Protein AF-0000000084905305 (afdb_homodimer)

Foldseek 3Di:
DPPPADQFALPDQVVFFPQCQVPLQPPVVLVCLLQPQLEWEFEDAPLFTKWDAPDPPGFTATQIDGCPFPLNVVLQPCPCPPPVQQLQPPSNKFWRGATCHCPQPPPHDGGGTYIYHYDYPVSCVVGPSDPHIDGDHLVCNRQPHGDRNRSNSSLSSSQLSVQSVVQQAFPVPGAGWGAGSRSQKIAGPPPPVDGGIDGRDAWEKEWEWEAAPVQRWTKWFAAPPDPAQETFTFMDTDDPPDDSVVRVQVRCCQAWVWGWDDKAWDHWDFDPPPTYIYTYIYTYTPDDHTDGDVVGTPDMDTGGLVCLVCQLVCNNDPRSHHYPRCSDVRSVNSVVSSVVVVVVVVVVVVVVVVVPPDPPPD/DPPPADQFALPDQVVFFPQCLVPLQPPVVLVCLLQPQLEWEFEDAPLFTKWDAPDPPGFTATQIDGCPFPLNVVLQPCPCPPPVQQLQPPSNKFWRGATCHCPQPPPHDGGGTYIYHYDYPVSCVVGDSDPHIDGDHLVCNRQPHGDRNRSNSSLSNSQLSVQSVVQQAFPVPGAGWGAGSRSQKIAGPPPPVDGGIDGRDAWEKEWEWEAAPVQRWTKWFAAPPDPAQETFTFMDTDDPPDDSVVRVQVRCCQAWVWGWDDKAWDHWDFDPPPTYIYTYIYTYTPDDHTDGDVVGTPDMDTGGLVCLVCQLVCNNDPRSHHYPRCSDVRSVNSVVSSVVVVVVVVVVVVVVVVVPPDPPPD

InterPro domains:
  IPR000086 NUDIX hydrolase domain [PF00293] (204-310)
  IPR000086 NUDIX hydrolase domain [PS51462] (200-325)
  IPR015797 NUDIX hydrolase-like domain superfamily [SSF55811] (150-339)
  IPR020084 NUDIX hydrolase, conserved site [PS00893] (236-257)
  IPR020476 NUDIX hydrolase [PR00502] (231-245)
  IPR020476 NUDIX hydrolase [PR00502] (245-260)
  IPR049734 NADH pyrophosphatase-like, C-terminal domain [cd03429] (203-338)
  IPR050241 NAD-capped RNA hydrolase NudC subfamily [PTHR42904] (16-344)

Nearest PDB structures (foldseek):
  6scx-assembly2_C-2  TM=8.933E-01  e=1.078E-33  Homo sapiens
  6scx-assembly1_A  TM=8.831E-01  e=1.843E-33  Homo sapiens
  6o3p-assembly1_B  TM=8.634E-01  e=2.797E-33  Mus musculus
  6scx-assembly1_B  TM=8.806E-01  e=1.169E-32  Homo sapiens
  6o3p-assembly1_A  TM=8.563E-01  e=5.387E-33  Mus musculus

pLDDT: mean 90.66, std 13.06, range [25.75, 98.88]

Sequence (724 aa):
MTDRAVHNVFSGASLAVDRCNNERGDAAFLEQALTSARARFLPFVNLEVVVNSTSSAAVPKLVWLSRQHPAIAALLDNSASSSDDKHFSHKGCVLLGKVTDATELDNVEVGDFLWAFPTTPQTLAEHSFGEAAAPLNVRTYALSTATRTEAAITAHAKALLEFLQRHRFCGLCGKRVVARKGGSELACEAAPECTGRWFPRTDPVVIMVVVDPATNSALLARQSRYPPGMWSALAGFMEHGESAEEAVRREVQEEAGVRVGACTYHSSQPWPFPYSLMLGFVAQATTTDITVDPNELEDARWFTLAEVQAMLENSGGQDGLRTPPSGAIAHQLMRHHVATATAQQQQQQQQQQQQQQPMSMLMTDRAVHNVFSGASLAVDRCNNERGDAAFLEQALTSARARFLPFVNLEVVVNSTSSAAVPKLVWLSRQHPAIAALLDNSASSSDDKHFSHKGCVLLGKVTDATELDNVEVGDFLWAFPTTPQTLAEHSFGEAAAPLNVRTYALSTATRTEAAITAHAKALLEFLQRHRFCGLCGKRVVARKGGSELACEAAPECTGRWFPRTDPVVIMVVVDPATNSALLARQSRYPPGMWSALAGFMEHGESAEEAVRREVQEEAGVRVGACTYHSSQPWPFPYSLMLGFVAQATTTDITVDPNELEDARWFTLAEVQAMLENSGGQDGLRTPPSGAIAHQLMRHHVATATAQQQQQQQQQQQQQQPMSML

Organism: Salpingoeca rosetta (strain ATCC 50818 / BSB-021) (NCBI:txid946362)

Radius of gyration: 27.51 Å; Cα contacts (8 Å, |Δi|>4): 1607; chains: 2; bounding box: 92×79×59 Å

Solvent-accessible surface area (backbone atoms only — not comparable to full-atom values): 37332 Å² total; per-residue (Å²): 127,83,78,69,74,79,82,38,49,22,22,43,23,71,73,25,26,43,60,47,77,90,47,35,82,35,66,66,53,48,52,47,45,66,69,27,89,48,17,32,32,36,43,22,39,90,73,12,40,34,24,32,37,89,40,99,84,42,72,59,36,76,37,68,40,43,54,78,39,63,71,44,34,51,45,71,60,52,74,71,65,53,75,87,54,46,47,34,29,76,79,48,30,29,58,62,21,33,29,70,44,35,89,61,43,79,96,51,48,62,68,24,26,37,26,35,30,72,51,46,70,64,56,55,70,73,34,85,76,47,99,39,52,42,67,38,54,53,66,61,43,39,71,71,59,43,43,56,43,46,20,1,44,52,29,26,42,38,25,50,52,50,43,52,63,51,45,41,15,22,22,69,78,24,44,50,24,28,30,35,51,49,54,61,29,34,34,29,66,56,52,82,84,39,82,50,70,46,60,80,69,41,42,49,22,35,32,30,40,35,28,35,78,88,74,56,21,34,42,32,27,29,42,80,84,48,60,87,40,40,38,34,47,47,66,41,73,59,62,70,10,29,21,66,63,52,38,47,37,50,43,40,32,62,47,32,44,27,45,51,66,58,66,41,82,72,49,42,28,27,39,54,83,60,35,32,33,37,39,32,30,44,30,32,39,76,46,81,63,75,44,69,29,72,91,73,30,68,46,73,44,79,35,48,51,68,54,52,50,31,17,71,66,71,47,26,57,97,71,47,35,29,50,52,60,80,58,39,68,53,30,48,46,52,51,49,50,50,53,52,53,50,51,50,52,51,51,52,51,49,52,51,52,60,68,65,56,72,82,57,91,113,128,83,77,69,74,80,81,37,49,22,22,43,22,69,74,24,27,43,61,47,76,89,47,36,79,36,67,67,53,50,52,46,46,66,68,28,89,48,17,33,32,35,43,22,39,90,73,11,41,33,24,33,36,89,39,101,84,41,72,59,37,78,38,68,39,42,53,78,38,65,72,46,35,52,46,72,60,52,73,71,67,51,74,87,55,46,47,34,31,76,79,47,30,29,57,61,21,32,28,68,45,36,88,60,44,80,95,52,50,64,68,23,26,37,27,34,30,70,52,45,72,64,54,55,69,74,34,86,75,48,98,39,51,42,68,38,52,54,66,60,43,40,72,69,60,43,44,58,44,46,21,1,44,51,28,25,42,38,26,49,51,50,43,53,64,50,45,42,14,22,23,68,78,25,45,49,24,29,29,36,51,48,54,61,29,34,33,29,65,57,52,81,84,39,82,48,69,47,60,78,69,41,40,49,25,36,30,31,41,34,28,35,79,89,74,56,22,35,44,33,27,30,43,79,84,47,61,88,41,41,39,34,46,50,66,41,72,60,62,70,11,30,22,63,64,53,38,46,37,50,43,41,32,62,46,32,44,26,44,51,66,57,64,41,82,72,51,42,27,27,40,55,84,60,37,31,33,37,40,32,31,45,30,33,39,76,47,80,61,75,44,69,30,72,91,74,30,68,46,70,45,78,35,47,50,68,55,53,50,30,17,73,66,71,48,26,58,96,72,46,33,29,51,53,60,79,58,39,67,52,30,50,45,52,50,49,49,50,54,51,52,52,50,51,52,49,50,50,51,49,53,52,52,59,67,64,55,71,78,60,90,111

Secondary structure (DSSP, 8-state):
--------TT--HHHHEE--TTTTT-HHHHHHHHHSTTEEEEEEETTEEEEE-SSTTSPPEE--B-TTSHHHHHHHH-----GGGTTSTGGG-EEEEEES--TT-SS--TTPEEEEEEE-HHHHHHS-SSTTEEEE-HHHHHHHT--HHHHHHHHHHHHHHHHHHH-SB-TTT--BEEEEGGGTEEEETTTTT---EE----EEEEEEEEE-TTT--EEEEE-TTSPTTB-B-EEEE--TT--HHHHHHHHHHHHH---EEEEEEEEEEEETTTTEEEEEEEEEES-------TTT-SEEEEE-HHHHHHHHTT--GGGT-BPPPTTSHHHHHHHHHHHHHHHHHHHHHHHHHHHHS-TT--/--------TT--HHHHEE--TTTTT-HHHHHHHHHSTTEEEEEEETTEEEEE-SSTTSPPEE--B-TTSHHHHHHHH-----GGGTTSSGGG-EEEEEES--TT-SS--TTPEEEEEEE-HHHHHHS-SSTTEEEE-HHHHHHHT--HHHHHHHHHHHHHHHHHHH-SB-TTT--BEEEEGGGTEEEETTTTT---EE----EEEEEEEEE-TTT--EEEEE-TTSPTTB-B-EEEE--TT--HHHHHHHHHHHHH---EEEEEEEEEEEETTTTEEEEEEEEEES-------TTT-SEEEEE-HHHHHHHHTT--GGGT-BPSPTTSHHHHHHHHHHHHHHHHHHHHHHHHHHHHS-GGG-

Structure (mmCIF, N/CA/C/O backbone):
data_AF-0000000084905305-model_v1
#
loop_
_entity.id
_entity.type
_entity.pdbx_description
1 polymer 'NAD(+) diphosphatase'
#
loop_
_atom_site.group_PDB
_atom_site.id
_atom_site.type_symbol
_atom_site.label_atom_id
_atom_site.label_alt_id
_atom_site.label_comp_id
_atom_site.label_asym_id
_atom_site.label_entity_id
_atom_site.label_seq_id
_atom_site.pdbx_PDB_ins_code
_atom_site.Cartn_x
_atom_site.Cartn_y
_atom_site.Cartn_z
_atom_site.occupancy
_atom_site.B_iso_or_equiv
_atom_site.auth_seq_id
_atom_site.auth_comp_id
_atom_site.auth_asym_id
_atom_site.auth_atom_id
_atom_site.pdbx_PDB_model_num
ATOM 1 N N . MET A 1 1 ? 26.953 -3.605 -9.523 1 25.75 1 MET A N 1
ATOM 2 C CA . MET A 1 1 ? 25.859 -4.082 -8.672 1 25.75 1 MET A CA 1
ATOM 3 C C . MET A 1 1 ? 24.844 -4.879 -9.484 1 25.75 1 MET A C 1
ATOM 5 O O . MET A 1 1 ? 24.281 -4.367 -10.453 1 25.75 1 MET A O 1
ATOM 9 N N . THR A 1 2 ? 25.031 -6.07 -9.758 1 31.41 2 THR A N 1
ATOM 10 C CA . THR A 1 2 ? 24.141 -6.984 -10.469 1 31.41 2 THR A CA 1
ATOM 11 C C . THR A 1 2 ? 22.688 -6.73 -10.078 1 31.41 2 THR A C 1
ATOM 13 O O . THR A 1 2 ? 22.344 -6.688 -8.898 1 31.41 2 THR A O 1
ATOM 16 N N . ASP A 1 3 ? 22.016 -6.02 -10.75 1 40.41 3 ASP A N 1
ATOM 17 C CA . ASP A 1 3 ? 20.594 -5.656 -10.672 1 40.41 3 ASP A CA 1
ATOM 18 C C . ASP A 1 3 ? 19.734 -6.875 -10.367 1 40.41 3 ASP A C 1
ATOM 20 O O . ASP A 1 3 ? 19.016 -7.363 -11.234 1 40.41 3 ASP A O 1
ATOM 24 N N . ARG A 1 4 ? 20.328 -7.883 -9.852 1 47.34 4 ARG A N 1
ATOM 25 C CA . ARG A 1 4 ? 19.469 -9.047 -9.688 1 47.34 4 ARG A CA 1
ATOM 26 C C . ARG A 1 4 ? 18.266 -8.719 -8.828 1 47.34 4 ARG A C 1
ATOM 28 O O . ARG A 1 4 ? 18.406 -8.383 -7.648 1 47.34 4 ARG A O 1
ATOM 35 N N . ALA A 1 5 ? 17.25 -8.383 -9.43 1 62.28 5 ALA A N 1
ATOM 36 C CA . ALA A 1 5 ? 15.938 -8.172 -8.812 1 62.28 5 ALA A CA 1
ATOM 37 C C . ALA A 1 5 ? 15.578 -9.32 -7.875 1 62.28 5 ALA A C 1
ATOM 39 O O . ALA A 1 5 ? 15.711 -10.492 -8.242 1 62.28 5 ALA A O 1
ATOM 40 N N . VAL A 1 6 ? 15.719 -9.125 -6.531 1 79.19 6 VAL A N 1
ATOM 41 C CA . VAL A 1 6 ? 15.281 -10.102 -5.543 1 79.19 6 VAL A CA 1
ATOM 42 C C . VAL A 1 6 ? 13.836 -10.508 -5.824 1 79.19 6 VAL A C 1
ATOM 44 O O . VAL A 1 6 ? 12.977 -9.648 -6.016 1 79.19 6 VAL A O 1
ATOM 47 N N . HIS A 1 7 ? 13.711 -11.797 -6.102 1 86.69 7 HIS A N 1
ATOM 48 C CA . HIS A 1 7 ? 12.367 -12.336 -6.258 1 86.69 7 HIS A CA 1
ATOM 49 C C . HIS A 1 7 ? 11.875 -12.984 -4.965 1 86.69 7 HIS A C 1
ATOM 51 O O . HIS A 1 7 ? 12.344 -14.062 -4.594 1 86.69 7 HIS A O 1
ATOM 57 N N . ASN A 1 8 ? 10.969 -12.328 -4.348 1 94.62 8 ASN A N 1
ATOM 58 C CA . ASN A 1 8 ? 10.406 -12.844 -3.104 1 94.62 8 ASN A CA 1
ATOM 59 C C . ASN A 1 8 ? 9.211 -13.75 -3.361 1 94.62 8 ASN A C 1
ATOM 61 O O . ASN A 1 8 ? 8.508 -13.594 -4.363 1 94.62 8 ASN A O 1
ATOM 65 N N . VAL A 1 9 ? 9.016 -14.664 -2.475 1 95.25 9 VAL A N 1
ATOM 66 C CA . VAL A 1 9 ? 7.852 -15.547 -2.545 1 95.25 9 VAL A CA 1
ATOM 67 C C . VAL A 1 9 ? 6.578 -14.711 -2.664 1 95.25 9 VAL A C 1
ATOM 69 O O . VAL A 1 9 ? 6.52 -13.586 -2.172 1 95.25 9 VAL A O 1
ATOM 72 N N . PHE A 1 10 ? 5.566 -15.258 -3.438 1 97 10 PHE A N 1
ATOM 73 C CA . PHE A 1 10 ? 4.246 -14.688 -3.678 1 97 10 PHE A CA 1
ATOM 74 C C . PHE A 1 10 ? 4.316 -13.594 -4.734 1 97 10 PHE A C 1
ATOM 76 O O . PHE A 1 10 ? 3.289 -13.031 -5.121 1 97 10 PHE A O 1
ATOM 83 N N . SER A 1 11 ? 5.492 -13.188 -5.191 1 95.94 11 SER A N 1
ATOM 84 C CA . SER A 1 11 ? 5.609 -12.328 -6.367 1 95.94 11 SER A CA 1
ATOM 85 C C . SER A 1 11 ? 5.805 -13.156 -7.633 1 95.94 11 SER A C 1
ATOM 87 O O . SER A 1 11 ? 6.242 -14.305 -7.57 1 95.94 11 SER A O 1
ATOM 89 N N . GLY A 1 12 ? 5.414 -12.578 -8.773 1 93.94 12 GLY A N 1
ATOM 90 C CA . GLY A 1 12 ? 5.691 -13.242 -10.039 1 93.94 12 GLY A CA 1
ATOM 91 C C . GLY A 1 12 ? 4.438 -13.531 -10.844 1 93.94 12 GLY A C 1
ATOM 92 O O . GLY A 1 12 ? 4.52 -14.016 -11.977 1 93.94 12 GLY A O 1
ATOM 93 N N . ALA A 1 13 ? 3.309 -13.258 -10.297 1 90.56 13 ALA A N 1
ATOM 94 C CA . ALA A 1 13 ? 2.062 -13.578 -10.992 1 90.56 13 ALA A CA 1
ATOM 95 C C . ALA A 1 13 ? 1.962 -12.805 -12.312 1 90.56 13 ALA A C 1
ATOM 97 O O . ALA A 1 13 ? 1.561 -13.359 -13.336 1 90.56 13 ALA A O 1
ATOM 98 N N . SER A 1 14 ? 2.389 -11.594 -12.297 1 89.75 14 SER A N 1
ATOM 99 C CA . SER A 1 14 ? 2.258 -10.742 -13.469 1 89.75 14 SER A CA 1
ATOM 100 C C . SER A 1 14 ? 3.27 -11.117 -14.547 1 89.75 14 SER A C 1
ATOM 102 O O . SER A 1 14 ? 3.172 -10.656 -15.688 1 89.75 14 SER A O 1
ATOM 104 N N . LEU A 1 15 ? 4.195 -11.961 -14.203 1 89.5 15 LEU A N 1
ATOM 105 C CA . LEU A 1 15 ? 5.172 -12.438 -15.172 1 89.5 15 LEU A CA 1
ATOM 106 C C . LEU A 1 15 ? 4.609 -13.609 -15.977 1 89.5 15 LEU A C 1
ATOM 108 O O . LEU A 1 15 ? 5.039 -13.852 -17.109 1 89.5 15 LEU A O 1
ATOM 112 N N . ALA A 1 16 ? 3.65 -14.273 -15.375 1 94.88 16 ALA A N 1
ATOM 113 C CA . ALA A 1 16 ? 3.164 -15.508 -15.984 1 94.88 16 ALA A CA 1
ATOM 114 C C . ALA A 1 16 ? 1.733 -15.336 -16.484 1 94.88 16 ALA A C 1
ATOM 116 O O . ALA A 1 16 ? 1.267 -16.125 -17.328 1 94.88 16 ALA A O 1
ATOM 117 N N . VAL A 1 17 ? 1.048 -14.367 -15.984 1 97.06 17 VAL A N 1
ATOM 118 C CA . VAL A 1 17 ? -0.372 -14.211 -16.281 1 97.06 17 VAL A CA 1
ATOM 119 C C . VAL A 1 17 ? -0.661 -12.766 -16.672 1 97.06 17 VAL A C 1
ATOM 121 O O . VAL A 1 17 ? -0.375 -11.844 -15.906 1 97.06 17 VAL A O 1
ATOM 124 N N . ASP A 1 18 ? -1.191 -12.578 -17.859 1 96.75 18 ASP A N 1
ATOM 125 C CA . ASP A 1 18 ? -1.77 -11.289 -18.219 1 96.75 18 ASP A CA 1
ATOM 126 C C . ASP A 1 18 ? -3.09 -11.047 -17.484 1 96.75 18 ASP A C 1
ATOM 128 O O . ASP A 1 18 ? -4.051 -11.805 -17.672 1 96.75 18 ASP A O 1
ATOM 132 N N . ARG A 1 19 ? -3.176 -10.016 -16.812 1 95.81 19 ARG A N 1
ATOM 133 C CA . ARG A 1 19 ? -4.34 -9.758 -15.977 1 95.81 19 ARG A CA 1
ATOM 134 C C . ARG A 1 19 ? -5.551 -9.375 -16.812 1 95.81 19 ARG A C 1
ATOM 136 O O . ARG A 1 19 ? -6.68 -9.352 -16.328 1 95.81 19 ARG A O 1
ATOM 143 N N . CYS A 1 20 ? -5.379 -9.078 -18.031 1 95.62 20 CYS A N 1
ATOM 144 C CA . CYS A 1 20 ? -6.418 -8.688 -18.969 1 95.62 20 CYS A CA 1
ATOM 145 C C . CYS A 1 20 ? -7.133 -7.426 -18.5 1 95.62 20 CYS A C 1
ATOM 147 O O . CYS A 1 20 ? -8.352 -7.316 -18.625 1 95.62 20 CYS A O 1
ATOM 149 N N . ASN A 1 21 ? -6.367 -6.52 -17.922 1 93.62 21 ASN A N 1
ATOM 150 C CA . ASN A 1 21 ? -6.965 -5.324 -17.344 1 93.62 21 ASN A CA 1
ATOM 151 C C . ASN A 1 21 ? -7.621 -4.449 -18.406 1 93.62 21 ASN A C 1
ATOM 153 O O . ASN A 1 21 ? -8.609 -3.764 -18.125 1 93.62 21 ASN A O 1
ATOM 157 N N . ASN A 1 22 ? -7.152 -4.531 -19.594 1 90.19 22 ASN A N 1
ATOM 158 C CA . ASN A 1 22 ? -7.715 -3.721 -20.656 1 90.19 22 ASN A CA 1
ATOM 159 C C . ASN A 1 22 ? -9 -4.332 -21.219 1 90.19 22 ASN A C 1
ATOM 161 O O . ASN A 1 22 ? -9.797 -3.643 -21.859 1 90.19 22 ASN A O 1
ATOM 165 N N . GLU A 1 23 ? -9.242 -5.609 -20.938 1 93.5 23 GLU A N 1
ATOM 166 C CA . GLU A 1 23 ? -10.359 -6.332 -21.531 1 93.5 23 GLU A CA 1
ATOM 167 C C . GLU A 1 23 ? -11.469 -6.59 -20.516 1 93.5 23 GLU A C 1
ATOM 169 O O . GLU A 1 23 ? -12.625 -6.809 -20.891 1 93.5 23 GLU A O 1
ATOM 174 N N . ARG A 1 24 ? -11.188 -6.523 -19.297 1 93.44 24 ARG A N 1
ATOM 175 C CA . ARG A 1 24 ? -12.07 -7.004 -18.234 1 93.44 24 ARG A CA 1
ATOM 176 C C . ARG A 1 24 ? -13.328 -6.148 -18.141 1 93.44 24 ARG A C 1
ATOM 178 O O . ARG A 1 24 ? -14.312 -6.547 -17.5 1 93.44 24 ARG A O 1
ATOM 185 N N . GLY A 1 25 ? -13.305 -5.035 -18.75 1 90.75 25 GLY A N 1
ATOM 186 C CA . GLY A 1 25 ? -14.508 -4.219 -18.781 1 90.75 25 GLY A CA 1
ATOM 187 C C . GLY A 1 25 ? -15.531 -4.691 -19.797 1 90.75 25 GLY A C 1
ATOM 188 O O . GLY A 1 25 ? -16.688 -4.27 -19.75 1 90.75 25 GLY A O 1
ATOM 189 N N . ASP A 1 26 ? -15.156 -5.574 -20.656 1 93.56 26 ASP A N 1
ATOM 190 C CA . ASP A 1 26 ? -16.016 -6.121 -21.719 1 93.56 26 ASP A CA 1
ATOM 191 C C . ASP A 1 26 ? -16.688 -7.406 -21.266 1 93.56 26 ASP A C 1
ATOM 193 O O . ASP A 1 26 ? -16.047 -8.445 -21.125 1 93.56 26 ASP A O 1
ATOM 197 N N . ALA A 1 27 ? -17.969 -7.344 -21.188 1 91.38 27 ALA A N 1
ATOM 198 C CA . ALA A 1 27 ? -18.75 -8.484 -20.703 1 91.38 27 ALA A CA 1
ATOM 199 C C . ALA A 1 27 ? -18.609 -9.672 -21.656 1 91.38 27 ALA A C 1
ATOM 201 O O . ALA A 1 27 ? -18.609 -10.828 -21.203 1 91.38 27 ALA A O 1
ATOM 202 N N . ALA A 1 28 ? -18.562 -9.398 -22.891 1 94.31 28 ALA A N 1
ATOM 203 C CA . ALA A 1 28 ? -18.406 -10.477 -23.859 1 94.31 28 ALA A CA 1
ATOM 204 C C . ALA A 1 28 ? -17.078 -11.203 -23.688 1 94.31 28 ALA A C 1
ATOM 206 O O . ALA A 1 28 ? -17.016 -12.43 -23.797 1 94.31 28 ALA A O 1
ATOM 207 N N . PHE A 1 29 ? -16.078 -10.406 -23.469 1 95.94 29 PHE A N 1
ATOM 208 C CA . PHE A 1 29 ? -14.773 -11 -23.203 1 95.94 29 PHE A CA 1
ATOM 209 C C . PHE A 1 29 ? -14.828 -11.914 -21.984 1 95.94 29 PHE A C 1
ATOM 211 O O . PHE A 1 29 ? -14.32 -13.031 -22.016 1 95.94 29 PHE A O 1
ATOM 218 N N . LEU A 1 30 ? -15.414 -11.453 -20.938 1 94.38 30 LEU A N 1
ATOM 219 C CA . LEU A 1 30 ? -15.477 -12.211 -19.688 1 94.38 30 LEU A CA 1
ATOM 220 C C . LEU A 1 30 ? -16.25 -13.508 -19.891 1 94.38 30 LEU A C 1
ATOM 222 O O . LEU A 1 30 ? -15.852 -14.562 -19.375 1 94.38 30 LEU A O 1
ATOM 226 N N . GLU A 1 31 ? -17.328 -13.398 -20.594 1 92.38 31 GLU A N 1
ATOM 227 C CA . GLU A 1 31 ? -18.125 -14.594 -20.875 1 92.38 31 GLU A CA 1
ATOM 228 C C . GLU A 1 31 ? -17.328 -15.602 -21.688 1 92.38 31 GLU A C 1
ATOM 230 O O . GLU A 1 31 ? -17.359 -16.797 -21.406 1 92.38 31 GLU A O 1
ATOM 235 N N . GLN A 1 32 ? -16.656 -15.094 -22.578 1 94.5 32 GLN A N 1
ATOM 236 C CA . GLN A 1 32 ? -15.82 -15.953 -23.422 1 94.5 32 GLN A CA 1
ATOM 237 C C . GLN A 1 32 ? -14.719 -16.625 -22.594 1 94.5 32 GLN A C 1
ATOM 239 O O . GLN A 1 32 ? -14.469 -17.812 -22.734 1 94.5 32 GLN A O 1
ATOM 244 N N . ALA A 1 33 ? -14.086 -15.852 -21.781 1 96 33 ALA A N 1
ATOM 245 C CA . ALA A 1 33 ? -13.008 -16.375 -20.953 1 96 33 ALA A CA 1
ATOM 246 C C . ALA A 1 33 ? -13.523 -17.453 -19.984 1 96 33 ALA A C 1
ATOM 248 O O . ALA A 1 33 ? -12.82 -18.422 -19.703 1 96 33 ALA A O 1
ATOM 249 N N . LEU A 1 34 ? -14.719 -17.281 -19.531 1 94.56 34 LEU A N 1
ATOM 250 C CA . LEU A 1 34 ? -15.312 -18.172 -18.531 1 94.56 34 LEU A CA 1
ATOM 251 C C . LEU A 1 34 ? -15.758 -19.469 -19.188 1 94.56 34 LEU A C 1
ATOM 253 O O . LEU A 1 34 ? -15.625 -20.547 -18.578 1 94.56 34 LEU A O 1
ATOM 257 N N . THR A 1 35 ? -16.219 -19.391 -20.391 1 92.5 35 THR A N 1
ATOM 258 C CA . THR A 1 35 ? -16.859 -20.547 -21.016 1 92.5 35 THR A CA 1
ATOM 259 C C . THR A 1 35 ? -15.93 -21.219 -22.016 1 92.5 35 THR A C 1
ATOM 261 O O . THR A 1 35 ? -16.266 -22.266 -22.578 1 92.5 35 THR A O 1
ATOM 264 N N . SER A 1 36 ? -14.836 -20.688 -22.172 1 94.81 36 SER A N 1
ATOM 265 C CA . SER A 1 36 ? -13.852 -21.234 -23.094 1 94.81 36 SER A CA 1
ATOM 266 C C . SER A 1 36 ? -13.414 -22.641 -22.688 1 94.81 36 SER A C 1
ATOM 268 O O . SER A 1 36 ? -13.383 -22.953 -21.5 1 94.81 36 SER A O 1
ATOM 270 N N . ALA A 1 37 ? -13.039 -23.453 -23.703 1 95.94 37 ALA A N 1
ATOM 271 C CA . ALA A 1 37 ? -12.438 -24.766 -23.422 1 95.94 37 ALA A CA 1
ATOM 272 C C . ALA A 1 37 ? -11.086 -24.609 -22.75 1 95.94 37 ALA A C 1
ATOM 274 O O . ALA A 1 37 ? -10.578 -25.547 -22.125 1 95.94 37 ALA A O 1
ATOM 275 N N . ARG A 1 38 ? -10.594 -23.391 -22.797 1 97.25 38 ARG A N 1
ATOM 276 C CA . ARG A 1 38 ? -9.273 -23.109 -22.25 1 97.25 38 ARG A CA 1
ATOM 277 C C . ARG A 1 38 ? -9.375 -22.531 -20.844 1 97.25 38 ARG A C 1
ATOM 279 O O . ARG A 1 38 ? -8.375 -22.109 -20.266 1 97.25 38 ARG A O 1
ATOM 286 N N . ALA A 1 39 ? -10.586 -22.469 -20.328 1 97.56 39 ALA A N 1
ATOM 287 C CA . ALA A 1 39 ? -10.75 -22.016 -18.953 1 97.56 39 ALA A CA 1
ATOM 288 C C . ALA A 1 39 ? -10.258 -23.078 -17.969 1 97.56 39 ALA A C 1
ATOM 290 O O . ALA A 1 39 ? -10.508 -24.266 -18.141 1 97.56 39 ALA A O 1
ATOM 291 N N . ARG A 1 40 ? -9.477 -22.688 -17 1 98.12 40 ARG A N 1
ATOM 292 C CA . ARG A 1 40 ? -9.008 -23.5 -15.898 1 98.12 40 ARG A CA 1
ATOM 293 C C . ARG A 1 40 ? -9.406 -22.906 -14.555 1 98.12 40 ARG A C 1
ATOM 295 O O . ARG A 1 40 ? -9.289 -21.688 -14.352 1 98.12 40 ARG A O 1
ATOM 302 N N . PHE A 1 41 ? -9.914 -23.734 -13.703 1 97.38 41 PHE A N 1
ATOM 303 C CA . PHE A 1 41 ? -10.461 -23.266 -12.438 1 97.38 41 PHE A CA 1
ATOM 304 C C . PHE A 1 41 ? -9.656 -23.812 -11.266 1 97.38 41 PHE A C 1
ATOM 306 O O . PHE A 1 41 ? -9.477 -25.031 -11.133 1 97.38 41 PHE A O 1
ATOM 313 N N . LEU A 1 42 ? -9.156 -22.938 -10.484 1 97.94 42 LEU A N 1
ATOM 314 C CA . LEU A 1 42 ? -8.414 -23.281 -9.273 1 97.94 42 LEU A CA 1
ATOM 315 C C . LEU A 1 42 ? -9.336 -23.266 -8.055 1 97.94 42 LEU A C 1
ATOM 317 O O . LEU A 1 42 ? -9.75 -22.203 -7.59 1 97.94 42 LEU A O 1
ATOM 321 N N . PRO A 1 43 ? -9.641 -24.406 -7.484 1 97.5 43 PRO A N 1
ATOM 322 C CA . PRO A 1 43 ? -10.609 -24.438 -6.387 1 97.5 43 PRO A CA 1
ATOM 323 C C . PRO A 1 43 ? -10.008 -24 -5.051 1 97.5 43 PRO A C 1
ATOM 325 O O . PRO A 1 43 ? -8.859 -24.344 -4.75 1 97.5 43 PRO A O 1
ATOM 328 N N . PHE A 1 44 ? -10.75 -23.281 -4.332 1 97.62 44 PHE A N 1
ATOM 329 C CA . PHE A 1 44 ? -10.445 -22.859 -2.969 1 97.62 44 PHE A CA 1
ATOM 330 C C . PHE A 1 44 ? -11.57 -23.25 -2.021 1 97.62 44 PHE A C 1
ATOM 332 O O . PHE A 1 44 ? -12.75 -23.141 -2.361 1 97.62 44 PHE A O 1
ATOM 339 N N . VAL A 1 45 ? -11.195 -23.766 -0.841 1 96.88 45 VAL A N 1
ATOM 340 C CA . VAL A 1 45 ? -12.125 -24.031 0.252 1 96.88 45 VAL A CA 1
ATOM 341 C C . VAL A 1 45 ? -11.711 -23.219 1.485 1 96.88 45 VAL A C 1
ATOM 343 O O . VAL A 1 45 ? -10.609 -23.422 2.02 1 96.88 45 VAL A O 1
ATOM 346 N N . ASN A 1 46 ? -12.547 -22.344 1.927 1 96.25 46 ASN A N 1
ATOM 347 C CA . ASN A 1 46 ? -12.25 -21.484 3.076 1 96.25 46 ASN A CA 1
ATOM 348 C C . ASN A 1 46 ? -10.906 -20.797 2.926 1 96.25 46 ASN A C 1
ATOM 350 O O . ASN A 1 46 ? -10.078 -20.828 3.84 1 96.25 46 ASN A O 1
ATOM 354 N N . LEU A 1 47 ? -10.602 -20.328 1.709 1 97.06 47 LEU A N 1
ATOM 355 C CA . LEU A 1 47 ? -9.438 -19.547 1.334 1 97.06 47 LEU A CA 1
ATOM 356 C C . LEU A 1 47 ? -8.172 -20.391 1.364 1 97.06 47 LEU A C 1
ATOM 358 O O . LEU A 1 47 ? -7.059 -19.859 1.337 1 97.06 47 LEU A O 1
ATOM 362 N N . GLU A 1 48 ? -8.336 -21.703 1.466 1 98.06 48 GLU A N 1
ATOM 363 C CA . GLU A 1 48 ? -7.23 -22.641 1.278 1 98.06 48 GLU A CA 1
ATOM 364 C C . GLU A 1 48 ? -7.25 -23.234 -0.125 1 98.06 48 GLU A C 1
ATOM 366 O O . GLU A 1 48 ? -8.32 -23.547 -0.663 1 98.06 48 GLU A O 1
ATOM 371 N N . VAL A 1 49 ? -6.133 -23.375 -0.69 1 97.81 49 VAL A N 1
ATOM 372 C CA . VAL A 1 49 ? -6.059 -23.844 -2.066 1 97.81 49 VAL A CA 1
ATOM 373 C C . VAL A 1 49 ? -6.156 -25.375 -2.092 1 97.81 49 VAL A C 1
ATOM 375 O O . VAL A 1 49 ? -5.602 -26.047 -1.223 1 97.81 49 VAL A O 1
ATOM 378 N N . VAL A 1 50 ? -6.84 -25.922 -3.078 1 97.19 50 VAL A N 1
ATOM 379 C CA . VAL A 1 50 ? -6.973 -27.375 -3.176 1 97.19 50 VAL A CA 1
ATOM 380 C C . VAL A 1 50 ? -5.781 -27.953 -3.934 1 97.19 50 VAL A C 1
ATOM 382 O O . VAL A 1 50 ? -5.449 -27.484 -5.027 1 97.19 50 VAL A O 1
ATOM 385 N N . VAL A 1 51 ? -5.137 -28.922 -3.318 1 95.62 51 VAL A N 1
ATOM 386 C CA . VAL A 1 51 ? -3.99 -29.594 -3.914 1 95.62 51 VAL A CA 1
ATOM 387 C C . VAL A 1 51 ? -4.215 -31.109 -3.898 1 95.62 51 VAL A C 1
ATOM 389 O O . VAL A 1 51 ? -5.039 -31.609 -3.129 1 95.62 51 VAL A O 1
ATOM 392 N N . ASN A 1 52 ? -3.59 -31.766 -4.863 1 91.81 52 ASN A N 1
ATOM 393 C CA . ASN A 1 52 ? -3.564 -33.219 -4.891 1 91.81 52 ASN A CA 1
ATOM 394 C C . ASN A 1 52 ? -2.232 -33.75 -4.383 1 91.81 52 ASN A C 1
ATOM 396 O O . ASN A 1 52 ? -1.169 -33.344 -4.84 1 91.81 52 ASN A O 1
ATOM 400 N N . SER A 1 53 ? -2.34 -34.625 -3.279 1 83.44 53 SER A N 1
ATOM 401 C CA . SER A 1 53 ? -1.142 -35.281 -2.773 1 83.44 53 SER A CA 1
ATOM 402 C C . SER A 1 53 ? -1.261 -36.812 -2.881 1 83.44 53 SER A C 1
ATOM 404 O O . SER A 1 53 ? -1.979 -37.438 -2.102 1 83.44 53 SER A O 1
ATOM 406 N N . THR A 1 54 ? -0.811 -37.562 -3.924 1 67.5 54 THR A N 1
ATOM 407 C CA . THR A 1 54 ? -1.015 -39 -4.152 1 67.5 54 THR A CA 1
ATOM 408 C C . THR A 1 54 ? -0.301 -39.812 -3.088 1 67.5 54 THR A C 1
ATOM 410 O O . THR A 1 54 ? -0.667 -40.969 -2.838 1 67.5 54 THR A O 1
ATOM 413 N N . SER A 1 55 ? 0.825 -39.375 -2.557 1 61.31 55 SER A N 1
ATOM 414 C CA . SER A 1 55 ? 1.485 -40.094 -1.473 1 61.31 55 SER A CA 1
ATOM 415 C C . SER A 1 55 ? 2.092 -39.125 -0.459 1 61.31 55 SER A C 1
ATOM 417 O O . SER A 1 55 ? 2.191 -37.938 -0.718 1 61.31 55 SER A O 1
ATOM 419 N N . SER A 1 56 ? 2.127 -39.625 0.843 1 59.47 56 SER A N 1
ATOM 420 C CA . SER A 1 56 ? 2.752 -38.812 1.895 1 59.47 56 SER A CA 1
ATOM 421 C C . SER A 1 56 ? 4.098 -38.281 1.44 1 59.47 56 SER A C 1
ATOM 423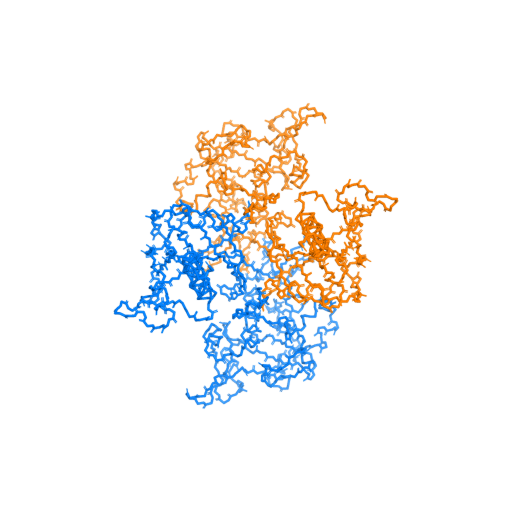 O O . SER A 1 56 ? 4.543 -37.219 1.935 1 59.47 56 SER A O 1
ATOM 425 N N . ALA A 1 57 ? 4.613 -38.969 0.449 1 61.94 57 ALA A N 1
ATOM 426 C CA . ALA A 1 57 ? 5.945 -38.594 -0.017 1 61.94 57 ALA A CA 1
ATOM 427 C C . ALA A 1 57 ? 5.855 -37.688 -1.255 1 61.94 57 ALA A C 1
ATOM 429 O O . ALA A 1 57 ? 6.844 -37.094 -1.652 1 61.94 57 ALA A O 1
ATOM 430 N N . ALA A 1 58 ? 4.578 -37.594 -1.634 1 70.94 58 ALA A N 1
ATOM 431 C CA . ALA A 1 58 ? 4.469 -36.906 -2.914 1 70.94 58 ALA A CA 1
ATOM 432 C C . ALA A 1 58 ? 4.297 -35.375 -2.713 1 70.94 58 ALA A C 1
ATOM 434 O O . ALA A 1 58 ? 3.701 -34.969 -1.726 1 70.94 58 ALA A O 1
ATOM 435 N N . VAL A 1 59 ? 4.91 -34.562 -3.541 1 82.94 59 VAL A N 1
ATOM 436 C CA . VAL A 1 59 ? 4.812 -33.125 -3.578 1 82.94 59 VAL A CA 1
ATOM 437 C C . VAL A 1 59 ? 3.4 -32.688 -3.98 1 82.94 59 VAL A C 1
ATOM 439 O O . VAL A 1 59 ? 2.885 -33.156 -5.008 1 82.94 59 VAL A O 1
ATOM 442 N N . PRO A 1 60 ? 2.715 -32 -3.068 1 89.88 60 PRO A N 1
ATOM 443 C CA . PRO A 1 60 ? 1.379 -31.531 -3.432 1 89.88 60 PRO A CA 1
ATOM 444 C C . PRO A 1 60 ? 1.377 -30.703 -4.715 1 89.88 60 PRO A C 1
ATOM 446 O O . PRO A 1 60 ? 2.297 -29.922 -4.949 1 89.88 60 PRO A O 1
ATOM 449 N N . LYS A 1 61 ? 0.405 -30.984 -5.555 1 92 61 LYS A N 1
ATOM 450 C CA . LYS A 1 61 ? 0.241 -30.25 -6.801 1 92 61 LYS A CA 1
ATOM 451 C C . LYS A 1 61 ? -1.104 -29.531 -6.84 1 92 61 LYS A C 1
ATOM 453 O O . LYS A 1 61 ? -2.115 -30.078 -6.391 1 92 61 LYS A O 1
ATOM 458 N N . LEU A 1 62 ? -1.116 -28.391 -7.461 1 95.69 62 LEU A N 1
ATOM 459 C CA . LEU A 1 62 ? -2.367 -27.656 -7.594 1 95.69 62 LEU A CA 1
ATOM 460 C C . LEU A 1 62 ? -3.373 -28.438 -8.43 1 95.69 62 LEU A C 1
ATOM 462 O O . LEU A 1 62 ? -3 -29.078 -9.422 1 95.69 62 LEU A O 1
ATOM 466 N N . VAL A 1 63 ? -4.594 -28.312 -8.086 1 95.81 63 VAL A N 1
ATOM 467 C CA . VAL A 1 63 ? -5.688 -28.875 -8.883 1 95.81 63 VAL A CA 1
ATOM 468 C C . VAL A 1 63 ? -6.215 -27.812 -9.844 1 95.81 63 VAL A C 1
ATOM 470 O O . VAL A 1 63 ? -6.594 -26.703 -9.422 1 95.81 63 VAL A O 1
ATOM 473 N N . TRP A 1 64 ? -6.199 -28.109 -11.086 1 97 64 TRP A N 1
ATOM 474 C CA . TRP A 1 64 ? -6.832 -27.266 -12.102 1 97 64 TRP A CA 1
ATOM 475 C C . TRP A 1 64 ? -8 -28 -12.758 1 97 64 TRP A C 1
ATOM 477 O O . TRP A 1 64 ? -7.809 -29.031 -13.414 1 97 64 TRP A O 1
ATOM 487 N N . LEU A 1 65 ? -9.18 -27.438 -12.625 1 96.62 65 LEU A N 1
ATOM 488 C CA . LEU A 1 65 ? -10.375 -28.047 -13.211 1 96.62 65 LEU A CA 1
ATOM 489 C C . LEU A 1 65 ? -10.688 -27.422 -14.562 1 96.62 65 LEU A C 1
ATOM 491 O O . LEU A 1 65 ? -10.477 -26.219 -14.766 1 96.62 65 LEU A O 1
ATOM 495 N N . SER A 1 66 ? -11.219 -28.25 -15.422 1 95.94 66 SER A N 1
ATOM 496 C CA . SER A 1 66 ? -11.703 -27.75 -16.703 1 95.94 66 SER A CA 1
ATOM 497 C C . SER A 1 66 ? -13.203 -27.484 -16.656 1 95.94 66 SER A C 1
ATOM 499 O O . SER A 1 66 ? -13.875 -27.828 -15.688 1 95.94 66 SER A O 1
ATOM 501 N N . ARG A 1 67 ? -13.664 -26.906 -17.734 1 92.19 67 ARG A N 1
ATOM 502 C CA . ARG A 1 67 ? -15.086 -26.562 -17.812 1 92.19 67 ARG A CA 1
ATOM 503 C C . ARG A 1 67 ? -15.945 -27.828 -17.844 1 92.19 67 ARG A C 1
ATOM 505 O O . ARG A 1 67 ? -17.109 -27.797 -17.453 1 92.19 67 ARG A O 1
ATOM 512 N N . GLN A 1 68 ? -15.312 -28.922 -18.219 1 92.88 68 GLN A N 1
ATOM 513 C CA . GLN A 1 68 ? -16.047 -30.172 -18.359 1 92.88 68 GLN A CA 1
ATOM 514 C C . GLN A 1 68 ? -16.203 -30.875 -17.016 1 92.88 68 GLN A C 1
ATOM 516 O O . GLN A 1 68 ? -17 -31.797 -16.875 1 92.88 68 GLN A O 1
ATOM 521 N N . HIS A 1 69 ? -15.359 -30.484 -16.078 1 94.62 69 HIS A N 1
ATOM 522 C CA . HIS A 1 69 ? -15.516 -31.094 -14.766 1 94.62 69 HIS A CA 1
ATOM 523 C C . HIS A 1 69 ? -16.938 -30.906 -14.242 1 94.62 69 HIS A C 1
ATOM 525 O O . HIS A 1 69 ? -17.5 -29.812 -14.352 1 94.62 69 HIS A O 1
ATOM 531 N N . PRO A 1 70 ? -17.484 -31.859 -13.602 1 93.12 70 PRO A N 1
ATOM 532 C CA . PRO A 1 70 ? -18.906 -31.812 -13.203 1 93.12 70 PRO A CA 1
ATOM 533 C C . PRO A 1 70 ? -19.203 -30.641 -12.266 1 93.12 70 PRO A C 1
ATOM 535 O O . PRO A 1 70 ? -20.25 -30 -12.398 1 93.12 70 PRO A O 1
ATOM 538 N N . ALA A 1 71 ? -18.375 -30.406 -11.367 1 92.12 71 ALA A N 1
ATOM 539 C CA . ALA A 1 71 ? -18.594 -29.312 -10.43 1 92.12 71 ALA A CA 1
ATOM 540 C C . ALA A 1 71 ? -18.656 -27.969 -11.148 1 92.12 71 ALA A C 1
ATOM 542 O O . ALA A 1 71 ? -19.438 -27.094 -10.766 1 92.12 71 ALA A O 1
ATOM 543 N N . ILE A 1 72 ? -17.828 -27.797 -12.148 1 93.44 72 ILE A N 1
ATOM 544 C CA . ILE A 1 72 ? -17.781 -26.547 -12.906 1 93.44 72 ILE A CA 1
ATOM 545 C C . ILE A 1 72 ? -18.969 -26.484 -13.867 1 93.44 72 ILE A C 1
ATOM 547 O O . ILE A 1 72 ? -19.609 -25.438 -13.992 1 93.44 72 ILE A O 1
ATOM 551 N N . ALA A 1 73 ? -19.172 -27.609 -14.492 1 90.88 73 ALA A N 1
ATOM 552 C CA . ALA A 1 73 ? -20.281 -27.672 -15.422 1 90.88 73 ALA A CA 1
ATOM 553 C C . ALA A 1 73 ? -21.594 -27.312 -14.734 1 90.88 73 ALA A C 1
ATOM 555 O O . ALA A 1 73 ? -22.422 -26.562 -15.289 1 90.88 73 ALA A O 1
ATOM 556 N N . ALA A 1 74 ? -21.797 -27.828 -13.586 1 86.75 74 ALA A N 1
ATOM 557 C CA . ALA A 1 74 ? -23 -27.531 -12.812 1 86.75 74 ALA A CA 1
ATOM 558 C C . ALA A 1 74 ? -23.094 -26.047 -12.5 1 86.75 74 ALA A C 1
ATOM 560 O O . ALA A 1 74 ? -24.188 -25.469 -12.531 1 86.75 74 ALA A O 1
ATOM 561 N N . LEU A 1 75 ? -22 -25.5 -12.164 1 84.38 75 LEU A N 1
ATOM 562 C CA . LEU A 1 75 ? -21.922 -24.078 -11.844 1 84.38 75 LEU A CA 1
ATOM 563 C C . LEU A 1 75 ? -22.281 -23.234 -13.07 1 84.38 75 LEU A C 1
ATOM 565 O O . LEU A 1 75 ? -23.031 -22.266 -12.961 1 84.38 75 LEU A O 1
ATOM 569 N N . LEU A 1 76 ? -21.75 -23.578 -14.227 1 85.62 76 LEU A N 1
ATOM 570 C CA . LEU A 1 76 ? -21.906 -22.812 -15.453 1 85.62 76 LEU A CA 1
ATOM 571 C C . LEU A 1 76 ? -23.312 -22.969 -16.016 1 85.62 76 LEU A C 1
ATOM 573 O O . LEU A 1 76 ? -23.828 -22.062 -16.672 1 85.62 76 LEU A O 1
ATOM 577 N N . ASP A 1 77 ? -23.922 -24.125 -15.773 1 81.31 77 ASP A N 1
ATOM 578 C CA . ASP A 1 77 ? -25.266 -24.391 -16.266 1 81.31 77 ASP A CA 1
ATOM 579 C C . ASP A 1 77 ? -26.312 -23.672 -15.406 1 81.31 77 ASP A C 1
ATOM 581 O O . ASP A 1 77 ? -27.391 -23.344 -15.883 1 81.31 77 ASP A O 1
ATOM 585 N N . ASN A 1 78 ? -26.078 -23.734 -14.164 1 68.06 78 ASN A N 1
ATOM 586 C CA . ASN A 1 78 ? -27.047 -23.125 -13.258 1 68.06 78 ASN A CA 1
ATOM 587 C C . ASN A 1 78 ? -27.297 -21.672 -13.617 1 68.06 78 ASN A C 1
ATOM 589 O O . ASN A 1 78 ? -26.375 -20.844 -13.594 1 68.06 78 ASN A O 1
ATOM 593 N N . SER A 1 79 ? -28.359 -21.547 -14.594 1 56.84 79 SER A N 1
ATOM 594 C CA . SER A 1 79 ? -28.828 -20.203 -14.953 1 56.84 79 SER A CA 1
ATOM 595 C C . SER A 1 79 ? -29.266 -19.422 -13.719 1 56.84 79 SER A C 1
ATOM 597 O O . SER A 1 79 ? -29.5 -18.219 -13.789 1 56.84 79 SER A O 1
ATOM 599 N N . ALA A 1 80 ? -29.906 -20.188 -12.797 1 46.88 80 ALA A N 1
ATOM 600 C CA . ALA A 1 80 ? -30.531 -19.547 -11.641 1 46.88 80 ALA A CA 1
ATOM 601 C C . ALA A 1 80 ? -29.516 -18.812 -10.789 1 46.88 80 ALA A C 1
ATOM 603 O O . ALA A 1 80 ? -28.562 -19.422 -10.273 1 46.88 80 ALA A O 1
ATOM 604 N N . SER A 1 81 ? -29.047 -17.766 -11.227 1 47.28 81 SER A N 1
ATOM 605 C CA . SER A 1 81 ? -28.297 -16.859 -10.359 1 47.28 81 SER A CA 1
ATOM 606 C C . SER A 1 81 ? -28.922 -16.797 -8.961 1 47.28 81 SER A C 1
ATOM 608 O O . SER A 1 81 ? -30.031 -16.297 -8.789 1 47.28 81 SER A O 1
ATOM 610 N N . SER A 1 82 ? -28.938 -17.828 -8.242 1 40.97 82 SER A N 1
ATOM 611 C CA . SER A 1 82 ? -29.531 -17.625 -6.922 1 40.97 82 SER A CA 1
ATOM 612 C C . SER A 1 82 ? -29.25 -16.219 -6.395 1 40.97 82 SER A C 1
ATOM 614 O O . SER A 1 82 ? -28.172 -15.68 -6.609 1 40.97 82 SER A O 1
ATOM 616 N N . SER A 1 83 ? -30.312 -15.492 -6.234 1 42.66 83 SER A N 1
ATOM 617 C CA . SER A 1 83 ? -30.359 -14.141 -5.684 1 42.66 83 SER A CA 1
ATOM 618 C C . SER A 1 83 ? -29.25 -13.922 -4.664 1 42.66 83 SER A C 1
ATOM 620 O O . SER A 1 83 ? -28.719 -12.82 -4.555 1 42.66 83 SER A O 1
ATOM 622 N N . ASP A 1 84 ? -29.203 -14.875 -3.777 1 45.16 84 ASP A N 1
ATOM 623 C CA . ASP A 1 84 ? -28.375 -14.617 -2.607 1 45.16 84 ASP A CA 1
ATOM 624 C C . ASP A 1 84 ? -26.906 -14.516 -2.996 1 45.16 84 ASP A C 1
ATOM 626 O O . ASP A 1 84 ? -26.094 -13.977 -2.238 1 45.16 84 ASP A O 1
ATOM 630 N N . ASP A 1 85 ? -26.5 -15.227 -4.094 1 49.38 85 ASP A N 1
ATOM 631 C CA . ASP A 1 85 ? -25.078 -15.32 -4.395 1 49.38 85 ASP A CA 1
ATOM 632 C C . ASP A 1 85 ? -24.672 -14.312 -5.469 1 49.38 85 ASP A C 1
ATOM 634 O O . ASP A 1 85 ? -23.719 -14.531 -6.203 1 49.38 85 ASP A O 1
ATOM 638 N N . LYS A 1 86 ? -25.516 -13.422 -5.715 1 48.56 86 LYS A N 1
ATOM 639 C CA . LYS A 1 86 ? -25.266 -12.383 -6.711 1 48.56 86 LYS A CA 1
ATOM 640 C C . LYS A 1 86 ? -23.953 -11.656 -6.441 1 48.56 86 LYS A C 1
ATOM 642 O O . LYS A 1 86 ? -23.531 -10.812 -7.23 1 48.56 86 LYS A O 1
ATOM 647 N N . HIS A 1 87 ? -23.438 -11.883 -5.18 1 53.66 87 HIS A N 1
ATOM 648 C CA . HIS A 1 87 ? -22.234 -11.172 -4.781 1 53.66 87 HIS A CA 1
ATOM 649 C C . HIS A 1 87 ? -21.062 -11.516 -5.695 1 53.66 87 HIS A C 1
ATOM 651 O O . HIS A 1 87 ? -20.125 -10.727 -5.844 1 53.66 87 HIS A O 1
ATOM 657 N N . PHE A 1 88 ? -21.172 -12.758 -6.191 1 55.19 88 PHE A N 1
ATOM 658 C CA . PHE A 1 88 ? -20.031 -13.164 -7.008 1 55.19 88 PHE A CA 1
ATOM 659 C C . PHE A 1 88 ? -20.406 -13.188 -8.484 1 55.19 88 PHE A C 1
ATOM 661 O O . PHE A 1 88 ? -21.422 -13.781 -8.867 1 55.19 88 PHE A O 1
ATOM 668 N N . SER A 1 89 ? -20.078 -12.086 -9.047 1 58.47 89 SER A N 1
ATOM 669 C CA . SER A 1 89 ? -20.234 -12.102 -10.492 1 58.47 89 SER A CA 1
ATOM 670 C C . SER A 1 89 ? -19.562 -13.328 -11.109 1 58.47 89 SER A C 1
ATOM 672 O O . SER A 1 89 ? -18.828 -14.039 -10.438 1 58.47 89 SER A O 1
ATOM 674 N N . HIS A 1 90 ? -19.969 -13.812 -12.211 1 67 90 HIS A N 1
ATOM 675 C CA . HIS A 1 90 ? -19.391 -14.844 -13.078 1 67 90 HIS A CA 1
ATOM 676 C C . HIS A 1 90 ? -19.469 -16.219 -12.422 1 67 90 HIS A C 1
ATOM 678 O O . HIS A 1 90 ? -18.453 -16.922 -12.344 1 67 90 HIS A O 1
ATOM 684 N N . LYS A 1 91 ? -20.688 -16.469 -11.852 1 71.44 91 LYS A N 1
ATOM 685 C CA . LYS A 1 91 ? -21.031 -17.75 -11.242 1 71.44 91 LYS A CA 1
ATOM 686 C C . LYS A 1 91 ? -20.172 -18.031 -10.008 1 71.44 91 LYS A C 1
ATOM 688 O O . LYS A 1 91 ? -19.766 -19.172 -9.781 1 71.44 91 LYS A O 1
ATOM 693 N N . GLY A 1 92 ? -19.656 -16.906 -9.422 1 81.62 92 GLY A N 1
ATOM 694 C CA . GLY A 1 92 ? -18.906 -17.016 -8.18 1 81.62 92 GLY A CA 1
ATOM 695 C C . GLY A 1 92 ? -17.406 -17.141 -8.406 1 81.62 92 GLY A C 1
ATOM 696 O O . GLY A 1 92 ? -16.625 -17.172 -7.445 1 81.62 92 GLY A O 1
ATOM 697 N N . CYS A 1 93 ? -16.984 -17.141 -9.633 1 92.31 93 CYS A N 1
ATOM 698 C CA . CYS A 1 93 ? -15.562 -17.281 -9.945 1 92.31 93 CYS A CA 1
ATOM 699 C C . CYS A 1 93 ? -14.922 -15.922 -10.188 1 92.31 93 CYS A C 1
ATOM 701 O O . CYS A 1 93 ? -15.617 -14.945 -10.469 1 92.31 93 CYS A O 1
ATOM 703 N N . VAL A 1 94 ? -13.656 -15.914 -10.031 1 95.19 94 VAL A N 1
ATOM 704 C CA . VAL A 1 94 ? -12.898 -14.672 -10.195 1 95.19 94 VAL A CA 1
ATOM 705 C C . VAL A 1 94 ? -11.812 -14.867 -11.242 1 95.19 94 VAL A C 1
ATOM 707 O O . VAL A 1 94 ? -11.023 -15.82 -11.164 1 95.19 94 VAL A O 1
ATOM 710 N N . LEU A 1 95 ? -11.727 -13.977 -12.195 1 96.69 95 LEU A N 1
ATOM 711 C CA . LEU A 1 95 ? -10.719 -14.078 -13.25 1 96.69 95 LEU A CA 1
ATOM 712 C C . LEU A 1 95 ? -9.344 -13.664 -12.734 1 96.69 95 LEU A C 1
ATOM 714 O O . LEU A 1 95 ? -9.18 -12.562 -12.203 1 96.69 95 LEU A O 1
ATOM 718 N N . LEU A 1 96 ? -8.391 -14.531 -12.875 1 97.69 96 LEU A N 1
ATOM 719 C CA . LEU A 1 96 ? -7.012 -14.227 -12.5 1 97.69 96 LEU A CA 1
ATOM 720 C C . LEU A 1 96 ? -6.227 -13.695 -13.688 1 97.69 96 LEU A C 1
ATOM 722 O O . LEU A 1 96 ? -5.273 -12.93 -13.516 1 97.69 96 LEU A O 1
ATOM 726 N N . GLY A 1 97 ? -6.57 -14.141 -14.891 1 97.31 97 GLY A N 1
ATOM 727 C CA . GLY A 1 97 ? -5.938 -13.641 -16.109 1 97.31 97 GLY A CA 1
ATOM 728 C C . GLY A 1 97 ? -5.684 -14.719 -17.141 1 97.31 97 GLY A C 1
ATOM 729 O O . GLY A 1 97 ? -6.227 -15.82 -17.031 1 97.31 97 GLY A O 1
ATOM 730 N N . LYS A 1 98 ? -4.949 -14.367 -18.156 1 98.38 98 LYS A N 1
ATOM 731 C CA . LYS A 1 98 ? -4.578 -15.258 -19.25 1 98.38 98 LYS A CA 1
ATOM 732 C C . LYS A 1 98 ? -3.107 -15.648 -19.172 1 98.38 98 LYS A C 1
ATOM 734 O O . LYS A 1 98 ? -2.234 -14.789 -19.062 1 98.38 98 LYS A O 1
ATOM 739 N N . VAL A 1 99 ? -2.824 -16.938 -19.266 1 98.44 99 VAL A N 1
ATOM 740 C CA . VAL A 1 99 ? -1.474 -17.453 -19.078 1 98.44 99 VAL A CA 1
ATOM 741 C C . VAL A 1 99 ? -0.593 -17.031 -20.25 1 98.44 99 VAL A C 1
ATOM 743 O O . VAL A 1 99 ? -0.947 -17.234 -21.422 1 98.44 99 VAL A O 1
ATOM 746 N N . THR A 1 100 ? 0.552 -16.453 -19.922 1 97.5 100 THR A N 1
ATOM 747 C CA . THR A 1 100 ? 1.506 -16.031 -20.938 1 97.5 100 THR A CA 1
ATOM 748 C C . THR A 1 100 ? 2.797 -16.828 -20.844 1 97.5 100 THR A C 1
ATOM 750 O O . THR A 1 100 ? 3.588 -16.875 -21.781 1 97.5 100 THR A O 1
ATOM 753 N N . ASP A 1 101 ? 3.027 -17.391 -19.688 1 97.12 101 ASP A N 1
ATOM 754 C CA . ASP A 1 101 ? 4.164 -18.266 -19.438 1 97.12 101 ASP A CA 1
ATOM 755 C C . ASP A 1 101 ? 3.764 -19.438 -18.547 1 97.12 101 ASP A C 1
ATOM 757 O O . ASP A 1 101 ? 3.391 -19.234 -17.391 1 97.12 101 ASP A O 1
ATOM 761 N N . ALA A 1 102 ? 3.844 -20.625 -19.047 1 96.75 102 ALA A N 1
ATOM 762 C CA . ALA A 1 102 ? 3.363 -21.797 -18.312 1 96.75 102 ALA A CA 1
ATOM 763 C C . ALA A 1 102 ? 4.527 -22.641 -17.828 1 96.75 102 ALA A C 1
ATOM 765 O O . ALA A 1 102 ? 4.332 -23.797 -17.406 1 96.75 102 ALA A O 1
ATOM 766 N N . THR A 1 103 ? 5.766 -22.125 -17.828 1 94.88 103 THR A N 1
ATOM 767 C CA . THR A 1 103 ? 6.973 -22.891 -17.531 1 94.88 103 THR A CA 1
ATOM 768 C C . THR A 1 103 ? 6.918 -23.484 -16.125 1 94.88 103 THR A C 1
ATOM 770 O O . THR A 1 103 ? 7.375 -24.594 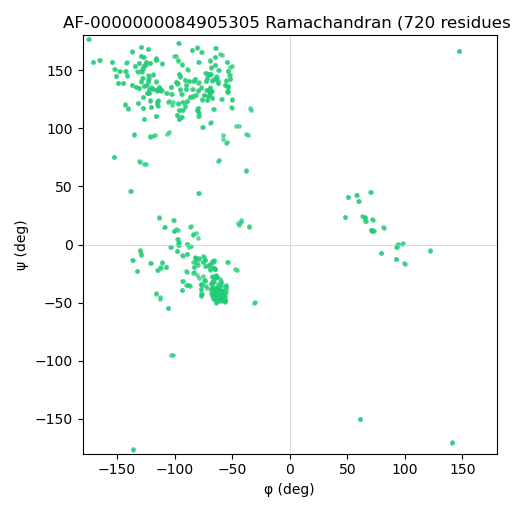-15.898 1 94.88 103 THR A O 1
ATOM 773 N N . GLU A 1 104 ? 6.309 -22.812 -15.195 1 94.38 104 GLU A N 1
ATOM 774 C CA . GLU A 1 104 ? 6.289 -23.266 -13.805 1 94.38 104 GLU A CA 1
ATOM 775 C C . GLU A 1 104 ? 4.879 -23.656 -13.367 1 94.38 104 GLU A C 1
ATOM 777 O O . GLU A 1 104 ? 4.551 -23.594 -12.18 1 94.38 104 GLU A O 1
ATOM 782 N N . LEU A 1 105 ? 4.07 -23.984 -14.352 1 94.81 105 LEU A N 1
ATOM 783 C CA . LEU A 1 105 ? 2.693 -24.375 -14.062 1 94.81 105 LEU A CA 1
ATOM 784 C C . LEU A 1 105 ? 2.393 -25.766 -14.602 1 94.81 105 LEU A C 1
ATOM 786 O O . LEU A 1 105 ? 2.695 -26.062 -15.758 1 94.81 105 LEU A O 1
ATOM 790 N N . ASP A 1 106 ? 1.848 -26.547 -13.758 1 91.19 106 ASP A N 1
ATOM 791 C CA . ASP A 1 106 ? 1.438 -27.875 -14.195 1 91.19 106 ASP A CA 1
ATOM 792 C C . ASP A 1 106 ? -0.003 -27.875 -14.703 1 91.19 106 ASP A C 1
ATOM 794 O O . ASP A 1 106 ? -0.867 -27.203 -14.125 1 91.19 106 ASP A O 1
ATOM 798 N N . ASN A 1 107 ? -0.277 -28.578 -15.836 1 91.88 107 ASN A N 1
ATOM 799 C CA . ASN A 1 107 ? -1.61 -28.812 -16.375 1 91.88 107 ASN A CA 1
ATOM 800 C C . ASN A 1 107 ? -2.271 -27.516 -16.844 1 91.88 107 ASN A C 1
ATOM 802 O O . ASN A 1 107 ? -3.494 -27.391 -16.781 1 91.88 107 ASN A O 1
ATOM 806 N N . VAL A 1 108 ? -1.521 -26.531 -17.094 1 96.44 108 VAL A N 1
ATOM 807 C CA . VAL A 1 108 ? -1.93 -25.234 -17.625 1 96.44 108 VAL A CA 1
ATOM 808 C C . VAL A 1 108 ? -1.064 -24.891 -18.844 1 96.44 108 VAL A C 1
ATOM 810 O O . VAL A 1 108 ? 0.12 -25.234 -18.875 1 96.44 108 VAL A O 1
ATOM 813 N N . GLU A 1 109 ? -1.612 -24.281 -19.812 1 97.62 109 GLU A N 1
ATOM 814 C CA . GLU A 1 109 ? -0.89 -23.906 -21.031 1 97.62 109 GLU A CA 1
ATOM 815 C C . GLU A 1 109 ? -1.022 -22.406 -21.312 1 97.62 109 GLU A C 1
ATOM 817 O O . GLU A 1 109 ? -1.942 -21.766 -20.812 1 97.62 109 GLU A O 1
ATOM 822 N N . VAL A 1 110 ? -0.054 -21.969 -22.047 1 98.19 110 VAL A N 1
ATOM 823 C CA . VAL A 1 110 ? -0.126 -20.578 -22.516 1 98.19 110 VAL A CA 1
ATOM 824 C C . VAL A 1 110 ? -1.447 -20.359 -23.25 1 98.19 110 VAL A C 1
ATOM 826 O O . VAL A 1 110 ? -1.856 -21.172 -24.078 1 98.19 110 VAL A O 1
ATOM 829 N N . GLY A 1 111 ? -2.15 -19.266 -22.906 1 97.94 111 GLY A N 1
ATOM 830 C CA . GLY A 1 111 ? -3.43 -18.953 -23.531 1 97.94 111 GLY A CA 1
ATOM 831 C C . GLY A 1 111 ? -4.617 -19.359 -22.672 1 97.94 111 GLY A C 1
ATOM 832 O O . GLY A 1 111 ? -5.742 -18.922 -22.922 1 97.94 111 GLY A O 1
ATOM 833 N N . ASP A 1 112 ? -4.406 -20.203 -21.688 1 98.56 112 ASP A N 1
ATOM 834 C CA . ASP A 1 112 ? -5.484 -20.594 -20.797 1 98.56 112 ASP A CA 1
ATOM 835 C C . ASP A 1 112 ? -5.961 -19.406 -19.969 1 98.56 112 ASP A C 1
ATOM 837 O O . ASP A 1 112 ? -5.156 -18.547 -19.562 1 98.56 112 ASP A O 1
ATOM 841 N N . PHE A 1 113 ? -7.254 -19.328 -19.734 1 98.12 113 PHE A N 1
ATOM 842 C CA . PHE A 1 113 ? -7.836 -18.375 -18.797 1 98.12 113 PHE A CA 1
ATOM 843 C C . PHE A 1 113 ? -7.941 -18.969 -17.406 1 98.12 113 PHE A C 1
ATOM 845 O O . PHE A 1 113 ? -8.617 -19.984 -17.219 1 98.12 113 PHE A O 1
ATOM 852 N N . LEU A 1 114 ? -7.289 -18.391 -16.469 1 98.19 114 LEU A N 1
ATOM 853 C CA . LEU A 1 114 ? -7.293 -18.906 -15.102 1 98.19 114 LEU A CA 1
ATOM 854 C C . LEU A 1 114 ? -8.359 -18.203 -14.258 1 98.19 114 LEU A C 1
ATOM 856 O O . LEU A 1 114 ? -8.469 -16.984 -14.281 1 98.19 114 LEU A O 1
ATOM 860 N N . TRP A 1 115 ? -9.141 -18.984 -13.523 1 97.31 115 TRP A N 1
ATOM 861 C CA . TRP A 1 115 ? -10.18 -18.516 -12.625 1 97.31 115 TRP A CA 1
ATOM 862 C C . TRP A 1 115 ? -9.992 -19.094 -11.227 1 97.31 115 TRP A C 1
ATOM 864 O O . TRP A 1 115 ? -9.648 -20.266 -11.07 1 97.31 115 TRP A O 1
ATOM 874 N N . ALA A 1 116 ? -10.133 -18.312 -10.211 1 97.31 116 ALA A N 1
ATOM 875 C CA . ALA A 1 116 ? -10.305 -18.828 -8.867 1 97.31 116 ALA A CA 1
ATOM 876 C C . ALA A 1 116 ? -11.75 -19.281 -8.633 1 97.31 116 ALA A C 1
ATOM 878 O O . ALA A 1 116 ? -12.688 -18.562 -8.969 1 97.31 116 ALA A O 1
ATOM 879 N N . PHE A 1 117 ? -11.875 -20.438 -8.094 1 95.88 117 PHE A N 1
ATOM 880 C CA . PHE A 1 117 ? -13.188 -21.047 -7.902 1 95.88 117 PHE A CA 1
ATOM 881 C C . PHE A 1 117 ? -13.43 -21.344 -6.426 1 95.88 117 PHE A C 1
ATOM 883 O O . PHE A 1 117 ? -13.047 -22.406 -5.93 1 95.88 117 PHE A O 1
ATOM 890 N N . PRO A 1 118 ? -14.062 -20.422 -5.707 1 94.94 118 PRO A N 1
ATOM 891 C CA . PRO A 1 118 ? -14.438 -20.734 -4.328 1 94.94 118 PRO A CA 1
ATOM 892 C C . PRO A 1 118 ? -15.516 -21.812 -4.246 1 94.94 118 PRO A C 1
ATOM 894 O O . PRO A 1 118 ? -16.547 -21.719 -4.93 1 94.94 118 PRO A O 1
ATOM 897 N N . THR A 1 119 ? -15.234 -22.828 -3.496 1 93.62 119 THR A N 1
ATOM 898 C CA . THR A 1 119 ? -16.172 -23.938 -3.344 1 93.62 119 THR A CA 1
ATOM 899 C C . THR A 1 119 ? -16.266 -24.359 -1.882 1 93.62 119 THR A C 1
ATOM 901 O O . THR A 1 119 ? -15.797 -23.656 -0.989 1 93.62 119 THR A O 1
ATOM 904 N N . THR A 1 120 ? -17.031 -25.422 -1.617 1 93.81 120 THR A N 1
ATOM 905 C CA . THR A 1 120 ? -17.297 -25.844 -0.25 1 93.81 120 THR A CA 1
ATOM 906 C C . THR A 1 120 ? -16.719 -27.234 0.004 1 93.81 120 THR A C 1
ATOM 908 O O . THR A 1 120 ? -16.453 -27.984 -0.938 1 93.81 120 THR A O 1
ATOM 911 N N . PRO A 1 121 ? -16.531 -27.562 1.3 1 93.81 121 PRO A N 1
ATOM 912 C CA . PRO A 1 121 ? -16.094 -28.922 1.615 1 93.81 121 PRO A CA 1
ATOM 913 C C . PRO A 1 121 ? -17.031 -29.984 1.058 1 93.81 121 PRO A C 1
ATOM 915 O O . PRO A 1 121 ? -16.594 -31.047 0.63 1 93.81 121 PRO A O 1
ATOM 918 N N . GLN A 1 122 ? -18.281 -29.672 1.061 1 92.88 122 GLN A N 1
ATOM 919 C CA . GLN A 1 122 ? -19.281 -30.594 0.547 1 92.88 122 GLN A CA 1
ATOM 920 C C . GLN A 1 122 ? -19.078 -30.859 -0.943 1 92.88 122 GLN A C 1
ATOM 922 O O . GLN A 1 122 ? -19.094 -32 -1.385 1 92.88 122 GLN A O 1
ATOM 927 N N . THR A 1 123 ? -18.906 -29.797 -1.704 1 91.88 123 THR A N 1
ATOM 928 C CA . THR A 1 123 ? -18.688 -29.922 -3.141 1 91.88 123 THR A CA 1
ATOM 929 C C . THR A 1 123 ? -17.406 -30.703 -3.422 1 91.88 123 THR A C 1
ATOM 931 O O . THR A 1 123 ? -17.359 -31.531 -4.332 1 91.88 123 THR A O 1
ATOM 934 N N . LEU A 1 124 ? -16.375 -30.406 -2.672 1 92.25 124 LEU A N 1
ATOM 935 C CA . LEU A 1 124 ? -15.102 -31.109 -2.812 1 92.25 124 LEU A CA 1
ATOM 936 C C . LEU A 1 124 ? -15.273 -32.625 -2.566 1 92.25 124 LEU A C 1
ATOM 938 O O . LEU A 1 124 ? -14.695 -33.438 -3.275 1 92.25 124 LEU A O 1
ATOM 942 N N . ALA A 1 125 ? -16.094 -32.906 -1.579 1 90.38 125 ALA A N 1
ATOM 943 C CA . ALA A 1 125 ? -16.328 -34.312 -1.221 1 90.38 125 ALA A CA 1
ATOM 944 C C . ALA A 1 125 ? -17.188 -35.031 -2.273 1 90.38 125 ALA A C 1
ATOM 946 O O . ALA A 1 125 ? -16.984 -36.188 -2.561 1 90.38 125 ALA A O 1
ATOM 947 N N . GLU A 1 126 ? -18.094 -34.281 -2.797 1 90.62 126 GLU A N 1
ATOM 948 C CA . GLU A 1 126 ? -19.078 -34.875 -3.713 1 90.62 126 GLU A CA 1
ATOM 949 C C . GLU A 1 126 ? -18.484 -35.031 -5.109 1 90.62 126 GLU A C 1
ATOM 951 O O . GLU A 1 126 ? -18.922 -35.906 -5.863 1 90.62 126 GLU A O 1
ATOM 956 N N . HIS A 1 127 ? -17.547 -34.156 -5.309 1 89.5 127 HIS A N 1
ATOM 957 C CA . HIS A 1 127 ? -16.969 -34.188 -6.645 1 89.5 127 HIS A CA 1
ATOM 958 C C . HIS A 1 127 ? -15.5 -34.594 -6.602 1 89.5 127 HIS A C 1
ATOM 960 O O . HIS A 1 127 ? -14.781 -34.219 -5.668 1 89.5 127 HIS A O 1
ATOM 966 N N . SER A 1 128 ? -15.055 -35.469 -7.398 1 85.81 128 SER A N 1
ATOM 967 C CA . SER A 1 128 ? -13.664 -35.906 -7.434 1 85.81 128 SER A CA 1
ATOM 968 C C . SER A 1 128 ? -12.773 -34.844 -8.102 1 85.81 128 SER A C 1
ATOM 970 O O . SER A 1 128 ? -12.766 -34.719 -9.328 1 85.81 128 SER A O 1
ATOM 972 N N . PHE A 1 129 ? -12.078 -34.094 -7.293 1 90.38 129 PHE A N 1
ATOM 973 C CA . PHE A 1 129 ? -11.133 -33.094 -7.828 1 90.38 129 PHE A CA 1
ATOM 974 C C . PHE A 1 129 ? -9.773 -33.75 -8.07 1 90.38 129 PHE A C 1
ATOM 976 O O . PHE A 1 129 ? -8.875 -33.125 -8.625 1 90.38 129 PHE A O 1
ATOM 983 N N . GLY A 1 130 ? -9.656 -35 -7.746 1 84.44 130 GLY A N 1
ATOM 984 C CA . GLY A 1 130 ? -8.43 -35.781 -7.781 1 84.44 130 GLY A CA 1
ATOM 985 C C . GLY A 1 130 ? -8.359 -36.844 -6.695 1 84.44 130 GLY A C 1
ATOM 986 O O . GLY A 1 130 ? -9.18 -36.844 -5.77 1 84.44 130 GLY A O 1
ATOM 987 N N . GLU A 1 131 ? -7.445 -37.781 -6.789 1 80.06 131 GLU A N 1
ATOM 988 C CA . GLU A 1 131 ? -7.375 -38.969 -5.926 1 80.06 131 GLU A CA 1
ATOM 989 C C . GLU A 1 131 ? -7.223 -38.562 -4.461 1 80.06 131 GLU A C 1
ATOM 991 O O . GLU A 1 131 ? -7.84 -39.156 -3.58 1 80.06 131 GLU A O 1
ATOM 996 N N . ALA A 1 132 ? -6.484 -37.5 -4.184 1 88.62 132 ALA A N 1
ATOM 997 C CA . ALA A 1 132 ? -6.227 -37.062 -2.814 1 88.62 132 ALA A CA 1
ATOM 998 C C . ALA A 1 132 ? -6.328 -35.531 -2.697 1 88.62 132 ALA A C 1
ATOM 1000 O O . ALA A 1 132 ? -5.48 -34.906 -2.066 1 88.62 132 ALA A O 1
ATOM 1001 N N . ALA A 1 133 ? -7.398 -35.094 -3.303 1 93.75 133 ALA A N 1
ATOM 1002 C CA . ALA A 1 133 ? -7.562 -33.625 -3.299 1 93.75 133 ALA A CA 1
ATOM 1003 C C . ALA A 1 133 ? -7.996 -33.125 -1.924 1 93.75 133 ALA A C 1
ATOM 1005 O O . ALA A 1 133 ? -8.922 -33.688 -1.319 1 93.75 133 ALA A O 1
ATOM 1006 N N . ALA A 1 134 ? -7.32 -32.156 -1.369 1 94.56 134 ALA A N 1
ATOM 1007 C CA . ALA A 1 134 ? -7.648 -31.562 -0.07 1 94.56 134 ALA A CA 1
ATOM 1008 C C . ALA A 1 134 ? -7.188 -30.109 0.008 1 94.56 134 ALA A C 1
ATOM 1010 O O . ALA A 1 134 ? -6.234 -29.719 -0.67 1 94.56 134 ALA A O 1
ATOM 1011 N N . PRO A 1 135 ? -7.879 -29.328 0.781 1 96.38 135 PRO A N 1
ATOM 1012 C CA . PRO A 1 135 ? -7.422 -27.953 0.981 1 96.38 135 PRO A CA 1
ATOM 1013 C C . PRO A 1 135 ? -6.109 -27.875 1.755 1 96.38 135 PRO A C 1
ATOM 1015 O O . PRO A 1 135 ? -5.871 -28.688 2.656 1 96.38 135 PRO A O 1
ATOM 1018 N N . LEU A 1 136 ? -5.273 -26.984 1.36 1 95.88 136 LEU A N 1
ATOM 1019 C CA . LEU A 1 136 ? -4 -26.719 2.016 1 95.88 136 LEU A CA 1
ATOM 1020 C C . LEU A 1 136 ? -3.799 -25.219 2.211 1 95.88 136 LEU A C 1
ATOM 1022 O O . LEU A 1 136 ? -4.082 -24.422 1.309 1 95.88 136 LEU A O 1
ATOM 1026 N N . ASN A 1 137 ? -3.354 -24.891 3.369 1 96.38 137 ASN A N 1
ATOM 1027 C CA . ASN A 1 137 ? -3.047 -23.484 3.654 1 96.38 137 ASN A CA 1
ATOM 1028 C C . ASN A 1 137 ? -2.088 -22.906 2.621 1 96.38 137 ASN A C 1
ATOM 1030 O O . ASN A 1 137 ? -1.063 -23.516 2.305 1 96.38 137 ASN A O 1
ATOM 1034 N N . VAL A 1 138 ? -2.373 -21.703 2.162 1 96.69 138 VAL A N 1
ATOM 1035 C CA . VAL A 1 138 ? -1.626 -21.078 1.076 1 96.69 138 VAL A CA 1
ATOM 1036 C C . VAL A 1 138 ? -0.181 -20.844 1.51 1 96.69 138 VAL A C 1
ATOM 1038 O O . VAL A 1 138 ? 0.749 -21.031 0.721 1 96.69 138 VAL A O 1
ATOM 1041 N N . ARG A 1 139 ? 0.03 -20.422 2.729 1 94.31 139 ARG A N 1
ATOM 1042 C CA . ARG A 1 139 ? 1.379 -20.203 3.236 1 94.31 139 ARG A CA 1
ATOM 1043 C C . ARG A 1 139 ? 2.191 -21.5 3.225 1 94.31 139 ARG A C 1
ATOM 1045 O O . ARG A 1 139 ? 3.338 -21.5 2.77 1 94.31 139 ARG A O 1
ATOM 1052 N N . THR A 1 140 ? 1.572 -22.547 3.711 1 92.44 140 THR A N 1
ATOM 1053 C CA . THR A 1 140 ? 2.221 -23.859 3.746 1 92.44 140 THR A CA 1
ATOM 1054 C C . THR A 1 140 ? 2.562 -24.328 2.336 1 92.44 140 THR A C 1
ATOM 1056 O O . THR A 1 140 ? 3.684 -24.766 2.078 1 92.44 140 THR A O 1
ATOM 1059 N N . TYR A 1 141 ? 1.665 -24.188 1.446 1 94.19 141 TYR A N 1
ATOM 1060 C CA . TYR A 1 141 ? 1.896 -24.594 0.069 1 94.19 141 TYR A CA 1
ATOM 1061 C C . TYR A 1 141 ? 3.043 -23.812 -0.555 1 94.19 141 TYR A C 1
ATOM 1063 O O . TYR A 1 141 ? 3.955 -24.406 -1.146 1 94.19 141 TYR A O 1
ATOM 1071 N N . ALA A 1 142 ? 3.014 -22.516 -0.361 1 92.69 142 ALA A N 1
ATOM 1072 C CA . ALA A 1 142 ? 3.965 -21.609 -1.001 1 92.69 142 ALA A CA 1
ATOM 1073 C C . ALA A 1 142 ? 5.379 -21.844 -0.468 1 92.69 142 ALA A C 1
ATOM 1075 O O . ALA A 1 142 ? 6.352 -21.75 -1.219 1 92.69 142 ALA A O 1
ATOM 1076 N N . LEU A 1 143 ? 5.527 -22.078 0.793 1 83.06 143 LEU A N 1
ATOM 1077 C CA . LEU A 1 143 ? 6.848 -22.125 1.412 1 83.06 143 LEU A CA 1
ATOM 1078 C C . LEU A 1 143 ? 7.426 -23.531 1.353 1 83.06 143 LEU A C 1
ATOM 1080 O O . LEU A 1 143 ? 8.617 -23.734 1.607 1 83.06 143 LEU A O 1
ATOM 1084 N N . SER A 1 144 ? 6.617 -24.547 0.923 1 79.88 144 SER A N 1
ATOM 1085 C CA . SER A 1 144 ? 7.121 -25.906 0.957 1 79.88 144 SER A CA 1
ATOM 1086 C C . SER A 1 144 ? 7.297 -26.469 -0.451 1 79.88 144 SER A C 1
ATOM 1088 O O . SER A 1 144 ? 8.344 -27.047 -0.772 1 79.88 144 SER A O 1
ATOM 1090 N N . THR A 1 145 ? 6.336 -26.281 -1.322 1 83.31 145 THR A N 1
ATOM 1091 C CA . THR A 1 145 ? 6.316 -27.141 -2.5 1 83.31 145 THR A CA 1
ATOM 1092 C C . THR A 1 145 ? 6.109 -26.328 -3.768 1 83.31 145 THR A C 1
ATOM 1094 O O . THR A 1 145 ? 6.473 -26.75 -4.863 1 83.31 145 THR A O 1
ATOM 1097 N N . ALA A 1 146 ? 5.586 -25.25 -3.652 1 92.56 146 ALA A N 1
ATOM 1098 C CA . ALA A 1 146 ? 5.117 -24.5 -4.82 1 92.56 146 ALA A CA 1
ATOM 1099 C C . ALA A 1 146 ? 6.289 -23.938 -5.613 1 92.56 146 ALA A C 1
ATOM 1101 O O . ALA A 1 146 ? 7.309 -23.547 -5.035 1 92.56 146 ALA A O 1
ATOM 1102 N N . THR A 1 147 ? 6.109 -24 -6.918 1 94 147 THR A N 1
ATOM 1103 C CA . THR A 1 147 ? 6.984 -23.141 -7.723 1 94 147 THR A CA 1
ATOM 1104 C C . THR A 1 147 ? 6.719 -21.672 -7.43 1 94 147 THR A C 1
ATOM 1106 O O . THR A 1 147 ? 5.727 -21.328 -6.785 1 94 147 THR A O 1
ATOM 1109 N N . ARG A 1 148 ? 7.578 -20.812 -7.91 1 93 148 ARG A N 1
ATOM 1110 C CA . ARG A 1 148 ? 7.426 -19.375 -7.711 1 93 148 ARG A CA 1
ATOM 1111 C C . ARG A 1 148 ? 6.133 -18.875 -8.336 1 93 148 ARG A C 1
ATOM 1113 O O . ARG A 1 148 ? 5.395 -18.094 -7.723 1 93 148 ARG A O 1
ATOM 1120 N N . THR A 1 149 ? 5.875 -19.297 -9.492 1 95.75 149 THR A N 1
ATOM 1121 C CA . THR A 1 149 ? 4.688 -18.859 -10.219 1 95.75 149 THR A CA 1
ATOM 1122 C C . THR A 1 149 ? 3.418 -19.359 -9.539 1 95.75 149 THR A C 1
ATOM 1124 O O . THR A 1 149 ? 2.451 -18.609 -9.383 1 95.75 149 THR A O 1
ATOM 1127 N N . GLU A 1 150 ? 3.449 -20.594 -9.117 1 96.62 150 GLU A N 1
ATOM 1128 C CA . GLU A 1 150 ? 2.287 -21.156 -8.43 1 96.62 150 GLU A CA 1
ATOM 1129 C C . GLU A 1 150 ? 1.994 -20.406 -7.137 1 96.62 150 GLU A C 1
ATOM 1131 O O . GLU A 1 150 ? 0.837 -20.109 -6.836 1 96.62 150 GLU A O 1
ATOM 1136 N N . ALA A 1 151 ? 3.047 -20.141 -6.387 1 96.81 151 ALA A N 1
ATOM 1137 C CA . ALA A 1 151 ? 2.891 -19.391 -5.145 1 96.81 151 ALA A CA 1
ATOM 1138 C C . ALA A 1 151 ? 2.279 -18.016 -5.402 1 96.81 151 ALA A C 1
ATOM 1140 O O . ALA A 1 151 ? 1.388 -17.578 -4.672 1 96.81 151 ALA A O 1
ATOM 1141 N N . ALA A 1 152 ? 2.736 -17.375 -6.422 1 97.25 152 ALA A N 1
ATOM 1142 C CA . ALA A 1 152 ? 2.277 -16.031 -6.758 1 97.25 152 ALA A CA 1
ATOM 1143 C C . ALA A 1 152 ? 0.813 -16.047 -7.191 1 97.25 152 ALA A C 1
ATOM 1145 O O . ALA A 1 152 ? 0.027 -15.195 -6.77 1 97.25 152 ALA A O 1
ATOM 1146 N N . ILE A 1 153 ? 0.44 -16.984 -8.016 1 97.44 153 ILE A N 1
ATOM 1147 C CA . ILE A 1 153 ? -0.922 -17.078 -8.523 1 97.44 153 ILE A CA 1
ATOM 1148 C C . ILE A 1 153 ? -1.881 -17.406 -7.383 1 97.44 153 ILE A C 1
ATOM 1150 O O . ILE A 1 153 ? -2.973 -16.844 -7.297 1 97.44 153 ILE A O 1
ATOM 1154 N N . THR A 1 154 ? -1.479 -18.344 -6.5 1 97.38 154 THR A N 1
ATOM 1155 C CA . THR A 1 154 ? -2.311 -18.703 -5.355 1 97.38 154 THR A CA 1
ATOM 1156 C C . THR A 1 154 ? -2.49 -17.5 -4.426 1 97.38 154 THR A C 1
ATOM 1158 O O . THR A 1 154 ? -3.574 -17.297 -3.877 1 97.38 154 THR A O 1
ATOM 1161 N N . ALA A 1 155 ? -1.421 -16.719 -4.285 1 96.56 155 ALA A N 1
ATOM 1162 C CA . ALA A 1 155 ? -1.507 -15.508 -3.488 1 96.56 155 ALA A CA 1
ATOM 1163 C C . ALA A 1 155 ? -2.494 -14.516 -4.102 1 96.56 155 ALA A C 1
ATOM 1165 O O . ALA A 1 155 ? -3.309 -13.922 -3.395 1 96.56 155 ALA A O 1
ATOM 1166 N N . HIS A 1 156 ? -2.379 -14.328 -5.359 1 97.31 156 HIS A N 1
ATOM 1167 C CA . HIS A 1 156 ? -3.281 -13.461 -6.102 1 97.31 156 HIS A CA 1
ATOM 1168 C C . HIS A 1 156 ? -4.734 -13.891 -5.926 1 97.31 156 HIS A C 1
ATOM 1170 O O . HIS A 1 156 ? -5.586 -13.07 -5.57 1 97.31 156 HIS A O 1
ATOM 1176 N N . ALA A 1 157 ? -4.996 -15.141 -6.074 1 97.56 157 ALA A N 1
ATOM 1177 C CA . ALA A 1 157 ? -6.34 -15.703 -5.957 1 97.56 157 ALA A CA 1
ATOM 1178 C C . ALA A 1 157 ? -6.883 -15.539 -4.543 1 97.56 157 ALA A C 1
ATOM 1180 O O . ALA A 1 157 ? -8.008 -15.062 -4.355 1 97.56 157 ALA A O 1
ATOM 1181 N N . LYS A 1 158 ? -6.086 -15.93 -3.602 1 97.75 158 LYS A N 1
ATOM 1182 C CA . LYS A 1 158 ? -6.52 -15.875 -2.209 1 97.75 158 LYS A CA 1
ATOM 1183 C C . LYS A 1 158 ? -6.906 -14.453 -1.809 1 97.75 158 LYS A C 1
ATOM 1185 O O . LYS A 1 158 ? -7.941 -14.242 -1.175 1 97.75 158 LYS A O 1
ATOM 1190 N N . ALA A 1 159 ? -6.035 -13.539 -2.148 1 97.19 159 ALA A N 1
ATOM 1191 C CA . ALA A 1 159 ? -6.273 -12.148 -1.778 1 97.19 159 ALA A CA 1
ATOM 1192 C C . ALA A 1 159 ? -7.559 -11.625 -2.412 1 97.19 159 ALA A C 1
ATOM 1194 O O . ALA A 1 159 ? -8.352 -10.945 -1.756 1 97.19 159 ALA A O 1
ATOM 1195 N N . LEU A 1 160 ? -7.789 -11.922 -3.664 1 95.69 160 LEU A N 1
ATOM 1196 C CA . LEU A 1 160 ? -8.992 -11.469 -4.355 1 95.69 160 LEU A CA 1
ATOM 1197 C C . LEU A 1 160 ? -10.234 -12.102 -3.744 1 95.69 160 LEU A C 1
ATOM 1199 O O . LEU A 1 160 ? -11.242 -11.422 -3.537 1 95.69 160 LEU A O 1
ATOM 1203 N N . LEU A 1 161 ? -10.172 -13.391 -3.469 1 95.75 161 LEU A N 1
ATOM 1204 C CA . LEU A 1 161 ? -11.305 -14.086 -2.859 1 95.75 161 LEU A CA 1
ATOM 1205 C C . LEU A 1 161 ? -11.609 -13.516 -1.479 1 95.75 161 LEU A C 1
ATOM 1207 O O . LEU A 1 161 ? -12.773 -13.336 -1.122 1 95.75 161 LEU A O 1
ATOM 1211 N N . GLU A 1 162 ? -10.562 -13.25 -0.751 1 95.62 162 GLU A N 1
ATOM 1212 C CA . GLU A 1 162 ? -10.766 -12.695 0.584 1 95.62 162 GLU A CA 1
ATOM 1213 C C . GLU A 1 162 ? -11.352 -11.289 0.514 1 95.62 162 GLU A C 1
ATOM 1215 O O . GLU A 1 162 ? -12.211 -10.93 1.324 1 95.62 162 GLU A O 1
ATOM 1220 N N . PHE A 1 163 ? -10.945 -10.5 -0.457 1 95.31 163 PHE A N 1
ATOM 1221 C CA . PHE A 1 163 ? -11.547 -9.195 -0.722 1 95.31 163 PHE A CA 1
ATOM 1222 C C . PHE A 1 163 ? -13.047 -9.328 -0.953 1 95.31 163 PHE A C 1
ATOM 1224 O O . PHE A 1 163 ? -13.836 -8.617 -0.336 1 95.31 163 PHE A O 1
ATOM 1231 N N . LEU A 1 164 ? -13.398 -10.219 -1.738 1 93.69 164 LEU A N 1
ATOM 1232 C CA . LEU A 1 164 ? -14.805 -10.406 -2.062 1 93.69 164 LEU A CA 1
ATOM 1233 C C . LEU A 1 164 ? -15.586 -10.875 -0.839 1 93.69 164 LEU A C 1
ATOM 1235 O O . LEU A 1 164 ? -16.719 -10.43 -0.605 1 93.69 164 LEU A O 1
ATOM 1239 N N . GLN A 1 165 ? -14.977 -11.734 -0.06 1 93.06 165 GLN A N 1
ATOM 1240 C CA . GLN A 1 165 ? -15.633 -12.266 1.128 1 93.06 165 GLN A CA 1
ATOM 1241 C C . GLN A 1 165 ? -15.844 -11.18 2.18 1 93.06 165 GLN A C 1
ATOM 1243 O O . GLN A 1 165 ? -16.812 -11.219 2.934 1 93.06 165 GLN A O 1
ATOM 1248 N N . ARG A 1 166 ? -15.008 -10.211 2.154 1 94.69 166 ARG A N 1
ATOM 1249 C CA . ARG A 1 166 ? -15.047 -9.195 3.201 1 94.69 166 ARG A CA 1
ATOM 1250 C C . ARG A 1 166 ? -15.914 -8.008 2.783 1 94.69 166 ARG A C 1
ATOM 1252 O O . ARG A 1 166 ? -16.203 -7.129 3.594 1 94.69 166 ARG A O 1
ATOM 1259 N N . HIS A 1 167 ? -16.312 -7.977 1.55 1 94.5 167 HIS A N 1
ATOM 1260 C CA . HIS A 1 167 ? -17.094 -6.855 1.034 1 94.5 167 HIS A CA 1
ATOM 1261 C C . HIS A 1 167 ? -18.375 -7.332 0.383 1 94.5 167 HIS A C 1
ATOM 1263 O O . HIS A 1 167 ? -18.609 -7.086 -0.804 1 94.5 167 HIS A O 1
ATOM 1269 N N . ARG A 1 168 ? -19.203 -7.781 1.172 1 95.12 168 ARG A N 1
ATOM 1270 C CA . ARG A 1 168 ? -20.484 -8.281 0.697 1 95.12 168 ARG A CA 1
ATOM 1271 C C . ARG A 1 168 ? -21.531 -7.172 0.663 1 95.12 168 ARG A C 1
ATOM 1273 O O . ARG A 1 168 ? -22.5 -7.25 -0.089 1 95.12 168 ARG A O 1
ATOM 1280 N N . PHE A 1 169 ? -21.266 -6.184 1.449 1 97.12 169 PHE A N 1
ATOM 1281 C CA . PHE A 1 169 ? -22.203 -5.07 1.537 1 97.12 169 PHE A CA 1
ATOM 1282 C C . PHE A 1 169 ? -21.484 -3.742 1.315 1 97.12 169 PHE A C 1
ATOM 1284 O O . PHE A 1 169 ? -20.312 -3.611 1.633 1 97.12 169 PHE A O 1
ATOM 1291 N N . CYS A 1 170 ? -22.25 -2.779 0.779 1 97.44 170 CYS A N 1
ATOM 1292 C CA . CYS A 1 170 ? -21.734 -1.459 0.435 1 97.44 170 CYS A CA 1
ATOM 1293 C C . CYS A 1 170 ? -21.422 -0.649 1.689 1 97.44 170 CYS A C 1
ATOM 1295 O O . CYS A 1 170 ? -22.297 -0.441 2.529 1 97.44 170 CYS A O 1
ATOM 1297 N N . GLY A 1 171 ? -20.266 -0.131 1.786 1 97.25 171 GLY A N 1
ATOM 1298 C CA . GLY A 1 171 ? -19.859 0.663 2.932 1 97.25 171 GLY A CA 1
ATOM 1299 C C . GLY A 1 171 ? -20.578 1.994 3.027 1 97.25 171 GLY A C 1
ATOM 1300 O O . GLY A 1 171 ? -20.609 2.613 4.094 1 97.25 171 GLY A O 1
ATOM 1301 N N . LEU A 1 172 ? -21.172 2.41 1.988 1 97.19 172 LEU A N 1
ATOM 1302 C CA . LEU A 1 172 ? -21.812 3.717 1.943 1 97.19 172 LEU A CA 1
ATOM 1303 C C . LEU A 1 172 ? -23.266 3.619 2.389 1 97.19 172 LEU A C 1
ATOM 1305 O O . LEU A 1 172 ? -23.781 4.504 3.088 1 97.19 172 LEU A O 1
ATOM 1309 N N . CYS A 1 173 ? -23.938 2.453 2.033 1 97.44 173 CYS A N 1
ATOM 1310 C CA . CYS A 1 173 ? -25.375 2.471 2.262 1 97.44 173 CYS A CA 1
ATOM 1311 C C . CYS A 1 173 ? -25.844 1.16 2.883 1 97.44 173 CYS A C 1
ATOM 1313 O O . CYS A 1 173 ? -27.016 1.015 3.223 1 97.44 173 CYS A O 1
ATOM 1315 N N . GLY A 1 174 ? -25.016 0.135 2.875 1 97.12 174 GLY A N 1
ATOM 1316 C CA . GLY A 1 174 ? -25.344 -1.1 3.57 1 97.12 174 GLY A CA 1
ATOM 1317 C C . GLY A 1 174 ? -26.031 -2.119 2.684 1 97.12 174 GLY A C 1
ATOM 1318 O O . GLY A 1 174 ? -26.328 -3.229 3.123 1 97.12 174 GLY A O 1
ATOM 1319 N N . LYS A 1 175 ? -26.266 -1.733 1.469 1 97.19 175 LYS A N 1
ATOM 1320 C CA . LYS A 1 175 ? -26.875 -2.686 0.543 1 97.19 175 LYS A CA 1
ATOM 1321 C C . LYS A 1 175 ? -25.828 -3.639 -0.029 1 97.19 175 LYS A C 1
ATOM 1323 O O . LYS A 1 175 ? -24.625 -3.422 0.137 1 97.19 175 LYS A O 1
ATOM 1328 N N . ARG A 1 176 ? -26.297 -4.598 -0.668 1 95.44 176 ARG A N 1
ATOM 1329 C CA . ARG A 1 176 ? -25.391 -5.602 -1.227 1 95.44 176 ARG A CA 1
ATOM 1330 C C . ARG A 1 176 ? -24.578 -5.023 -2.379 1 95.44 176 ARG A C 1
ATOM 1332 O O . ARG A 1 176 ? -24.953 -4.008 -2.965 1 95.44 176 ARG A O 1
ATOM 1339 N N . VAL A 1 177 ? -23.438 -5.684 -2.643 1 95.12 177 VAL A N 1
ATOM 1340 C CA . VAL A 1 177 ? -22.609 -5.293 -3.773 1 95.12 177 VAL A CA 1
ATOM 1341 C C . VAL A 1 177 ? -22.547 -6.43 -4.793 1 95.12 177 VAL A C 1
ATOM 1343 O O . VAL A 1 177 ? -22.844 -7.582 -4.461 1 95.12 177 VAL A O 1
ATOM 1346 N N . VAL A 1 178 ? -22.203 -6.082 -6.02 1 92.75 178 VAL A N 1
ATOM 1347 C CA . VAL A 1 178 ? -22.062 -7.062 -7.09 1 92.75 178 VAL A CA 1
ATOM 1348 C C . VAL A 1 178 ? -20.672 -6.984 -7.691 1 92.75 178 VAL A C 1
ATOM 1350 O O . VAL A 1 178 ? -20.109 -5.895 -7.859 1 92.75 178 VAL A O 1
ATOM 1353 N N . ALA A 1 179 ? -20.125 -8.156 -7.992 1 92.94 179 ALA A N 1
ATOM 1354 C CA . ALA A 1 179 ? -18.797 -8.219 -8.602 1 92.94 179 ALA A CA 1
ATOM 1355 C C . ALA A 1 179 ? -18.859 -7.863 -10.086 1 92.94 179 ALA A C 1
ATOM 1357 O O . ALA A 1 179 ? -19.781 -8.281 -10.789 1 92.94 179 ALA A O 1
ATOM 1358 N N . ARG A 1 180 ? -17.953 -7.047 -10.492 1 92.06 180 ARG A N 1
ATOM 1359 C CA . ARG A 1 180 ? -17.766 -6.633 -11.875 1 92.06 180 ARG A CA 1
ATOM 1360 C C . ARG A 1 180 ? -16.328 -6.855 -12.328 1 92.06 180 ARG A C 1
ATOM 1362 O O . ARG A 1 180 ? -15.461 -7.145 -11.508 1 92.06 180 ARG A O 1
ATOM 1369 N N . LYS A 1 181 ? -16.125 -6.887 -13.68 1 94.12 181 LYS A N 1
ATOM 1370 C CA . LYS A 1 181 ? -14.797 -6.949 -14.281 1 94.12 181 LYS A CA 1
ATOM 1371 C C . LYS A 1 181 ? -14.031 -8.18 -13.805 1 94.12 181 LYS A C 1
ATOM 1373 O O . LYS A 1 181 ? -12.875 -8.086 -13.406 1 94.12 181 LYS A O 1
ATOM 1378 N N . GLY A 1 182 ? -14.75 -9.289 -13.75 1 94.06 182 GLY A N 1
ATOM 1379 C CA . GLY A 1 182 ? -14.125 -10.547 -13.391 1 94.06 182 GLY A CA 1
ATOM 1380 C C . GLY A 1 182 ? -13.75 -10.625 -11.922 1 94.06 182 GLY A C 1
ATOM 1381 O O . GLY A 1 182 ? -12.82 -11.352 -11.547 1 94.06 182 GLY A O 1
ATOM 1382 N N . GLY A 1 183 ? -14.391 -9.805 -11.047 1 93.75 183 GLY A N 1
ATOM 1383 C CA . GLY A 1 183 ? -14.141 -9.836 -9.617 1 93.75 183 GLY A CA 1
ATOM 1384 C C . GLY A 1 183 ? -13.172 -8.773 -9.148 1 93.75 183 GLY A C 1
ATOM 1385 O O . GLY A 1 183 ? -12.883 -8.664 -7.957 1 93.75 183 GLY A O 1
ATOM 1386 N N . SER A 1 184 ? -12.672 -7.938 -10.055 1 94 184 SER A N 1
ATOM 1387 C CA . SER A 1 184 ? -11.672 -6.934 -9.703 1 94 184 SER A CA 1
ATOM 1388 C C . SER A 1 184 ? -12.336 -5.629 -9.258 1 94 184 SER A C 1
ATOM 1390 O O . SER A 1 184 ? -11.641 -4.664 -8.914 1 94 184 SER A O 1
ATOM 1392 N N . GLU A 1 185 ? -13.625 -5.578 -9.242 1 95 185 GLU A N 1
ATOM 1393 C CA . GLU A 1 185 ? -14.414 -4.43 -8.812 1 95 185 GLU A CA 1
ATOM 1394 C C . GLU A 1 185 ? -15.742 -4.867 -8.203 1 95 185 GLU A C 1
ATOM 1396 O O . GLU A 1 185 ? -16.359 -5.824 -8.68 1 95 185 GLU A O 1
ATOM 1401 N N . LEU A 1 186 ? -16.125 -4.211 -7.141 1 95.44 186 LEU A N 1
ATOM 1402 C CA . LEU A 1 186 ? -17.469 -4.367 -6.582 1 95.44 186 LEU A CA 1
ATOM 1403 C C . LEU A 1 186 ? -18.266 -3.072 -6.711 1 95.44 186 LEU A C 1
ATOM 1405 O O . LEU A 1 186 ? -17.719 -1.981 -6.516 1 95.44 186 LEU A O 1
ATOM 1409 N N . ALA A 1 187 ? -19.484 -3.215 -7.121 1 95.88 187 ALA A N 1
ATOM 1410 C CA . ALA A 1 187 ? -20.359 -2.064 -7.25 1 95.88 187 ALA A CA 1
ATOM 1411 C C . ALA A 1 187 ? -21.625 -2.25 -6.418 1 95.88 187 ALA A C 1
ATOM 1413 O O . ALA A 1 187 ? -22.172 -3.354 -6.348 1 95.88 187 ALA A O 1
ATOM 1414 N N . CYS A 1 188 ? -22.094 -1.208 -5.828 1 96.88 188 CYS A N 1
ATOM 1415 C CA . CYS A 1 188 ? -23.328 -1.255 -5.059 1 96.88 188 CYS A CA 1
ATOM 1416 C C . CYS A 1 188 ? -24.516 -1.625 -5.941 1 96.88 188 CYS A C 1
ATOM 1418 O O . CYS A 1 188 ? -24.656 -1.096 -7.047 1 96.88 188 CYS A O 1
ATOM 1420 N N . GLU A 1 189 ? -25.375 -2.418 -5.492 1 94.88 189 GLU A N 1
ATOM 1421 C CA . GLU A 1 189 ? -26.531 -2.854 -6.258 1 94.88 189 GLU A CA 1
ATOM 1422 C C . GLU A 1 189 ? -27.562 -1.739 -6.371 1 94.88 189 GLU A C 1
ATOM 1424 O O . GLU A 1 189 ? -28.469 -1.799 -7.219 1 94.88 189 GLU A O 1
ATOM 1429 N N . ALA A 1 190 ? -27.438 -0.806 -5.516 1 95.69 190 ALA A N 1
ATOM 1430 C CA . ALA A 1 190 ? -28.406 0.288 -5.508 1 95.69 190 ALA A CA 1
ATOM 1431 C C . ALA A 1 190 ? -28.031 1.361 -6.523 1 95.69 190 ALA A C 1
ATOM 1433 O O . ALA A 1 190 ? -28.625 2.441 -6.543 1 95.69 190 ALA A O 1
ATOM 1434 N N . ALA A 1 191 ? -27.094 1.081 -7.32 1 90.75 191 ALA A N 1
ATOM 1435 C CA . ALA A 1 191 ? -26.75 2.043 -8.367 1 90.75 191 ALA A CA 1
ATOM 1436 C C . ALA A 1 191 ? -27.969 2.365 -9.227 1 90.75 191 ALA A C 1
ATOM 1438 O O . ALA A 1 191 ? -28.766 1.479 -9.547 1 90.75 191 ALA A O 1
ATOM 1439 N N . PRO A 1 192 ? -28.203 3.652 -9.578 1 93.06 192 PRO A N 1
ATOM 1440 C CA . PRO A 1 192 ? -27.281 4.785 -9.477 1 93.06 192 PRO A CA 1
ATOM 1441 C C . PRO A 1 192 ? -27.5 5.613 -8.211 1 93.06 192 PRO A C 1
ATOM 1443 O O . PRO A 1 192 ? -26.781 6.586 -7.977 1 93.06 192 PRO A O 1
ATOM 1446 N N . GLU A 1 193 ? -28.422 5.254 -7.418 1 96.31 193 GLU A N 1
ATOM 1447 C CA . GLU A 1 193 ? -28.703 5.992 -6.188 1 96.31 193 GLU A CA 1
ATOM 1448 C C . GLU A 1 193 ? -27.469 6.043 -5.285 1 96.31 193 GLU A C 1
ATOM 1450 O O . GLU A 1 193 ? -27.25 7.043 -4.598 1 96.31 193 GLU A O 1
ATOM 1455 N N . CYS A 1 194 ? -26.828 4.918 -5.258 1 97.19 194 CYS A N 1
ATOM 1456 C CA . CYS A 1 194 ? -25.547 4.855 -4.539 1 97.19 194 CYS A CA 1
ATOM 1457 C C . CYS A 1 194 ? -24.406 4.57 -5.496 1 97.19 194 CYS A C 1
ATOM 1459 O O . CYS A 1 194 ? -24.453 3.619 -6.273 1 97.19 194 CYS A O 1
ATOM 1461 N N . THR A 1 195 ? -23.359 5.336 -5.387 1 95.5 195 THR A N 1
ATOM 1462 C CA . THR A 1 195 ? -22.25 5.246 -6.332 1 95.5 195 THR A CA 1
ATOM 1463 C C . THR A 1 195 ? -21.094 4.449 -5.738 1 95.5 195 THR A C 1
ATOM 1465 O O . THR A 1 195 ? -19.938 4.605 -6.156 1 95.5 195 THR A O 1
ATOM 1468 N N . GLY A 1 196 ? -21.391 3.654 -4.773 1 96.38 196 GLY A N 1
ATOM 1469 C CA . GLY A 1 196 ? -20.344 2.881 -4.117 1 96.38 196 GLY A CA 1
ATOM 1470 C C . GLY A 1 196 ? -19.609 1.952 -5.062 1 96.38 196 GLY A C 1
ATOM 1471 O O . GLY A 1 196 ? -20.219 1.152 -5.766 1 96.38 196 GLY A O 1
ATOM 1472 N N . ARG A 1 197 ? -18.297 2.074 -5.109 1 96.44 197 ARG A N 1
ATOM 1473 C CA . ARG A 1 197 ? -17.359 1.2 -5.812 1 96.44 197 ARG A CA 1
ATOM 1474 C C . ARG A 1 197 ? -16.203 0.781 -4.906 1 96.44 197 ARG A C 1
ATOM 1476 O O . ARG A 1 197 ? -15.688 1.595 -4.137 1 96.44 197 ARG A O 1
ATOM 1483 N N . TRP A 1 198 ? -15.93 -0.463 -4.965 1 95.5 198 TRP A N 1
ATOM 1484 C CA . TRP A 1 198 ? -14.867 -1.005 -4.125 1 95.5 198 TRP A CA 1
ATOM 1485 C C . TRP A 1 198 ? -13.883 -1.819 -4.957 1 95.5 198 TRP A C 1
ATOM 1487 O O . TRP A 1 198 ? -14.281 -2.562 -5.855 1 95.5 198 TRP A O 1
ATOM 1497 N N . PHE A 1 199 ? -12.641 -1.675 -4.652 1 96.44 199 PHE A N 1
ATOM 1498 C CA . PHE A 1 199 ? -11.547 -2.328 -5.363 1 96.44 199 PHE A CA 1
ATOM 1499 C C . PHE A 1 199 ? -10.672 -3.121 -4.402 1 96.44 199 PHE A C 1
ATOM 1501 O O . PHE A 1 199 ? -10.641 -2.836 -3.203 1 96.44 199 PHE A O 1
ATOM 1508 N N . PRO A 1 200 ? -9.992 -4.152 -4.945 1 95.56 200 PRO A N 1
ATOM 1509 C CA . PRO A 1 200 ? -9.109 -4.934 -4.078 1 95.56 200 PRO A CA 1
ATOM 1510 C C . PRO A 1 200 ? -8.125 -4.066 -3.301 1 95.56 200 PRO A C 1
ATOM 1512 O O . PRO A 1 200 ? -7.605 -3.084 -3.838 1 95.56 200 PRO A O 1
ATOM 1515 N N . ARG A 1 201 ? -7.922 -4.527 -2.072 1 93.38 201 ARG A N 1
ATOM 1516 C CA . ARG A 1 201 ? -7.121 -3.781 -1.108 1 93.38 201 ARG A CA 1
ATOM 1517 C C . ARG A 1 201 ? -5.73 -4.391 -0.961 1 93.38 201 ARG A C 1
ATOM 1519 O O . ARG A 1 201 ? -5.582 -5.617 -0.969 1 93.38 201 ARG A O 1
ATOM 1526 N N . THR A 1 202 ? -4.703 -3.611 -0.943 1 96.25 202 THR A N 1
ATOM 1527 C CA . THR A 1 202 ? -3.344 -3.98 -0.565 1 96.25 202 THR A CA 1
ATOM 1528 C C . THR A 1 202 ? -2.801 -3.031 0.499 1 96.25 202 THR A C 1
ATOM 1530 O O . THR A 1 202 ? -2.645 -1.834 0.249 1 96.25 202 THR A O 1
ATOM 1533 N N . ASP A 1 203 ? -2.502 -3.521 1.652 1 97.25 203 ASP A N 1
ATOM 1534 C CA . ASP A 1 203 ? -2.037 -2.684 2.756 1 97.25 203 ASP A CA 1
ATOM 1535 C C . ASP A 1 203 ? -0.513 -2.67 2.832 1 97.25 203 ASP A C 1
ATOM 1537 O O . ASP A 1 203 ? 0.111 -3.703 3.08 1 97.25 203 ASP A O 1
ATOM 1541 N N . PRO A 1 204 ? 0.098 -1.527 2.619 1 98.31 204 PRO A N 1
ATOM 1542 C CA . PRO A 1 204 ? 1.558 -1.475 2.73 1 98.31 204 PRO A CA 1
ATOM 1543 C C . PRO A 1 204 ? 2.045 -1.637 4.168 1 98.31 204 PRO A C 1
ATOM 1545 O O . PRO A 1 204 ? 1.47 -1.052 5.09 1 98.31 204 PRO A O 1
ATOM 1548 N N . VAL A 1 205 ? 3.031 -2.434 4.336 1 98.62 205 VAL A N 1
ATOM 1549 C CA . VAL A 1 205 ? 3.729 -2.709 5.59 1 98.62 205 VAL A CA 1
ATOM 1550 C C . VAL A 1 205 ? 5.23 -2.502 5.402 1 98.62 205 VAL A C 1
ATOM 1552 O O . VAL A 1 205 ? 5.824 -3.033 4.461 1 98.62 205 VAL A O 1
ATOM 1555 N N . VAL A 1 206 ? 5.797 -1.724 6.227 1 98.69 206 VAL A N 1
ATOM 1556 C CA . VAL A 1 206 ? 7.254 -1.636 6.188 1 98.69 206 VAL A CA 1
ATOM 1557 C C . VAL A 1 206 ? 7.863 -2.725 7.07 1 98.69 206 VAL A C 1
ATOM 1559 O O . VAL A 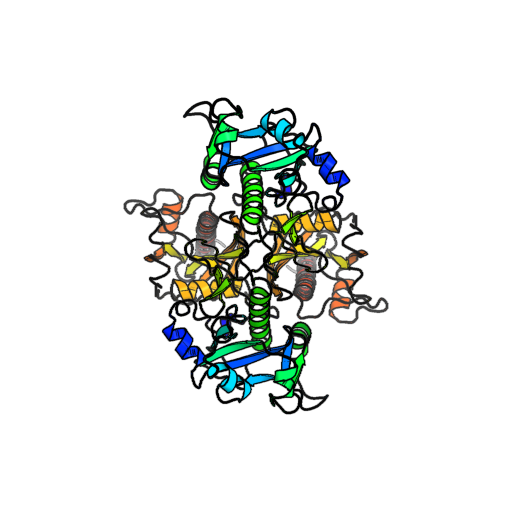1 206 ? 7.32 -3.045 8.133 1 98.69 206 VAL A O 1
ATOM 1562 N N . ILE A 1 207 ? 8.883 -3.275 6.629 1 98.88 207 ILE A N 1
ATOM 1563 C CA . ILE A 1 207 ? 9.664 -4.27 7.355 1 98.88 207 ILE A CA 1
ATOM 1564 C C . ILE A 1 207 ? 11.148 -3.982 7.184 1 98.88 207 ILE A C 1
ATOM 1566 O O . ILE A 1 207 ? 11.602 -3.619 6.094 1 98.88 207 ILE A O 1
ATOM 1570 N N . MET A 1 208 ? 11.953 -4.109 8.352 1 98.81 208 MET A N 1
ATOM 1571 C CA . MET A 1 208 ? 13.328 -3.643 8.211 1 98.81 208 MET A CA 1
ATOM 1572 C C . MET A 1 208 ? 14.266 -4.41 9.141 1 98.81 208 MET A C 1
ATOM 1574 O O . MET A 1 208 ? 13.852 -4.824 10.234 1 98.81 208 MET A O 1
ATOM 1578 N N . VAL A 1 209 ? 15.398 -4.625 8.688 1 98.56 209 VAL A N 1
ATOM 1579 C CA . VAL A 1 209 ? 16.516 -4.91 9.594 1 98.56 209 VAL A CA 1
ATOM 1580 C C . VAL A 1 209 ? 17.188 -3.605 10 1 98.56 209 VAL A C 1
ATOM 1582 O O . VAL A 1 209 ? 17.531 -2.779 9.148 1 98.56 209 VAL A O 1
ATOM 1585 N N . VAL A 1 210 ? 17.266 -3.365 11.25 1 98.88 210 VAL A N 1
ATOM 1586 C CA . VAL A 1 210 ? 17.938 -2.195 11.805 1 98.88 210 VAL A CA 1
ATOM 1587 C C . VAL A 1 210 ? 19.391 -2.553 12.156 1 98.88 210 VAL A C 1
ATOM 1589 O O . VAL A 1 210 ? 19.625 -3.539 12.859 1 98.88 210 VAL A O 1
ATOM 1592 N N . VAL A 1 211 ? 20.297 -1.762 11.703 1 98.69 211 VAL A N 1
ATOM 1593 C CA . VAL A 1 211 ? 21.703 -2.082 11.836 1 98.69 211 VAL A CA 1
ATOM 1594 C C . VAL A 1 211 ? 22.406 -1.008 12.672 1 98.69 211 VAL A C 1
ATOM 1596 O O . VAL A 1 211 ? 22.156 0.186 12.484 1 98.69 211 VAL A O 1
ATOM 1599 N N . ASP A 1 212 ? 23.219 -1.385 13.625 1 98.38 212 ASP A N 1
ATOM 1600 C CA . ASP A 1 212 ? 24.156 -0.486 14.273 1 98.38 212 ASP A CA 1
ATOM 1601 C C . ASP A 1 212 ? 25.406 -0.264 13.414 1 98.38 212 ASP A C 1
ATOM 1603 O O . ASP A 1 212 ? 26.234 -1.16 13.273 1 98.38 212 ASP A O 1
ATOM 1607 N N . PRO A 1 213 ? 25.516 0.919 12.922 1 95.56 213 PRO A N 1
ATOM 1608 C CA . PRO A 1 213 ? 26.625 1.138 11.984 1 95.56 213 PRO A CA 1
ATOM 1609 C C . PRO A 1 213 ? 27.984 0.998 12.648 1 95.56 213 PRO A C 1
ATOM 1611 O O . PRO A 1 213 ? 28.984 0.771 11.969 1 95.56 213 PRO A O 1
ATOM 1614 N N . ALA A 1 214 ? 28.078 1.117 13.898 1 95.75 214 ALA A N 1
ATOM 1615 C CA . ALA A 1 214 ? 29.344 1.043 14.617 1 95.75 214 ALA A CA 1
ATOM 1616 C C . ALA A 1 214 ? 29.812 -0.404 14.758 1 95.75 214 ALA A C 1
ATOM 1618 O O . ALA A 1 214 ? 31.016 -0.682 14.703 1 95.75 214 ALA A O 1
ATOM 1619 N N . THR A 1 215 ? 28.891 -1.32 14.898 1 96.69 215 THR A N 1
ATOM 1620 C CA . THR A 1 215 ? 29.281 -2.684 15.242 1 96.69 215 THR A CA 1
ATOM 1621 C C . THR A 1 215 ? 28.812 -3.666 14.172 1 96.69 215 THR A C 1
ATOM 1623 O O . THR A 1 215 ? 29.203 -4.836 14.18 1 96.69 215 THR A O 1
ATOM 1626 N N . ASN A 1 216 ? 27.891 -3.242 13.305 1 97.31 216 ASN A N 1
ATOM 1627 C CA . ASN A 1 216 ? 27.234 -4.066 12.297 1 97.31 216 ASN A CA 1
ATOM 1628 C C . ASN A 1 216 ? 26.266 -5.055 12.922 1 97.31 216 ASN A C 1
ATOM 1630 O O . ASN A 1 216 ? 25.828 -6.004 12.266 1 97.31 216 ASN A O 1
ATOM 1634 N N . SER A 1 217 ? 25.969 -4.867 14.172 1 98.38 217 SER A N 1
ATOM 1635 C CA . SER A 1 217 ? 24.938 -5.691 14.789 1 98.38 217 SER A CA 1
ATOM 1636 C C . SER A 1 217 ? 23.562 -5.363 14.227 1 98.38 217 SER A C 1
ATOM 1638 O O . SER A 1 217 ? 23.312 -4.25 13.758 1 98.38 217 SER A O 1
ATOM 1640 N N . ALA A 1 218 ? 22.703 -6.352 14.258 1 98.69 218 ALA A N 1
ATOM 1641 C CA . ALA A 1 218 ? 21.344 -6.18 13.758 1 98.69 218 ALA A CA 1
ATOM 1642 C C . ALA A 1 218 ? 20.328 -6.258 14.891 1 98.69 218 ALA A C 1
ATOM 1644 O O . ALA A 1 218 ? 20.422 -7.125 15.766 1 98.69 218 ALA A O 1
ATOM 1645 N N . LEU A 1 219 ? 19.391 -5.305 14.914 1 98.81 219 LEU A N 1
ATOM 1646 C CA . LEU A 1 219 ? 18.281 -5.348 15.844 1 98.81 219 LEU A CA 1
ATOM 1647 C C . LEU A 1 219 ? 17.188 -6.281 15.336 1 98.81 219 LEU A C 1
ATOM 1649 O O . LEU A 1 219 ? 16.641 -6.066 14.25 1 98.81 219 LEU A O 1
ATOM 1653 N N . LEU A 1 220 ? 16.891 -7.359 16.016 1 98.31 220 LEU A N 1
ATOM 1654 C CA . LEU A 1 220 ? 15.797 -8.281 15.734 1 98.31 220 LEU A CA 1
ATOM 1655 C C . LEU A 1 220 ? 14.844 -8.383 16.922 1 98.31 220 LEU A C 1
ATOM 1657 O O . LEU A 1 220 ? 15.203 -8.031 18.047 1 98.31 220 LEU A O 1
ATOM 1661 N N . ALA A 1 221 ? 13.664 -8.766 16.578 1 98.06 221 ALA A N 1
ATOM 1662 C CA . ALA A 1 221 ? 12.641 -8.836 17.625 1 98.06 221 ALA A CA 1
ATOM 1663 C C . ALA A 1 221 ? 11.82 -10.117 17.484 1 98.06 221 ALA A C 1
ATOM 1665 O O . ALA A 1 221 ? 11.938 -10.844 16.5 1 98.06 221 ALA A O 1
ATOM 1666 N N . ARG A 1 222 ? 11.055 -10.414 18.547 1 96.19 222 ARG A N 1
ATOM 1667 C CA . ARG A 1 222 ? 10.148 -11.555 18.516 1 96.19 222 ARG A CA 1
ATOM 1668 C C . ARG A 1 222 ? 8.844 -11.234 19.219 1 96.19 222 ARG A C 1
ATOM 1670 O O . ARG A 1 222 ? 8.812 -10.43 20.156 1 96.19 222 ARG A O 1
ATOM 1677 N N . GLN A 1 223 ? 7.852 -11.797 18.688 1 93.94 223 GLN A N 1
ATOM 1678 C CA . GLN A 1 223 ? 6.535 -11.781 19.328 1 93.94 223 GLN A CA 1
ATOM 1679 C C . GLN A 1 223 ? 6.254 -13.094 20.047 1 93.94 223 GLN A C 1
ATOM 1681 O O . GLN A 1 223 ? 6.879 -14.109 19.766 1 93.94 223 GLN A O 1
ATOM 1686 N N . SER A 1 224 ? 5.285 -13.047 20.938 1 90.56 224 SER A N 1
ATOM 1687 C CA . SER A 1 224 ? 4.977 -14.211 21.75 1 90.56 224 SER A CA 1
ATOM 1688 C C . SER A 1 224 ? 4.48 -15.375 20.906 1 90.56 224 SER A C 1
ATOM 1690 O O . SER A 1 224 ? 4.707 -16.531 21.234 1 90.56 224 SER A O 1
ATOM 1692 N N . ARG A 1 225 ? 3.918 -15.07 19.828 1 90.38 225 ARG A N 1
ATOM 1693 C CA . ARG A 1 225 ? 3.309 -16.109 18.984 1 90.38 225 ARG A CA 1
ATOM 1694 C C . ARG A 1 225 ? 4.352 -16.797 18.109 1 90.38 225 ARG A C 1
ATOM 1696 O O . ARG A 1 225 ? 4.07 -17.812 17.5 1 90.38 225 ARG A O 1
ATOM 1703 N N . TYR A 1 226 ? 5.52 -16.281 18.016 1 91.56 226 TYR A N 1
ATOM 1704 C CA . TYR A 1 226 ? 6.551 -16.875 17.188 1 91.56 226 TYR A CA 1
ATOM 1705 C C . TYR A 1 226 ? 7.027 -18.203 17.766 1 91.56 226 TYR A C 1
ATOM 1707 O O . TYR A 1 226 ? 7.074 -18.375 18.984 1 91.56 226 TYR A O 1
ATOM 1715 N N . PRO A 1 227 ? 7.387 -19.156 16.891 1 90.81 227 PRO A N 1
ATOM 1716 C CA . PRO A 1 227 ? 8.039 -20.359 17.406 1 90.81 227 PRO A CA 1
ATOM 1717 C C . PRO A 1 227 ? 9.266 -20.047 18.266 1 90.81 227 PRO A C 1
ATOM 1719 O O . PRO A 1 227 ? 9.93 -19.031 18.047 1 90.81 227 PRO A O 1
ATOM 1722 N N . PRO A 1 228 ? 9.516 -20.953 19.25 1 90.56 228 PRO A N 1
ATOM 1723 C CA . PRO A 1 228 ? 10.688 -20.734 20.094 1 90.56 228 PRO A CA 1
ATOM 1724 C C . PRO A 1 228 ? 11.969 -20.562 19.281 1 90.56 228 PRO A C 1
ATOM 1726 O O . PRO A 1 228 ? 12.203 -21.281 18.312 1 90.56 228 PRO A O 1
ATOM 1729 N N . GLY A 1 229 ? 12.688 -19.516 19.641 1 92.31 229 GLY A N 1
ATOM 1730 C CA . GLY A 1 229 ? 14 -19.312 19.047 1 92.31 229 GLY A CA 1
ATOM 1731 C C . GLY A 1 229 ? 13.961 -18.438 17.812 1 92.31 229 GLY A C 1
ATOM 1732 O O . GLY A 1 229 ? 15 -17.953 17.359 1 92.31 229 GLY A O 1
ATOM 1733 N N . MET A 1 230 ? 12.789 -18.188 17.297 1 94.81 230 MET A N 1
ATOM 1734 C CA . MET A 1 230 ? 12.719 -17.391 16.078 1 94.81 230 MET A CA 1
ATOM 1735 C C . MET A 1 230 ? 12.742 -15.906 16.391 1 94.81 230 MET A C 1
ATOM 1737 O O . MET A 1 230 ? 12 -15.43 17.25 1 94.81 230 MET A O 1
ATOM 1741 N N . TRP A 1 231 ? 13.633 -15.211 15.766 1 96.62 231 TRP A N 1
ATOM 1742 C CA . TRP A 1 231 ? 13.75 -13.758 15.797 1 96.62 231 TRP A CA 1
ATOM 1743 C C . TRP A 1 231 ? 13.609 -13.164 14.398 1 96.62 231 TRP A C 1
ATOM 1745 O O . TRP A 1 231 ? 14.148 -13.711 13.43 1 96.62 231 TRP A O 1
ATOM 1755 N N . SER A 1 232 ? 12.883 -12.172 14.273 1 97.69 232 SER A N 1
ATOM 1756 C CA . SER A 1 232 ? 12.57 -11.617 12.969 1 97.69 232 SER A CA 1
ATOM 1757 C C . SER A 1 232 ? 12.836 -10.117 12.93 1 97.69 232 SER A C 1
ATOM 1759 O O . SER A 1 232 ? 13.188 -9.516 13.945 1 97.69 232 SER A O 1
ATOM 1761 N N . ALA A 1 233 ? 12.781 -9.539 11.703 1 98.38 233 ALA A N 1
ATOM 1762 C CA . ALA A 1 233 ? 12.859 -8.094 11.5 1 98.38 233 ALA A CA 1
ATOM 1763 C C . ALA A 1 233 ? 11.648 -7.387 12.109 1 98.38 233 ALA A C 1
ATOM 1765 O O . ALA A 1 233 ? 10.602 -8.008 12.32 1 98.38 233 ALA A O 1
ATOM 1766 N N . LEU A 1 234 ? 11.789 -6.125 12.477 1 98.38 234 LEU A N 1
ATOM 1767 C CA . LEU A 1 234 ? 10.656 -5.316 12.906 1 98.38 234 LEU A CA 1
ATOM 1768 C C . LEU A 1 234 ? 9.766 -4.941 11.727 1 98.38 234 LEU A C 1
ATOM 1770 O O . LEU A 1 234 ? 10.258 -4.801 10.602 1 98.38 234 LEU A O 1
ATOM 1774 N N . ALA A 1 235 ? 8.508 -4.824 11.961 1 98.12 235 ALA A N 1
ATOM 1775 C CA . ALA A 1 235 ? 7.566 -4.5 10.891 1 98.12 235 ALA A CA 1
ATOM 1776 C C . ALA A 1 235 ? 6.328 -3.811 11.445 1 98.12 235 ALA A C 1
ATOM 1778 O O . ALA A 1 235 ? 5.984 -3.984 12.617 1 98.12 235 ALA A O 1
ATOM 1779 N N . GLY A 1 236 ? 5.656 -3.061 10.586 1 97.06 236 GLY A N 1
ATOM 1780 C CA . GLY A 1 236 ? 4.41 -2.42 10.969 1 97.06 236 GLY A CA 1
ATOM 1781 C C . GLY A 1 236 ? 3.678 -1.787 9.797 1 97.06 236 GLY A C 1
ATOM 1782 O O . GLY A 1 236 ? 4.297 -1.41 8.805 1 97.06 236 GLY A O 1
ATOM 1783 N N . PHE A 1 237 ? 2.41 -1.621 9.969 1 97.19 237 PHE A N 1
ATOM 1784 C CA . PHE A 1 237 ? 1.57 -1.03 8.93 1 97.19 237 PHE A CA 1
ATOM 1785 C C . PHE A 1 237 ? 1.888 0.45 8.758 1 97.19 237 PHE A C 1
ATOM 1787 O O . PHE A 1 237 ? 2.211 1.14 9.727 1 97.19 237 PHE A O 1
ATOM 1794 N N . MET A 1 238 ? 1.755 0.879 7.527 1 97.31 238 MET A N 1
ATOM 1795 C CA . MET A 1 238 ? 1.899 2.307 7.254 1 97.31 238 MET A CA 1
ATOM 1796 C C . MET A 1 238 ? 0.625 3.062 7.617 1 97.31 238 MET A C 1
ATOM 1798 O O . MET A 1 238 ? -0.451 2.469 7.699 1 97.31 238 MET A O 1
ATOM 1802 N N . GLU A 1 239 ? 0.771 4.328 7.863 1 95.88 239 GLU A N 1
ATOM 1803 C CA . GLU A 1 239 ? -0.337 5.238 8.125 1 95.88 239 GLU A CA 1
ATOM 1804 C C . GLU A 1 239 ? -0.339 6.406 7.145 1 95.88 239 GLU A C 1
ATOM 1806 O O . GLU A 1 239 ? 0.635 6.613 6.418 1 95.88 239 GLU A O 1
ATOM 1811 N N . HIS A 1 240 ? -1.401 7.133 7.145 1 95.06 240 HIS A N 1
ATOM 1812 C CA . HIS A 1 240 ? -1.559 8.227 6.191 1 95.06 240 HIS A CA 1
ATOM 1813 C C . HIS A 1 240 ? -0.623 9.383 6.52 1 95.06 240 HIS A C 1
ATOM 1815 O O . HIS A 1 240 ? -0.317 9.625 7.688 1 95.06 240 HIS A O 1
ATOM 1821 N N . GLY A 1 241 ? -0.181 10.047 5.449 1 94.88 241 GLY A N 1
ATOM 1822 C CA . GLY A 1 241 ? 0.595 11.258 5.637 1 94.88 241 GLY A CA 1
ATOM 1823 C C . GLY A 1 241 ? 2.057 10.992 5.949 1 94.88 241 GLY A C 1
ATOM 1824 O O . GLY A 1 241 ? 2.752 11.859 6.48 1 94.88 241 GLY A O 1
ATOM 1825 N N . GLU A 1 242 ? 2.502 9.812 5.727 1 95.88 242 GLU A N 1
ATOM 1826 C CA . GLU A 1 242 ? 3.912 9.5 5.93 1 95.88 242 GLU A CA 1
ATOM 1827 C C . GLU A 1 242 ? 4.488 8.742 4.738 1 95.88 242 GLU A C 1
ATOM 1829 O O . GLU A 1 242 ? 3.764 8.023 4.043 1 95.88 242 GLU A O 1
ATOM 1834 N N . SER A 1 243 ? 5.777 8.945 4.477 1 96.75 243 SER A N 1
ATOM 1835 C CA . SER A 1 243 ? 6.508 8.125 3.508 1 96.75 243 SER A CA 1
ATOM 1836 C C . SER A 1 243 ? 6.863 6.766 4.09 1 96.75 243 SER A C 1
ATOM 1838 O O . SER A 1 243 ? 6.711 6.539 5.293 1 96.75 243 SER A O 1
ATOM 1840 N N . ALA A 1 244 ? 7.254 5.852 3.225 1 97.81 244 ALA A N 1
ATOM 1841 C CA . ALA A 1 244 ? 7.684 4.539 3.705 1 97.81 244 ALA A CA 1
ATOM 1842 C C . ALA A 1 244 ? 8.852 4.672 4.68 1 97.81 244 ALA A C 1
ATOM 1844 O O . ALA A 1 244 ? 8.891 3.986 5.703 1 97.81 244 ALA A O 1
ATOM 1845 N N . GLU A 1 245 ? 9.789 5.574 4.395 1 97.12 245 GLU A N 1
ATOM 1846 C CA . GLU A 1 245 ? 10.953 5.797 5.242 1 97.12 245 GLU A CA 1
ATOM 1847 C C . GLU A 1 245 ? 10.547 6.324 6.613 1 97.12 245 GLU A C 1
ATOM 1849 O O . GLU A 1 245 ? 11.086 5.895 7.637 1 97.12 245 GLU A O 1
ATOM 1854 N N . GLU A 1 246 ? 9.578 7.223 6.609 1 96.5 246 GLU A N 1
ATOM 1855 C CA . GLU A 1 246 ? 9.07 7.754 7.871 1 96.5 246 GLU A CA 1
ATOM 1856 C C . GLU A 1 246 ? 8.359 6.672 8.68 1 96.5 246 GLU A C 1
ATOM 1858 O O . GLU A 1 246 ? 8.453 6.656 9.914 1 96.5 246 GLU A O 1
ATOM 1863 N N . ALA A 1 247 ? 7.621 5.82 8.016 1 97.69 247 ALA A N 1
ATOM 1864 C CA . ALA A 1 247 ? 6.973 4.703 8.695 1 97.69 247 ALA A CA 1
ATOM 1865 C C . ALA A 1 247 ? 8 3.789 9.352 1 97.69 247 ALA A C 1
ATOM 1867 O O . ALA A 1 247 ? 7.785 3.291 10.461 1 97.69 247 ALA A O 1
ATOM 1868 N N . VAL A 1 248 ? 9.148 3.535 8.641 1 98.19 248 VAL A N 1
ATOM 1869 C CA . VAL A 1 248 ? 10.234 2.746 9.219 1 98.19 248 VAL A CA 1
ATOM 1870 C C . VAL A 1 248 ? 10.688 3.373 10.531 1 98.19 248 VAL A C 1
ATOM 1872 O O . VAL A 1 248 ? 10.766 2.691 11.555 1 98.19 248 VAL A O 1
ATOM 1875 N N . ARG A 1 249 ? 10.914 4.652 10.492 1 97.12 249 ARG A N 1
ATOM 1876 C CA . ARG A 1 249 ? 11.383 5.359 11.68 1 97.12 249 ARG A CA 1
ATOM 1877 C C . ARG A 1 249 ? 10.359 5.289 12.805 1 97.12 249 ARG A C 1
ATOM 1879 O O . ARG A 1 249 ? 10.703 5.016 13.953 1 97.12 249 ARG A O 1
ATOM 1886 N N . ARG A 1 250 ? 9.094 5.496 12.461 1 96.31 250 ARG A N 1
ATOM 1887 C CA . ARG A 1 250 ? 8.031 5.48 13.461 1 96.31 250 ARG A CA 1
ATOM 1888 C C . ARG A 1 250 ? 7.898 4.102 14.102 1 96.31 250 ARG A C 1
ATOM 1890 O O . ARG A 1 250 ? 7.871 3.979 15.328 1 96.31 250 ARG A O 1
ATOM 1897 N N . GLU A 1 251 ? 7.863 3.062 13.289 1 97.31 251 GLU A N 1
ATOM 1898 C CA . GLU A 1 251 ? 7.629 1.708 13.781 1 97.31 251 GLU A CA 1
ATOM 1899 C C . GLU A 1 251 ? 8.781 1.229 14.656 1 97.31 251 GLU A C 1
ATOM 1901 O O . GLU A 1 251 ? 8.562 0.557 15.664 1 97.31 251 GLU A O 1
ATOM 1906 N N . VAL A 1 252 ? 10 1.525 14.273 1 98.12 252 VAL A N 1
ATOM 1907 C CA . VAL A 1 252 ? 11.156 1.106 15.062 1 98.12 252 VAL A CA 1
ATOM 1908 C C . VAL A 1 252 ? 11.133 1.803 16.422 1 98.12 252 VAL A C 1
ATOM 1910 O O . VAL A 1 252 ? 11.383 1.174 17.453 1 98.12 252 VAL A O 1
ATOM 1913 N N . GLN A 1 253 ? 10.805 3.084 16.391 1 96.69 253 GLN A N 1
ATOM 1914 C CA . GLN A 1 253 ? 10.711 3.836 17.641 1 96.69 253 GLN A CA 1
ATOM 1915 C C . GLN A 1 253 ? 9.578 3.305 18.516 1 96.69 253 GLN A C 1
ATOM 1917 O O . GLN A 1 253 ? 9.75 3.131 19.734 1 96.69 253 GLN A O 1
ATOM 1922 N N . GLU A 1 254 ? 8.406 3.043 17.969 1 95.31 254 GLU A N 1
ATOM 1923 C CA . GLU A 1 254 ? 7.25 2.57 18.719 1 95.31 254 GLU A CA 1
ATOM 1924 C C . GLU A 1 254 ? 7.504 1.187 19.312 1 95.31 254 GLU A C 1
ATOM 1926 O O . GLU A 1 254 ? 7.168 0.931 20.469 1 95.31 254 GLU A O 1
ATOM 1931 N N . GLU A 1 255 ? 8.133 0.282 18.547 1 96.81 255 GLU A N 1
ATOM 1932 C CA . GLU A 1 255 ? 8.234 -1.122 18.922 1 96.81 255 GLU A CA 1
ATOM 1933 C C . GLU A 1 255 ? 9.453 -1.363 19.812 1 96.81 255 GLU A C 1
ATOM 1935 O O . GLU A 1 255 ? 9.398 -2.168 20.75 1 96.81 255 GLU A O 1
ATOM 1940 N N . ALA A 1 256 ? 10.578 -0.62 19.531 1 97.94 256 ALA A N 1
ATOM 1941 C CA . ALA A 1 256 ? 11.828 -0.984 20.203 1 97.94 256 ALA A CA 1
ATOM 1942 C C . ALA A 1 256 ? 12.477 0.234 20.844 1 97.94 256 ALA A C 1
ATOM 1944 O O . ALA A 1 256 ? 13.508 0.113 21.516 1 97.94 256 ALA A O 1
ATOM 1945 N N . GLY A 1 257 ? 11.938 1.432 20.656 1 97 257 GLY A N 1
ATOM 1946 C CA . GLY A 1 257 ? 12.484 2.643 21.25 1 97 257 GLY A CA 1
ATOM 1947 C C . GLY A 1 257 ? 13.773 3.096 20.609 1 97 257 GLY A C 1
ATOM 1948 O O . GLY A 1 257 ? 14.5 3.922 21.172 1 97 257 GLY A O 1
ATOM 1949 N N . VAL A 1 258 ? 14.133 2.561 19.5 1 98.38 258 VAL A N 1
ATOM 1950 C CA . VAL A 1 258 ? 15.383 2.879 18.812 1 98.38 258 VAL A CA 1
ATOM 1951 C C . VAL A 1 258 ? 15.109 3.904 17.703 1 98.38 258 VAL A C 1
ATOM 1953 O O . VAL A 1 258 ? 14.109 3.811 17 1 98.38 258 VAL A O 1
ATOM 1956 N N . ARG A 1 259 ? 15.992 4.867 17.578 1 97.62 259 ARG A N 1
ATOM 1957 C CA . ARG A 1 259 ? 15.883 5.844 16.484 1 97.62 259 ARG A CA 1
ATOM 1958 C C . ARG A 1 259 ? 16.734 5.43 15.297 1 97.62 259 ARG A C 1
ATOM 1960 O O . ARG A 1 259 ? 17.812 4.855 15.461 1 97.62 259 ARG A O 1
ATOM 1967 N N . VAL A 1 260 ? 16.219 5.727 14.078 1 97.19 260 VAL A N 1
ATOM 1968 C CA . VAL A 1 260 ? 16.953 5.359 12.875 1 97.19 260 VAL A CA 1
ATOM 1969 C C . VAL A 1 260 ? 17.094 6.57 11.953 1 97.19 260 VAL A C 1
ATOM 1971 O O . VAL A 1 260 ? 16.234 7.465 11.969 1 97.19 260 VAL A O 1
ATOM 1974 N N . GLY A 1 261 ? 18.172 6.656 11.195 1 95 261 GLY A N 1
ATOM 1975 C CA . GLY A 1 261 ? 18.453 7.688 10.203 1 95 261 GLY A CA 1
ATOM 1976 C C . GLY A 1 261 ? 18.203 7.227 8.781 1 95 261 GLY A C 1
ATOM 1977 O O . GLY A 1 261 ? 17.062 7.105 8.352 1 95 261 GLY A O 1
ATOM 1978 N N . ALA A 1 262 ? 19.25 6.762 8.125 1 95.38 262 ALA A N 1
ATOM 1979 C CA . ALA A 1 262 ? 19.172 6.355 6.727 1 95.38 262 ALA A CA 1
ATOM 1980 C C . ALA A 1 262 ? 18.375 5.066 6.566 1 95.38 262 ALA A C 1
ATOM 1982 O O . ALA A 1 262 ? 18.531 4.129 7.352 1 95.38 262 ALA A O 1
ATOM 1983 N N . CYS A 1 263 ? 17.484 5.09 5.613 1 95.81 263 CYS A N 1
ATOM 1984 C CA . CYS A 1 263 ? 16.688 3.93 5.23 1 95.81 263 CYS A CA 1
ATOM 1985 C C . CYS A 1 263 ? 16.906 3.588 3.762 1 95.81 263 CYS A C 1
ATOM 1987 O O . CYS A 1 263 ? 16.703 4.434 2.887 1 95.81 263 CYS A O 1
ATOM 1989 N N . THR A 1 264 ? 17.297 2.389 3.506 1 96.62 264 THR A N 1
ATOM 1990 C CA . THR A 1 264 ? 17.516 1.952 2.131 1 96.62 264 THR A CA 1
ATOM 1991 C C . THR A 1 264 ? 16.516 0.868 1.738 1 96.62 264 THR A C 1
ATOM 1993 O O . THR A 1 264 ? 16.438 -0.172 2.395 1 96.62 264 THR A O 1
ATOM 1996 N N . TYR A 1 265 ? 15.789 1.14 0.651 1 97.38 265 TYR A N 1
ATOM 1997 C CA . TYR A 1 265 ? 14.836 0.171 0.114 1 97.38 265 TYR A CA 1
ATOM 1998 C C . TYR A 1 265 ? 15.562 -1.04 -0.462 1 97.38 265 TYR A C 1
ATOM 2000 O O . TYR A 1 265 ? 16.531 -0.894 -1.202 1 97.38 265 TYR A O 1
ATOM 2008 N N . HIS A 1 266 ? 15.094 -2.223 -0.089 1 97.44 266 HIS A N 1
ATOM 2009 C CA . HIS A 1 266 ? 15.703 -3.465 -0.553 1 97.44 266 HIS A CA 1
ATOM 2010 C C . HIS A 1 266 ? 14.836 -4.145 -1.607 1 97.44 266 HIS A C 1
ATOM 2012 O O . HIS A 1 266 ? 15.289 -4.398 -2.725 1 97.44 266 HIS A O 1
ATOM 2018 N N . SER A 1 267 ? 13.641 -4.395 -1.325 1 97.44 267 SER A N 1
ATOM 2019 C CA . SER A 1 267 ? 12.695 -5.117 -2.174 1 97.44 267 SER A CA 1
ATOM 2020 C C . SER A 1 267 ? 11.297 -5.113 -1.569 1 97.44 267 SER A C 1
ATOM 2022 O O . SER A 1 267 ? 11.078 -4.559 -0.491 1 97.44 267 SER A O 1
ATOM 2024 N N . SER A 1 268 ? 10.352 -5.691 -2.314 1 98.06 268 SER A N 1
ATOM 2025 C CA . SER A 1 268 ? 8.992 -5.816 -1.799 1 98.06 268 SER A CA 1
ATOM 2026 C C . SER A 1 268 ? 8.461 -7.234 -1.966 1 98.06 268 SER A C 1
ATOM 2028 O O . SER A 1 268 ? 8.961 -7.996 -2.797 1 98.06 268 SER A O 1
ATOM 2030 N N . GLN A 1 269 ? 7.504 -7.559 -1.139 1 97.62 269 GLN A N 1
ATOM 2031 C CA . GLN A 1 269 ? 6.918 -8.898 -1.134 1 97.62 269 GLN A CA 1
ATOM 2032 C C . GLN A 1 269 ? 5.418 -8.836 -0.86 1 97.62 269 GLN A C 1
ATOM 2034 O O . GLN A 1 269 ? 4.988 -8.328 0.176 1 97.62 269 GLN A O 1
ATOM 2039 N N . PRO A 1 270 ? 4.629 -9.375 -1.839 1 97.31 270 PRO A N 1
ATOM 2040 C CA . PRO A 1 270 ? 3.227 -9.578 -1.472 1 97.31 270 PRO A CA 1
ATOM 2041 C C . PRO A 1 270 ? 3.057 -10.578 -0.332 1 97.31 270 PRO A C 1
ATOM 2043 O O . PRO A 1 270 ? 3.795 -11.562 -0.255 1 97.31 270 PRO A O 1
ATOM 2046 N N . TRP A 1 271 ? 2.166 -10.312 0.526 1 96.81 271 TRP A N 1
ATOM 2047 C CA . TRP A 1 271 ? 1.834 -11.172 1.654 1 96.81 271 TRP A CA 1
ATOM 2048 C C . TRP A 1 271 ? 0.323 -11.305 1.813 1 96.81 271 TRP A C 1
ATOM 2050 O O . TRP A 1 271 ? -0.31 -10.484 2.486 1 96.81 271 TRP A O 1
ATOM 2060 N N . PRO A 1 272 ? -0.275 -12.391 1.211 1 97.19 272 PRO A N 1
ATOM 2061 C CA . PRO A 1 272 ? -1.731 -12.492 1.087 1 97.19 272 PRO A CA 1
ATOM 2062 C C . PRO A 1 272 ? -2.404 -12.945 2.381 1 97.19 272 PRO A C 1
ATOM 2064 O O . PRO A 1 272 ? -3.318 -13.773 2.348 1 97.19 272 PRO A O 1
ATOM 2067 N N . PHE A 1 273 ? -2.021 -12.398 3.568 1 94.25 273 PHE A N 1
ATOM 2068 C CA . PHE A 1 273 ? -2.598 -12.734 4.863 1 94.25 273 PHE A CA 1
ATOM 2069 C C . PHE A 1 273 ? -2.975 -11.469 5.633 1 94.25 273 PHE A C 1
ATOM 2071 O O . PHE A 1 273 ? -2.383 -11.172 6.672 1 94.25 273 PHE A O 1
ATOM 2078 N N . PRO A 1 274 ? -4.059 -10.695 5.242 1 92.56 274 PRO A N 1
ATOM 2079 C CA . PRO A 1 274 ? -4.84 -11.172 4.102 1 92.56 274 PRO A CA 1
ATOM 2080 C C . PRO A 1 274 ? -4.383 -10.57 2.775 1 92.56 274 PRO A C 1
ATOM 2082 O O . PRO A 1 274 ? -4.59 -11.172 1.715 1 92.56 274 PRO A O 1
ATOM 2085 N N . TYR A 1 275 ? -4.012 -9.312 2.666 1 94.94 275 TYR A N 1
ATOM 2086 C CA . TYR A 1 275 ? -3.564 -8.648 1.446 1 94.94 275 TYR A CA 1
ATOM 2087 C C . TYR A 1 275 ? -2.623 -7.496 1.768 1 94.94 275 TYR A C 1
ATOM 2089 O O . TYR A 1 275 ? -2.949 -6.332 1.519 1 94.94 275 TYR A O 1
ATOM 2097 N N . SER A 1 276 ? -1.374 -7.809 2.133 1 97.06 276 SER A N 1
ATOM 2098 C CA . SER A 1 276 ? -0.364 -6.812 2.469 1 97.06 276 SER A CA 1
ATOM 2099 C C . SER A 1 276 ? 0.74 -6.766 1.418 1 97.06 276 SER A C 1
ATOM 2101 O O . SER A 1 276 ? 0.876 -7.688 0.612 1 97.06 276 SER A O 1
ATOM 2103 N N . LEU A 1 277 ? 1.366 -5.711 1.334 1 98.25 277 LEU A N 1
ATOM 2104 C CA . LEU A 1 277 ? 2.619 -5.527 0.611 1 98.25 277 LEU A CA 1
ATOM 2105 C C . LEU A 1 277 ? 3.75 -5.16 1.566 1 98.25 277 LEU A C 1
ATOM 2107 O O . LEU A 1 277 ? 3.762 -4.066 2.133 1 98.25 277 LEU A O 1
ATOM 2111 N N . MET A 1 278 ? 4.676 -6.086 1.744 1 98.56 278 MET A N 1
ATOM 2112 C CA . MET A 1 278 ? 5.844 -5.84 2.584 1 98.56 278 MET A CA 1
ATOM 2113 C C . MET A 1 278 ? 6.891 -5.02 1.835 1 98.56 278 MET A C 1
ATOM 2115 O O . MET A 1 278 ? 7.359 -5.43 0.774 1 98.56 278 MET A O 1
ATOM 2119 N N . LEU A 1 279 ? 7.148 -3.889 2.326 1 98.62 279 LEU A N 1
ATOM 2120 C CA . LEU A 1 279 ? 8.242 -3.068 1.812 1 98.62 279 LEU A CA 1
ATOM 2121 C C . LEU A 1 279 ? 9.492 -3.223 2.674 1 98.62 279 LEU A C 1
ATOM 2123 O O . LEU A 1 279 ? 9.531 -2.744 3.809 1 98.62 279 LEU A O 1
ATOM 2127 N N . GLY A 1 280 ? 10.5 -3.838 2.113 1 98.69 280 GLY A N 1
ATOM 2128 C CA . GLY A 1 280 ? 11.703 -4.18 2.857 1 98.69 280 GLY A CA 1
ATOM 2129 C C . GLY A 1 280 ? 12.758 -3.09 2.816 1 98.69 280 GLY A C 1
ATOM 2130 O O . GLY A 1 280 ? 13.078 -2.57 1.746 1 98.69 280 GLY A O 1
ATOM 2131 N N . PHE A 1 281 ? 13.312 -2.799 4.027 1 98.62 281 PHE A N 1
ATOM 2132 C CA . PHE A 1 281 ? 14.32 -1.759 4.152 1 98.62 281 PHE A CA 1
ATOM 2133 C C . PHE A 1 281 ? 15.484 -2.234 5.02 1 98.62 281 PHE A C 1
ATOM 2135 O O . PHE A 1 281 ? 15.32 -3.133 5.848 1 98.62 281 PHE A O 1
ATOM 2142 N N . VAL A 1 282 ? 16.625 -1.67 4.789 1 98.38 282 VAL A N 1
ATOM 2143 C CA . VAL A 1 282 ? 17.719 -1.654 5.75 1 98.38 282 VAL A CA 1
ATOM 2144 C C . VAL A 1 282 ? 17.844 -0.265 6.375 1 98.38 282 VAL A C 1
ATOM 2146 O O . VAL A 1 282 ? 17.953 0.734 5.664 1 98.38 282 VAL A O 1
ATOM 2149 N N . ALA A 1 283 ? 17.75 -0.235 7.684 1 98.44 283 ALA A N 1
ATOM 2150 C CA . ALA A 1 283 ? 17.766 1.048 8.383 1 98.44 283 ALA A CA 1
ATOM 2151 C C . ALA A 1 283 ? 18.984 1.176 9.281 1 98.44 283 ALA A C 1
ATOM 2153 O O . ALA A 1 283 ? 19.375 0.217 9.953 1 98.44 283 ALA A O 1
ATOM 2154 N N . GLN A 1 284 ? 19.578 2.354 9.32 1 98.31 284 GLN A N 1
ATOM 2155 C CA . GLN A 1 284 ? 20.75 2.617 10.148 1 98.31 284 GLN A CA 1
ATOM 2156 C C . GLN A 1 284 ? 20.344 3.266 11.477 1 98.31 284 GLN A C 1
ATOM 2158 O O . GLN A 1 284 ? 19.797 4.367 11.484 1 98.31 284 GLN A O 1
ATOM 2163 N N . ALA A 1 285 ? 20.703 2.592 12.57 1 98.62 285 ALA A N 1
ATOM 2164 C CA . ALA A 1 285 ? 20.359 3.104 13.891 1 98.62 285 ALA A CA 1
ATOM 2165 C C . ALA A 1 285 ? 21.203 4.332 14.234 1 98.62 285 ALA A C 1
ATOM 2167 O O . ALA A 1 285 ? 22.391 4.395 13.914 1 98.62 285 ALA A O 1
ATOM 2168 N N . THR A 1 286 ? 20.578 5.281 14.914 1 98.31 286 THR A N 1
ATOM 2169 C CA . THR A 1 286 ? 21.297 6.426 15.453 1 98.31 286 THR A CA 1
ATOM 2170 C C . THR A 1 286 ? 21.344 6.363 16.984 1 98.31 286 THR A C 1
ATOM 2172 O O . THR A 1 286 ? 22.078 7.125 17.609 1 98.31 286 THR A O 1
ATOM 2175 N N . THR A 1 287 ? 20.531 5.543 17.562 1 98.31 287 THR A N 1
ATOM 2176 C CA . THR A 1 287 ? 20.594 5.168 18.969 1 98.31 287 THR A CA 1
ATOM 2177 C C . THR A 1 287 ? 20.562 3.65 19.125 1 98.31 287 THR A C 1
ATOM 2179 O O . THR A 1 287 ? 20.219 2.93 18.203 1 98.31 287 THR A O 1
ATOM 2182 N N . THR A 1 288 ? 20.984 3.148 20.328 1 98 288 THR A N 1
ATOM 2183 C CA . THR A 1 288 ? 21.062 1.696 20.438 1 98 288 THR A CA 1
ATOM 2184 C C . THR A 1 288 ? 20.328 1.21 21.688 1 98 288 THR A C 1
ATOM 2186 O O . THR A 1 288 ? 20.141 0.005 21.875 1 98 288 THR A O 1
ATOM 2189 N N . ASP A 1 289 ? 19.906 2.137 22.547 1 98.12 289 ASP A N 1
ATOM 2190 C CA . ASP A 1 289 ? 19.141 1.726 23.719 1 98.12 289 ASP A CA 1
ATOM 2191 C C . ASP A 1 289 ? 17.766 1.202 23.328 1 98.12 289 ASP A C 1
ATOM 2193 O O . ASP A 1 289 ? 17.031 1.869 22.594 1 98.12 289 ASP A O 1
ATOM 2197 N N . ILE A 1 290 ? 17.422 0.06 23.875 1 98.12 290 ILE A N 1
ATOM 2198 C CA . ILE A 1 290 ? 16.172 -0.591 23.5 1 98.12 290 ILE A CA 1
ATOM 2199 C C . ILE A 1 290 ? 15.133 -0.374 24.594 1 98.12 290 ILE A C 1
ATOM 2201 O O . ILE A 1 290 ? 15.422 -0.564 25.781 1 98.12 290 ILE A O 1
ATOM 2205 N N . THR A 1 291 ? 14.008 0.059 24.25 1 96.75 291 THR A N 1
ATOM 2206 C CA . THR A 1 291 ? 12.805 0.045 25.078 1 96.75 291 THR A CA 1
ATOM 2207 C C . THR A 1 291 ? 11.648 -0.631 24.344 1 96.75 291 THR A C 1
ATOM 2209 O O . THR A 1 291 ? 11.055 -0.043 23.453 1 96.75 291 THR A O 1
ATOM 2212 N N . VAL A 1 292 ? 11.297 -1.818 24.766 1 95.69 292 VAL A N 1
ATOM 2213 C CA . VAL A 1 292 ? 10.312 -2.637 24.078 1 95.69 292 VAL A CA 1
ATOM 2214 C C . VAL A 1 292 ? 8.898 -2.236 24.516 1 95.69 292 VAL A C 1
ATOM 2216 O O . VAL A 1 292 ? 8.648 -2.018 25.703 1 95.69 292 VAL A O 1
ATOM 2219 N N . ASP A 1 293 ? 8.062 -2.098 23.562 1 91.25 293 ASP A N 1
ATOM 2220 C CA . ASP A 1 293 ? 6.641 -2.041 23.891 1 91.25 293 ASP A CA 1
ATOM 2221 C C . ASP A 1 293 ? 6.078 -3.438 24.141 1 91.25 293 ASP A C 1
ATOM 2223 O O . ASP A 1 293 ? 5.906 -4.223 23.203 1 91.25 293 ASP A O 1
ATOM 2227 N N . PRO A 1 294 ? 5.691 -3.697 25.312 1 89.12 294 PRO A N 1
ATOM 2228 C CA . PRO A 1 294 ? 5.289 -5.062 25.656 1 89.12 294 PRO A CA 1
ATOM 2229 C C . PRO A 1 294 ? 3.967 -5.469 25 1 89.12 294 PRO A C 1
ATOM 2231 O O . PRO A 1 294 ? 3.633 -6.656 24.969 1 89.12 294 PRO A O 1
ATOM 2234 N N . ASN A 1 295 ? 3.229 -4.5 24.578 1 85.94 295 ASN A N 1
ATOM 2235 C CA . ASN A 1 295 ? 1.965 -4.828 23.922 1 85.94 295 ASN A CA 1
ATOM 2236 C C . ASN A 1 295 ? 2.186 -5.348 22.5 1 85.94 295 ASN A C 1
ATOM 2238 O O . ASN A 1 295 ? 1.298 -5.977 21.922 1 85.94 295 ASN A O 1
ATOM 2242 N N . GLU A 1 296 ? 3.348 -5.148 21.984 1 88.19 296 GLU A N 1
ATOM 2243 C CA . GLU A 1 296 ? 3.604 -5.5 20.594 1 88.19 296 GLU A CA 1
ATOM 2244 C C . GLU A 1 296 ? 4.648 -6.605 20.484 1 88.19 296 GLU A C 1
ATOM 2246 O O . GLU A 1 296 ? 4.512 -7.52 19.656 1 88.19 296 GLU A O 1
ATOM 2251 N N . LEU A 1 297 ? 5.68 -6.438 21.312 1 93.19 297 LEU A N 1
ATOM 2252 C CA . LEU A 1 297 ? 6.809 -7.355 21.203 1 93.19 297 LEU A CA 1
ATOM 2253 C C . LEU A 1 297 ? 7.059 -8.062 22.531 1 93.19 297 LEU A C 1
ATOM 2255 O O . LEU A 1 297 ? 6.895 -7.469 23.609 1 93.19 297 LEU A O 1
ATOM 2259 N N . GLU A 1 298 ? 7.488 -9.336 22.422 1 95.69 298 GLU A N 1
ATOM 2260 C CA . GLU A 1 298 ? 7.98 -10.062 23.578 1 95.69 298 GLU A CA 1
ATOM 2261 C C . GLU A 1 298 ? 9.398 -9.633 23.953 1 95.69 298 GLU A C 1
ATOM 2263 O O . GLU A 1 298 ? 9.734 -9.516 25.125 1 95.69 298 GLU A O 1
ATOM 2268 N N . ASP A 1 299 ? 10.156 -9.398 22.906 1 96.5 299 ASP A N 1
ATOM 2269 C CA . ASP A 1 299 ? 11.547 -9.023 23.156 1 96.5 299 ASP A CA 1
ATOM 2270 C C . ASP A 1 299 ? 12.188 -8.445 21.906 1 96.5 299 ASP A C 1
ATOM 2272 O O . ASP A 1 299 ? 11.672 -8.609 20.797 1 96.5 299 ASP A O 1
ATOM 2276 N N . ALA A 1 300 ? 13.258 -7.699 22.125 1 97.88 300 ALA A N 1
ATOM 2277 C CA . ALA A 1 300 ? 14.125 -7.164 21.078 1 97.88 300 ALA A CA 1
ATOM 2278 C C . ALA A 1 300 ? 15.578 -7.133 21.531 1 97.88 300 ALA A C 1
ATOM 2280 O O . ALA A 1 300 ? 15.867 -6.824 22.703 1 97.88 300 ALA A O 1
ATOM 2281 N N . ARG A 1 301 ? 16.469 -7.52 20.578 1 96.5 301 ARG A N 1
ATOM 2282 C CA . ARG A 1 301 ? 17.875 -7.641 20.922 1 96.5 301 ARG A CA 1
ATOM 2283 C C . ARG A 1 301 ? 18.766 -7.301 19.734 1 96.5 301 ARG A C 1
ATOM 2285 O O . ARG A 1 301 ? 18.359 -7.441 18.594 1 96.5 301 ARG A O 1
ATOM 2292 N N . TRP A 1 302 ? 19.891 -6.789 20.203 1 98.5 302 TRP A N 1
ATOM 2293 C CA . TRP A 1 302 ? 20.938 -6.676 19.203 1 98.5 302 TRP A CA 1
ATOM 2294 C C . TRP A 1 302 ? 21.656 -8.008 19.016 1 98.5 302 TRP A C 1
ATOM 2296 O O . TRP A 1 302 ? 22.094 -8.625 19.984 1 98.5 302 TRP A O 1
ATOM 2306 N N . PHE A 1 303 ? 21.781 -8.461 17.797 1 97.69 303 PHE A N 1
ATOM 2307 C CA . PHE A 1 303 ? 22.516 -9.664 17.438 1 97.69 303 PHE A CA 1
ATOM 2308 C C . PHE A 1 303 ? 23.781 -9.32 16.641 1 97.69 303 PHE A C 1
ATOM 2310 O O . PHE A 1 303 ? 23.719 -8.531 15.703 1 97.69 303 PHE A O 1
ATOM 2317 N N . THR A 1 304 ? 24.828 -9.906 17.047 1 96.94 304 THR A N 1
ATOM 2318 C CA . THR A 1 304 ? 26.062 -9.688 16.297 1 96.94 304 THR A CA 1
ATOM 2319 C C . THR A 1 304 ? 25.953 -10.266 14.891 1 96.94 304 THR A C 1
ATOM 2321 O O . THR A 1 304 ? 25.078 -11.078 14.609 1 96.94 304 THR A O 1
ATOM 2324 N N . LEU A 1 305 ? 26.844 -9.773 14.039 1 96.62 305 LEU A N 1
ATOM 2325 C CA . LEU A 1 305 ? 26.891 -10.281 12.68 1 96.62 305 LEU A CA 1
ATOM 2326 C C . LEU A 1 305 ? 27.078 -11.797 12.664 1 96.62 305 LEU A C 1
ATOM 2328 O O . LEU A 1 305 ? 26.438 -12.492 11.875 1 96.62 305 LEU A O 1
ATOM 2332 N N . ALA A 1 306 ? 27.922 -12.289 13.531 1 94.5 306 ALA A N 1
ATOM 2333 C CA . ALA A 1 306 ? 28.203 -13.727 13.625 1 94.5 306 ALA A CA 1
ATOM 2334 C C . ALA A 1 306 ? 26.953 -14.492 14.062 1 94.5 306 ALA A C 1
ATOM 2336 O O . ALA A 1 306 ? 26.688 -15.594 13.57 1 94.5 306 ALA A O 1
ATOM 2337 N N . GLU A 1 307 ? 26.234 -13.945 14.977 1 94.94 307 GLU A N 1
ATOM 2338 C CA . GLU A 1 307 ? 25 -14.586 15.438 1 94.94 307 GLU A CA 1
ATOM 2339 C C . GLU A 1 307 ? 23.969 -14.68 14.32 1 94.94 307 GLU A C 1
ATOM 2341 O O . GLU A 1 307 ? 23.328 -15.711 14.141 1 94.94 307 GLU A O 1
ATOM 2346 N N . VAL A 1 308 ? 23.781 -13.617 13.578 1 96.62 308 VAL A N 1
ATOM 2347 C CA . VAL A 1 308 ? 22.812 -13.609 12.477 1 96.62 308 VAL A CA 1
ATOM 2348 C C . VAL A 1 308 ? 23.234 -14.617 11.414 1 96.62 308 VAL A C 1
ATOM 2350 O O . VAL A 1 308 ? 22.406 -15.352 10.883 1 96.62 308 VAL A O 1
ATOM 2353 N N . GLN A 1 309 ? 24.531 -14.664 11.133 1 95.19 309 GLN A N 1
ATOM 2354 C CA . GLN A 1 309 ? 25.047 -15.633 10.172 1 95.19 309 GLN A CA 1
ATOM 2355 C C . GLN A 1 309 ? 24.75 -17.062 10.617 1 95.19 309 GLN A C 1
ATOM 2357 O O . GLN A 1 309 ? 24.344 -17.891 9.812 1 95.19 309 GLN A O 1
ATOM 2362 N N . ALA A 1 310 ? 24.984 -17.297 11.859 1 94.31 310 ALA A N 1
ATOM 2363 C CA . ALA A 1 310 ? 24.719 -18.625 12.406 1 94.31 310 ALA A CA 1
ATOM 2364 C C . ALA A 1 310 ? 23.25 -19 12.289 1 94.31 310 ALA A C 1
ATOM 2366 O O . ALA A 1 310 ? 22.906 -20.141 12 1 94.31 310 ALA A O 1
ATOM 2367 N N . MET A 1 311 ? 22.344 -18.047 12.555 1 94.94 311 MET A N 1
ATOM 2368 C CA . MET A 1 311 ? 20.906 -18.266 12.422 1 94.94 311 MET A CA 1
ATOM 2369 C C . MET A 1 311 ? 20.547 -18.641 10.992 1 94.94 311 MET A C 1
ATOM 2371 O O . MET A 1 311 ? 19.734 -19.531 10.766 1 94.94 311 MET A O 1
ATOM 2375 N N . LEU A 1 312 ? 21.156 -17.969 10.062 1 94.5 312 LEU A N 1
ATOM 2376 C CA . LEU A 1 312 ? 20.875 -18.188 8.648 1 94.5 312 LEU A CA 1
ATOM 2377 C C . LEU A 1 312 ? 21.344 -19.562 8.203 1 94.5 312 LEU A C 1
ATOM 2379 O O . LEU A 1 312 ? 20.766 -20.172 7.309 1 94.5 312 LEU A O 1
ATOM 2383 N N . GLU A 1 313 ? 22.375 -20 8.781 1 89.94 313 GLU A N 1
ATOM 2384 C CA . GLU A 1 313 ? 22.938 -21.297 8.445 1 89.94 313 GLU A CA 1
ATOM 2385 C C . GLU A 1 313 ? 22.266 -22.422 9.227 1 89.94 313 GLU A C 1
ATOM 2387 O O . GLU A 1 313 ? 22.641 -23.594 9.094 1 89.94 313 GLU A O 1
ATOM 2392 N N . ASN A 1 314 ? 21.094 -22.062 9.789 1 76.44 314 ASN A N 1
ATOM 2393 C CA . ASN A 1 314 ? 20.359 -23 10.633 1 76.44 314 ASN A CA 1
ATOM 2394 C C . ASN A 1 314 ? 21.281 -23.656 11.656 1 76.44 314 ASN A C 1
ATOM 2396 O O . ASN A 1 314 ? 21.109 -24.844 11.969 1 76.44 314 ASN A O 1
ATOM 2400 N N . SER A 1 315 ? 22.25 -22.984 11.875 1 62.16 315 SER A N 1
ATOM 2401 C CA . SER A 1 315 ? 23.188 -23.5 12.867 1 62.16 315 SER A CA 1
ATOM 2402 C C . SER A 1 315 ? 23.016 -22.812 14.219 1 62.16 315 SER A C 1
ATOM 2404 O O . SER A 1 315 ? 23.891 -22.859 15.07 1 62.16 315 SER A O 1
ATOM 2406 N N . GLY A 1 316 ? 21.906 -22.031 14.375 1 59.59 316 GLY A N 1
ATOM 2407 C CA . GLY A 1 316 ? 21.625 -21.109 15.469 1 59.59 316 GLY A CA 1
ATOM 2408 C C . GLY A 1 316 ? 22.156 -21.609 16.812 1 59.59 316 GLY A C 1
ATOM 2409 O O . GLY A 1 316 ? 21.969 -20.938 17.828 1 59.59 316 GLY A O 1
ATOM 2410 N N . GLY A 1 317 ? 23 -22.547 16.703 1 57.84 317 GLY A N 1
ATOM 2411 C CA . GLY A 1 317 ? 23.781 -23.016 17.828 1 57.84 317 GLY A CA 1
ATOM 2412 C C . GLY A 1 317 ? 22.953 -23.578 18.969 1 57.84 317 GLY A C 1
ATOM 2413 O O . GLY A 1 317 ? 21.844 -24.094 18.734 1 57.84 317 GLY A O 1
ATOM 2414 N N . GLN A 1 318 ? 23.469 -23.469 20.266 1 56.72 318 GLN A N 1
ATOM 2415 C CA . GLN A 1 318 ? 22.922 -24.031 21.484 1 56.72 318 GLN A CA 1
ATOM 2416 C C . GLN A 1 318 ? 21.609 -23.328 21.875 1 56.72 318 GLN A C 1
ATOM 2418 O O . GLN A 1 318 ? 20.734 -23.938 22.5 1 56.72 318 GLN A O 1
ATOM 2423 N N . ASP A 1 319 ? 21.422 -22.062 21.344 1 70.44 319 ASP A N 1
ATOM 2424 C CA . ASP A 1 319 ? 20.266 -21.312 21.844 1 70.44 319 ASP A CA 1
ATOM 2425 C C . ASP A 1 319 ? 19.062 -21.453 20.922 1 70.44 319 ASP A C 1
ATOM 2427 O O . ASP A 1 319 ? 17.984 -20.969 21.219 1 70.44 319 ASP A O 1
ATOM 2431 N N . GLY A 1 320 ? 19.312 -22.234 19.938 1 85.38 320 GLY A N 1
ATOM 2432 C CA . GLY A 1 320 ? 18.203 -22.547 19.047 1 85.38 320 GLY A CA 1
ATOM 2433 C C . GLY A 1 320 ? 17.656 -21.328 18.328 1 85.38 320 GLY A C 1
ATOM 2434 O O . GLY A 1 320 ? 16.469 -21.266 18.016 1 85.38 320 GLY A O 1
ATOM 2435 N N . LEU A 1 321 ? 18.547 -20.344 18.219 1 91.75 321 LEU A N 1
ATOM 2436 C CA . LEU A 1 321 ? 18.141 -19.125 17.531 1 91.75 321 LEU A CA 1
ATOM 2437 C C . LEU A 1 321 ? 17.953 -19.375 16.047 1 91.75 321 LEU A C 1
ATOM 2439 O O . LEU A 1 321 ? 18.766 -20.062 15.414 1 91.75 321 LEU A O 1
ATOM 2443 N N . ARG A 1 322 ? 16.828 -18.906 15.516 1 93.81 322 ARG A N 1
ATOM 2444 C CA . ARG A 1 322 ? 16.578 -19.125 14.102 1 93.81 322 ARG A CA 1
ATOM 2445 C C . ARG A 1 322 ? 15.914 -17.906 13.461 1 93.81 322 ARG A C 1
ATOM 2447 O O . ARG A 1 322 ? 15.328 -17.078 14.156 1 93.81 322 ARG A O 1
ATOM 2454 N N . THR A 1 323 ? 16.094 -17.828 12.172 1 94.56 323 THR A N 1
ATOM 2455 C CA . THR A 1 323 ? 15.438 -16.812 11.375 1 94.56 323 THR A CA 1
ATOM 2456 C C . THR A 1 323 ? 14.039 -17.25 10.969 1 94.56 323 THR A C 1
ATOM 2458 O O . THR A 1 323 ? 13.695 -18.438 11.102 1 94.56 323 THR A O 1
ATOM 2461 N N . PRO A 1 324 ? 13.242 -16.312 10.453 1 93.75 324 PRO A N 1
ATOM 2462 C CA . PRO A 1 324 ? 12.039 -16.766 9.742 1 93.75 324 PRO A CA 1
ATOM 2463 C C . PRO A 1 324 ? 12.367 -17.641 8.531 1 93.75 324 PRO A C 1
ATOM 2465 O O . PRO A 1 324 ? 13.523 -17.719 8.109 1 93.75 324 PRO A O 1
ATOM 2468 N N . PRO A 1 325 ? 11.32 -18.344 8.055 1 91.25 325 PRO A N 1
ATOM 2469 C CA . PRO A 1 325 ? 11.57 -19.188 6.887 1 91.25 325 PRO A CA 1
ATOM 2470 C C . PRO A 1 325 ? 12.18 -18.406 5.723 1 91.25 325 PRO A C 1
ATOM 2472 O O . PRO A 1 325 ? 11.992 -17.188 5.617 1 91.25 325 PRO A O 1
ATOM 2475 N N . SER A 1 326 ? 12.859 -19.078 4.828 1 91.75 326 SER A N 1
ATOM 2476 C CA . SER A 1 326 ? 13.641 -18.469 3.756 1 91.75 326 SER A CA 1
ATOM 2477 C C . SER A 1 326 ? 12.742 -17.719 2.773 1 91.75 326 SER A C 1
ATOM 2479 O O . SER A 1 326 ? 13.211 -16.844 2.049 1 91.75 326 SER A O 1
ATOM 2481 N N . GLY A 1 327 ? 11.508 -18.047 2.748 1 92.38 327 GLY A N 1
ATOM 2482 C CA . GLY A 1 327 ? 10.586 -17.406 1.827 1 92.38 327 GLY A CA 1
ATOM 2483 C C . GLY A 1 327 ? 10.086 -16.062 2.324 1 92.38 327 GLY A C 1
ATOM 2484 O O . GLY A 1 327 ? 9.484 -15.289 1.566 1 92.38 327 GLY A O 1
ATOM 2485 N N . ALA A 1 328 ? 10.336 -15.773 3.568 1 93.81 328 ALA A N 1
ATOM 2486 C CA . ALA A 1 328 ? 9.922 -14.5 4.145 1 93.81 328 ALA A CA 1
ATOM 2487 C C . ALA A 1 328 ? 10.938 -13.406 3.846 1 93.81 328 ALA A C 1
ATOM 2489 O O . ALA A 1 328 ? 12.148 -13.641 3.908 1 93.81 328 ALA A O 1
ATOM 2490 N N . ILE A 1 329 ? 10.484 -12.211 3.549 1 97 329 ILE A N 1
ATOM 2491 C CA . ILE A 1 329 ? 11.367 -11.109 3.174 1 97 329 ILE A CA 1
ATOM 2492 C C . ILE A 1 329 ? 12.289 -10.773 4.344 1 97 329 ILE A C 1
ATOM 2494 O O . ILE A 1 329 ? 13.406 -10.297 4.141 1 97 329 ILE A O 1
ATOM 2498 N N . ALA A 1 330 ? 11.875 -11.016 5.566 1 97.62 330 ALA A N 1
ATOM 2499 C CA . ALA A 1 330 ? 12.742 -10.797 6.719 1 97.62 330 ALA A CA 1
ATOM 2500 C C . ALA A 1 330 ? 14.031 -11.609 6.59 1 97.62 330 ALA A C 1
ATOM 2502 O O . ALA A 1 330 ? 15.117 -11.117 6.895 1 97.62 330 ALA A O 1
ATOM 2503 N N . HIS A 1 331 ? 13.859 -12.875 6.16 1 95.94 331 HIS A N 1
ATOM 2504 C CA . HIS A 1 331 ? 15.016 -13.734 5.93 1 95.94 331 HIS A CA 1
ATOM 2505 C C . HIS A 1 331 ? 15.945 -13.133 4.879 1 95.94 331 HIS A C 1
ATOM 2507 O O . HIS A 1 331 ? 17.172 -13.133 5.055 1 95.94 331 HIS A O 1
ATOM 2513 N N . GLN A 1 332 ? 15.383 -12.609 3.857 1 96.25 332 GLN A N 1
ATOM 2514 C CA . GLN A 1 332 ? 16.172 -12.023 2.771 1 96.25 332 GLN A CA 1
ATOM 2515 C C . GLN A 1 332 ? 16.906 -10.773 3.244 1 96.25 332 GLN A C 1
ATOM 2517 O O . GLN A 1 332 ? 18.047 -10.531 2.824 1 96.25 332 GLN A O 1
ATOM 2522 N N . LEU A 1 333 ? 16.266 -9.992 4.035 1 98.06 333 LEU A N 1
ATOM 2523 C CA . LEU A 1 333 ? 16.891 -8.789 4.566 1 98.06 333 LEU A CA 1
ATOM 2524 C C . LEU A 1 333 ? 18.078 -9.141 5.445 1 98.06 333 LEU A C 1
ATOM 2526 O O . LEU A 1 333 ? 19.125 -8.492 5.363 1 98.06 333 LEU A O 1
ATOM 2530 N N . MET A 1 334 ? 17.906 -10.141 6.297 1 97.5 334 MET A N 1
ATOM 2531 C CA . MET A 1 334 ? 19 -10.594 7.16 1 97.5 334 MET A CA 1
ATOM 2532 C C . MET A 1 334 ? 20.172 -11.094 6.332 1 97.5 334 MET A C 1
ATOM 2534 O O . MET A 1 334 ? 21.328 -10.766 6.621 1 97.5 334 MET A O 1
ATOM 2538 N N . ARG A 1 335 ? 19.859 -11.859 5.34 1 96.81 335 ARG A N 1
ATOM 2539 C CA . ARG A 1 335 ? 20.891 -12.383 4.445 1 96.81 335 ARG A CA 1
ATOM 2540 C C . ARG A 1 335 ? 21.625 -11.25 3.746 1 96.81 335 ARG A C 1
ATOM 2542 O O . ARG A 1 335 ? 22.859 -11.289 3.617 1 96.81 335 ARG A O 1
ATOM 2549 N N . HIS A 1 336 ? 20.906 -10.352 3.24 1 97.19 336 HIS A N 1
ATOM 2550 C CA . HIS A 1 336 ? 21.484 -9.188 2.572 1 97.19 336 HIS A CA 1
ATOM 2551 C C . HIS A 1 336 ? 22.422 -8.438 3.506 1 97.19 336 HIS A C 1
ATOM 2553 O O . HIS A 1 336 ? 23.516 -8.031 3.098 1 97.19 336 HIS A O 1
ATOM 2559 N N . HIS A 1 337 ? 21.969 -8.211 4.727 1 97.56 337 HIS A N 1
ATOM 2560 C CA . HIS A 1 337 ? 22.797 -7.508 5.707 1 97.56 337 HIS A CA 1
ATOM 2561 C C . HIS A 1 337 ? 24.109 -8.227 5.949 1 97.56 337 HIS A C 1
ATOM 2563 O O . HIS A 1 337 ? 25.172 -7.613 5.914 1 97.56 337 HIS A O 1
ATOM 2569 N N . VAL A 1 338 ? 24.047 -9.531 6.176 1 97.06 338 VAL A N 1
ATOM 2570 C CA . VAL A 1 338 ? 25.25 -10.32 6.445 1 97.06 338 VAL A CA 1
ATOM 2571 C C . VAL A 1 338 ? 26.188 -10.25 5.25 1 97.06 338 VAL A C 1
ATOM 2573 O O . VAL A 1 338 ? 27.391 -10.031 5.418 1 97.06 338 VAL A O 1
ATOM 2576 N N . ALA A 1 339 ? 25.641 -10.406 4.082 1 96.38 339 ALA A N 1
ATOM 2577 C CA . ALA A 1 339 ? 26.453 -10.375 2.869 1 96.38 339 ALA A CA 1
ATOM 2578 C C . ALA A 1 339 ? 27.141 -9.016 2.695 1 96.38 339 ALA A C 1
ATOM 2580 O O . ALA A 1 339 ? 28.328 -8.945 2.379 1 96.38 339 ALA A O 1
ATOM 2581 N N . THR A 1 340 ? 26.391 -7.984 2.859 1 96.12 340 THR A N 1
ATOM 2582 C CA . THR A 1 340 ? 26.891 -6.625 2.662 1 96.12 340 THR A CA 1
ATOM 2583 C C . THR A 1 340 ? 27.953 -6.281 3.703 1 96.12 340 THR A C 1
ATOM 2585 O O . THR A 1 340 ? 29 -5.73 3.369 1 96.12 340 THR A O 1
ATOM 2588 N N . ALA A 1 341 ? 27.688 -6.594 4.969 1 96 341 ALA A N 1
ATOM 2589 C CA . ALA A 1 341 ? 28.625 -6.297 6.059 1 96 341 ALA A CA 1
ATOM 2590 C C . ALA A 1 341 ? 29.922 -7.082 5.902 1 96 341 ALA A C 1
ATOM 2592 O O . ALA A 1 341 ? 31 -6.559 6.16 1 96 341 ALA A O 1
ATOM 2593 N N . THR A 1 342 ? 29.797 -8.289 5.508 1 94.12 342 THR A N 1
ATOM 2594 C CA . THR A 1 342 ? 30.969 -9.133 5.305 1 94.12 342 THR A CA 1
ATOM 2595 C C . THR A 1 342 ? 31.812 -8.602 4.156 1 94.12 342 THR A C 1
ATOM 2597 O O . THR A 1 342 ? 33.031 -8.562 4.254 1 94.12 342 THR A O 1
ATOM 2600 N N . ALA A 1 343 ? 31.188 -8.195 3.127 1 93.31 343 ALA A N 1
ATOM 2601 C CA . ALA A 1 343 ? 31.906 -7.621 1.988 1 93.31 343 ALA A CA 1
ATOM 2602 C C . ALA A 1 343 ? 32.656 -6.344 2.389 1 93.31 343 ALA A C 1
ATOM 2604 O O . ALA A 1 343 ? 33.781 -6.109 1.959 1 93.31 343 ALA A O 1
ATOM 2605 N N . GLN A 1 344 ? 32.031 -5.566 3.121 1 91.94 344 GLN A N 1
ATOM 2606 C CA . GLN A 1 344 ? 32.625 -4.316 3.576 1 91.94 344 GLN A CA 1
ATOM 2607 C C . GLN A 1 344 ? 33.844 -4.582 4.477 1 91.94 344 GLN A C 1
ATOM 2609 O O . GLN A 1 344 ? 34.844 -3.893 4.383 1 91.94 344 GLN A O 1
ATOM 2614 N N . GLN A 1 345 ? 33.688 -5.539 5.328 1 90.5 345 GLN A N 1
ATOM 2615 C CA . GLN A 1 345 ? 34.781 -5.906 6.211 1 90.5 345 GLN A CA 1
ATOM 2616 C C . GLN A 1 345 ? 35.969 -6.422 5.41 1 90.5 345 GLN A C 1
ATOM 2618 O O . GLN A 1 345 ? 37.125 -6.102 5.727 1 90.5 345 GLN A O 1
ATOM 2623 N N . GLN A 1 346 ? 35.688 -7.121 4.434 1 90.81 346 GLN A N 1
ATOM 2624 C CA . GLN A 1 346 ? 36.75 -7.648 3.582 1 90.81 346 GLN A CA 1
ATOM 2625 C C . GLN A 1 346 ? 37.438 -6.531 2.816 1 90.81 346 GLN A C 1
ATOM 2627 O O . GLN A 1 346 ? 38.688 -6.539 2.678 1 90.81 346 GLN A O 1
ATOM 2632 N N . GLN A 1 347 ? 36.719 -5.637 2.326 1 90.31 347 GLN A N 1
ATOM 2633 C CA . GLN A 1 347 ? 37.281 -4.5 1.613 1 90.31 347 GLN A CA 1
ATOM 2634 C C . GLN A 1 347 ? 38.156 -3.654 2.537 1 90.31 347 GLN A C 1
ATOM 2636 O O . GLN A 1 347 ? 39.219 -3.188 2.135 1 90.31 347 GLN A O 1
ATOM 2641 N N . GLN A 1 348 ? 37.719 -3.467 3.721 1 89.06 348 GLN A N 1
ATOM 2642 C CA . GLN A 1 348 ? 38.5 -2.693 4.691 1 89.06 348 GLN A CA 1
ATOM 2643 C C . GLN A 1 348 ? 39.781 -3.402 5.055 1 89.06 348 GLN A C 1
ATOM 2645 O O . GLN A 1 348 ? 40.844 -2.762 5.203 1 89.06 348 GLN A O 1
ATOM 2650 N N . GLN A 1 349 ? 39.688 -4.656 5.184 1 89.12 349 GLN A N 1
ATOM 2651 C CA . GLN A 1 349 ? 40.875 -5.438 5.488 1 89.12 349 GLN A CA 1
ATOM 2652 C C . GLN A 1 349 ? 41.906 -5.379 4.344 1 89.12 349 GLN A C 1
ATOM 2654 O O . GLN A 1 349 ? 43.094 -5.27 4.574 1 89.12 349 GLN A O 1
ATOM 2659 N N . GLN A 1 350 ? 41.375 -5.418 3.188 1 90.25 350 GLN A N 1
ATOM 2660 C CA . GLN A 1 350 ? 42.219 -5.34 2.018 1 90.25 350 GLN A CA 1
ATOM 2661 C C . GLN A 1 350 ? 42.906 -3.971 1.912 1 90.25 350 GLN A C 1
ATOM 2663 O O . GLN A 1 350 ? 44.062 -3.871 1.582 1 90.25 350 GLN A O 1
ATOM 2668 N N . GLN A 1 351 ? 42.156 -3.029 2.123 1 89.81 351 GLN A N 1
ATOM 2669 C CA . GLN A 1 351 ? 42.719 -1.678 2.076 1 89.81 351 GLN A CA 1
ATOM 2670 C C . GLN A 1 351 ? 43.75 -1.476 3.158 1 89.81 351 GLN A C 1
ATOM 2672 O O . GLN A 1 351 ? 44.781 -0.835 2.918 1 89.81 351 GLN A O 1
ATOM 2677 N N . GLN A 1 352 ? 43.562 -2.016 4.316 1 88.69 352 GLN A N 1
ATOM 2678 C CA . GLN A 1 352 ? 44.531 -1.915 5.406 1 88.69 352 GLN A CA 1
ATOM 2679 C C . GLN A 1 352 ? 45.812 -2.693 5.09 1 88.69 352 GLN A C 1
ATOM 2681 O O . GLN A 1 352 ? 46.906 -2.244 5.402 1 88.69 352 GLN A O 1
ATOM 2686 N N . GLN A 1 353 ? 45.625 -3.787 4.496 1 88.31 353 GLN A N 1
ATOM 2687 C CA . GLN A 1 353 ? 46.781 -4.586 4.105 1 88.31 353 GLN A CA 1
ATOM 2688 C C . GLN A 1 353 ? 47.625 -3.879 3.029 1 88.31 353 GLN A C 1
ATOM 2690 O O . GLN A 1 353 ? 48.844 -3.934 3.043 1 88.31 353 GLN A O 1
ATOM 2695 N N . GLN A 1 354 ? 46.969 -3.25 2.145 1 86.88 354 GLN A N 1
ATOM 2696 C CA . GLN A 1 354 ? 47.656 -2.521 1.083 1 86.88 354 GLN A CA 1
ATOM 2697 C C . GLN A 1 354 ? 48.406 -1.31 1.64 1 86.88 354 GLN A C 1
ATOM 2699 O O . GLN A 1 354 ? 49.469 -0.951 1.145 1 86.88 354 GLN A O 1
ATOM 2704 N N . GLN A 1 355 ? 47.875 -0.78 2.566 1 82.62 355 GLN A N 1
ATOM 2705 C CA . GLN A 1 355 ? 48.5 0.385 3.168 1 82.62 355 GLN A CA 1
ATOM 2706 C C . GLN A 1 355 ? 49.719 -0.026 4.016 1 82.62 355 GLN A C 1
ATOM 2708 O O . GLN A 1 355 ? 50.656 0.749 4.188 1 82.62 355 GLN A O 1
ATOM 2713 N N . GLN A 1 356 ? 49.688 -1.194 4.574 1 76.12 356 GLN A N 1
ATOM 2714 C CA . GLN A 1 356 ? 50.781 -1.664 5.41 1 76.12 356 GLN A CA 1
ATOM 2715 C C . GLN A 1 356 ? 51.938 -2.244 4.559 1 76.12 356 GLN A C 1
ATOM 2717 O O . GLN A 1 356 ? 53 -2.52 5.066 1 76.12 356 GLN A O 1
ATOM 2722 N N . GLN A 1 357 ? 51.75 -2.541 3.314 1 66.44 357 GLN A N 1
ATOM 2723 C CA . GLN A 1 357 ? 52.875 -3.006 2.498 1 66.44 357 GLN A CA 1
ATOM 2724 C C . GLN A 1 357 ? 53.875 -1.885 2.246 1 66.44 357 GLN A C 1
ATOM 2726 O O . GLN A 1 357 ? 53.5 -0.814 1.758 1 66.44 357 GLN A O 1
ATOM 2731 N N . PRO A 1 358 ? 55.094 -1.851 2.928 1 60.56 358 PRO A N 1
ATOM 2732 C CA . PRO A 1 358 ? 56.188 -0.891 2.797 1 60.56 358 PRO A CA 1
ATOM 2733 C C . PRO A 1 358 ? 56.625 -0.67 1.347 1 60.56 358 PRO A C 1
ATOM 2735 O O . PRO A 1 358 ? 56.469 -1.569 0.514 1 60.56 358 PRO A O 1
ATOM 2738 N N . MET A 1 359 ? 56.625 0.667 0.874 1 55.09 359 MET A N 1
ATOM 2739 C CA . MET A 1 359 ? 57.281 1.083 -0.352 1 55.09 359 MET A CA 1
ATOM 2740 C C . MET A 1 359 ? 58.688 0.469 -0.441 1 55.09 359 MET A C 1
ATOM 2742 O O . MET A 1 359 ? 59.688 1.168 -0.283 1 55.09 359 MET A O 1
ATOM 2746 N N . SER A 1 360 ? 59 -0.513 0.256 1 46.72 360 SER A N 1
ATOM 2747 C CA . SER A 1 360 ? 60.438 -0.852 0.212 1 46.72 360 SER A CA 1
ATOM 2748 C C . SER A 1 360 ? 60.875 -1.218 -1.202 1 46.72 360 SER A C 1
ATOM 2750 O O . SER A 1 360 ? 62.062 -1.118 -1.537 1 46.72 360 SER A O 1
ATOM 2752 N N . MET A 1 361 ? 60.156 -2.117 -1.966 1 43.91 361 MET A N 1
ATOM 2753 C CA . MET A 1 361 ? 61.062 -2.73 -2.953 1 43.91 361 MET A CA 1
ATOM 2754 C C . MET A 1 361 ? 61.25 -1.807 -4.148 1 43.91 361 MET A C 1
ATOM 2756 O O . MET A 1 361 ? 61.469 -2.271 -5.27 1 43.91 361 MET A O 1
ATOM 2760 N N . LEU A 1 362 ? 60.75 -0.422 -4.109 1 33.94 362 LEU A N 1
ATOM 2761 C CA . LEU A 1 362 ? 61.562 0.244 -5.105 1 33.94 362 LEU A CA 1
ATOM 2762 C C . LEU A 1 362 ? 62.844 0.818 -4.469 1 33.94 362 LEU A C 1
ATOM 2764 O O . LEU A 1 362 ? 62.781 1.375 -3.369 1 33.94 362 LEU A O 1
ATOM 2768 N N . MET B 1 1 ? 27.25 9.398 -1.298 1 25.84 1 MET B N 1
ATOM 2769 C CA . MET B 1 1 ? 25.859 9.602 -1.694 1 25.84 1 MET B CA 1
ATOM 2770 C C . MET B 1 1 ? 25.047 10.195 -0.547 1 25.84 1 MET B C 1
ATOM 2772 O O . MET B 1 1 ? 25 9.617 0.541 1 25.84 1 MET B O 1
ATOM 2776 N N . THR B 1 2 ? 25.078 11.406 -0.298 1 31.41 2 THR B N 1
ATOM 2777 C CA . THR B 1 2 ? 24.312 12.125 0.712 1 31.41 2 THR B CA 1
ATOM 2778 C C . THR B 1 2 ? 22.906 11.539 0.853 1 31.41 2 THR B C 1
ATOM 2780 O O . THR B 1 2 ? 22.203 11.383 -0.14 1 31.41 2 THR B O 1
ATOM 2783 N N . ASP B 1 3 ? 22.688 10.734 1.669 1 40.25 3 ASP B N 1
ATOM 2784 C CA . ASP B 1 3 ? 21.453 10.078 2.072 1 40.25 3 ASP B CA 1
ATOM 2785 C C . ASP B 1 3 ? 20.297 11.07 2.139 1 40.25 3 ASP B C 1
ATOM 2787 O O . ASP B 1 3 ? 19.844 11.43 3.227 1 40.25 3 ASP B O 1
ATOM 2791 N N . ARG B 1 4 ? 20.438 12.164 1.469 1 47.56 4 ARG B N 1
ATOM 2792 C CA . ARG B 1 4 ? 19.344 13.109 1.677 1 47.56 4 ARG B CA 1
ATOM 2793 C C . ARG B 1 4 ? 18 12.492 1.308 1 47.56 4 ARG B C 1
ATOM 2795 O O . ARG B 1 4 ? 17.75 12.203 0.138 1 47.56 4 ARG B O 1
ATOM 2802 N N . ALA B 1 5 ? 17.391 11.922 2.223 1 62.28 5 ALA B N 1
ATOM 2803 C CA . ALA B 1 5 ? 16.016 11.406 2.135 1 62.28 5 ALA B CA 1
ATOM 2804 C C . ALA B 1 5 ? 15.102 12.414 1.45 1 62.28 5 ALA B C 1
ATOM 2806 O O . ALA B 1 5 ? 15.094 13.594 1.792 1 62.28 5 ALA B O 1
ATOM 2807 N N . VAL B 1 6 ? 14.758 12.211 0.157 1 79.19 6 VAL B N 1
ATOM 2808 C CA . VAL B 1 6 ? 13.7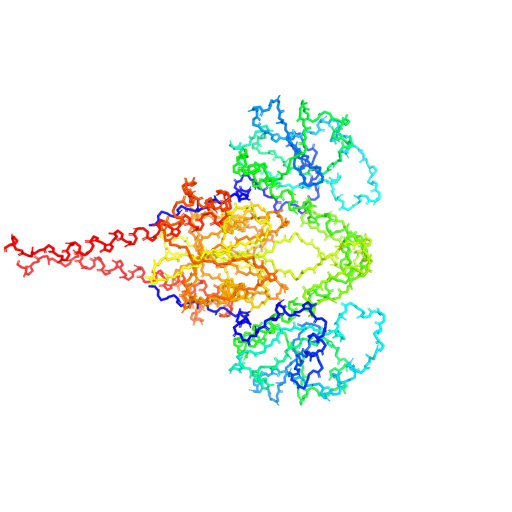81 13.031 -0.55 1 79.19 6 VAL B CA 1
ATOM 2809 C C . VAL B 1 6 ? 12.5 13.141 0.274 1 79.19 6 VAL B C 1
ATOM 2811 O O . VAL B 1 6 ? 11.977 12.125 0.751 1 79.19 6 VAL B O 1
ATOM 2814 N N . HIS B 1 7 ? 12.227 14.375 0.631 1 86.62 7 HIS B N 1
ATOM 2815 C CA . HIS B 1 7 ? 10.961 14.633 1.312 1 86.62 7 HIS B CA 1
ATOM 2816 C C . HIS B 1 7 ? 9.891 15.109 0.334 1 86.62 7 HIS B C 1
ATOM 2818 O O . HIS B 1 7 ? 9.945 16.234 -0.144 1 86.62 7 HIS B O 1
ATOM 2824 N N . ASN B 1 8 ? 8.977 14.258 0.081 1 94.56 8 ASN B N 1
ATOM 2825 C CA . ASN B 1 8 ? 7.883 14.578 -0.832 1 94.56 8 ASN B CA 1
ATOM 2826 C C . ASN B 1 8 ? 6.715 15.234 -0.099 1 94.56 8 ASN B C 1
ATOM 2828 O O . ASN B 1 8 ? 6.504 14.977 1.088 1 94.56 8 ASN B O 1
ATOM 2832 N N . VAL B 1 9 ? 6.016 16.062 -0.802 1 95.19 9 VAL B N 1
ATOM 2833 C CA . VAL B 1 9 ? 4.816 16.688 -0.255 1 95.19 9 VAL B CA 1
ATOM 2834 C C . VAL B 1 9 ? 3.887 15.609 0.304 1 95.19 9 VAL B C 1
ATOM 2836 O O . VAL B 1 9 ? 3.879 14.469 -0.176 1 95.19 9 VAL B O 1
ATOM 2839 N N . PHE B 1 10 ? 3.164 15.961 1.423 1 97 10 PHE B N 1
ATOM 2840 C CA . PHE B 1 10 ? 2.186 15.141 2.123 1 97 10 PHE B CA 1
ATOM 2841 C C . PHE B 1 10 ? 2.877 14.125 3.025 1 97 10 PHE B C 1
ATOM 2843 O O . PHE B 1 10 ? 2.215 13.375 3.746 1 97 10 PHE B O 1
ATOM 2850 N N . SER B 1 11 ? 4.195 13.984 2.99 1 95.88 11 SER B N 1
ATOM 2851 C CA . SER B 1 11 ? 4.922 13.219 3.996 1 95.88 11 SER B CA 1
ATOM 2852 C C . SER B 1 11 ? 5.414 14.117 5.125 1 95.88 11 SER B C 1
ATOM 2854 O O . SER B 1 11 ? 5.547 15.328 4.953 1 95.88 11 SER B O 1
ATOM 2856 N N . GLY B 1 12 ? 5.613 13.523 6.305 1 93.81 12 GLY B N 1
ATOM 2857 C CA . GLY B 1 12 ? 6.203 14.281 7.395 1 93.81 12 GLY B CA 1
ATOM 2858 C C . GLY B 1 12 ? 5.324 14.336 8.633 1 93.81 12 GLY B C 1
ATOM 2859 O O . GLY B 1 12 ? 5.727 14.875 9.664 1 93.81 12 GLY B O 1
ATOM 2860 N N . ALA B 1 13 ? 4.152 13.82 8.539 1 90.25 13 ALA B N 1
ATOM 2861 C CA . ALA B 1 13 ? 3.229 13.906 9.672 1 90.25 13 ALA B CA 1
ATOM 2862 C C . ALA B 1 13 ? 3.791 13.18 10.891 1 90.25 13 ALA B C 1
ATOM 2864 O O . ALA B 1 13 ? 3.707 13.688 12.016 1 90.25 13 ALA B O 1
ATOM 2865 N N . SER B 1 14 ? 4.41 12.086 10.672 1 89.69 14 SER B N 1
ATOM 2866 C CA . SER B 1 14 ? 4.91 11.273 11.773 1 89.69 14 SER B CA 1
ATOM 2867 C C . SER B 1 14 ? 6.152 11.898 12.406 1 89.69 14 SER B C 1
ATOM 2869 O O . SER B 1 14 ? 6.59 11.477 13.477 1 89.69 14 SER B O 1
ATOM 2871 N N . LEU B 1 15 ? 6.695 12.891 11.766 1 89.44 15 LEU B N 1
ATOM 2872 C CA . LEU B 1 15 ? 7.848 13.602 12.312 1 89.44 15 LEU B CA 1
ATOM 2873 C C . LEU B 1 15 ? 7.41 14.664 13.312 1 89.44 15 LEU B C 1
ATOM 2875 O O . LEU B 1 15 ? 8.18 15.039 14.203 1 89.44 15 LEU B O 1
ATOM 2879 N N . ALA B 1 16 ? 6.18 15.094 13.156 1 94.94 16 ALA B N 1
ATOM 2880 C CA . ALA B 1 16 ? 5.723 16.219 13.961 1 94.94 16 ALA B CA 1
ATOM 2881 C C . ALA B 1 16 ? 4.656 15.789 14.961 1 94.94 16 ALA B C 1
ATOM 2883 O O . ALA B 1 16 ? 4.391 16.5 15.938 1 94.94 16 ALA B O 1
ATOM 2884 N N . VAL B 1 17 ? 4.051 14.688 14.711 1 97.12 17 VAL B N 1
ATOM 2885 C CA . VAL B 1 17 ? 2.914 14.25 15.516 1 97.12 17 VAL B CA 1
ATOM 2886 C C . VAL B 1 17 ? 3.098 12.797 15.93 1 97.12 17 VAL B C 1
ATOM 2888 O O . VAL B 1 17 ? 3.244 11.914 15.07 1 97.12 17 VAL B O 1
ATOM 2891 N N . ASP B 1 18 ? 3.111 12.547 17.219 1 96.75 18 ASP B N 1
ATOM 2892 C CA . ASP B 1 18 ? 2.998 11.18 17.719 1 96.75 18 ASP B CA 1
ATOM 2893 C C . ASP B 1 18 ? 1.578 10.641 17.531 1 96.75 18 ASP B C 1
ATOM 2895 O O . ASP B 1 18 ? 0.629 11.188 18.109 1 96.75 18 ASP B O 1
ATOM 2899 N N . ARG B 1 19 ? 1.454 9.586 16.906 1 95.75 19 ARG B N 1
ATOM 2900 C CA . ARG B 1 19 ? 0.139 9.047 16.562 1 95.75 19 ARG B CA 1
ATOM 2901 C C . ARG B 1 19 ? -0.547 8.461 17.797 1 95.75 19 ARG B C 1
ATOM 2903 O O . ARG B 1 19 ? -1.748 8.188 17.766 1 95.75 19 ARG B O 1
ATOM 2910 N N . CYS B 1 20 ? 0.126 8.266 18.828 1 95.56 20 CYS B N 1
ATOM 2911 C CA . CYS B 1 20 ? -0.368 7.707 20.078 1 95.56 20 CYS B CA 1
ATOM 2912 C C . CYS B 1 20 ? -0.933 6.309 19.875 1 95.56 20 CYS B C 1
ATOM 2914 O O . CYS B 1 20 ? -1.965 5.957 20.453 1 95.56 20 CYS B O 1
ATOM 2916 N N . ASN B 1 21 ? -0.285 5.547 19 1 93.56 21 ASN B N 1
ATOM 2917 C CA . ASN B 1 21 ? -0.804 4.234 18.641 1 93.56 21 ASN B CA 1
ATOM 2918 C C . ASN B 1 21 ? -0.812 3.287 19.844 1 93.56 21 ASN B C 1
ATOM 2920 O O . ASN B 1 21 ? -1.665 2.404 19.938 1 93.56 21 ASN B O 1
ATOM 2924 N N . ASN B 1 22 ? 0.047 3.514 20.766 1 90.06 22 ASN B N 1
ATOM 2925 C CA . ASN B 1 22 ? 0.113 2.654 21.938 1 90.06 22 ASN B CA 1
ATOM 2926 C C . ASN B 1 22 ? -0.965 3.012 22.953 1 90.06 22 ASN B C 1
ATOM 2928 O O . ASN B 1 22 ? -1.295 2.205 23.828 1 90.06 22 ASN B O 1
ATOM 2932 N N . GLU B 1 23 ? -1.552 4.199 22.844 1 93.44 23 GLU B N 1
ATOM 2933 C CA . GLU B 1 23 ? -2.48 4.703 23.859 1 93.44 23 GLU B CA 1
ATOM 2934 C C . GLU B 1 23 ? -3.916 4.684 23.344 1 93.44 23 GLU B C 1
ATOM 2936 O O . GLU B 1 23 ? -4.863 4.688 24.125 1 93.44 23 GLU B O 1
ATOM 2941 N N . ARG B 1 24 ? -4.121 4.625 22.094 1 93.44 24 ARG B N 1
ATOM 2942 C CA . ARG B 1 24 ? -5.418 4.867 21.469 1 93.44 24 ARG B CA 1
ATOM 2943 C C . ARG B 1 24 ? -6.418 3.775 21.844 1 93.44 24 ARG B C 1
ATOM 2945 O O . ARG B 1 24 ? -7.625 3.938 21.641 1 93.44 24 ARG B O 1
ATOM 2952 N N . GLY B 1 25 ? -5.922 2.721 22.359 1 90.69 25 GLY B N 1
ATOM 2953 C CA . GLY B 1 25 ? -6.832 1.679 22.812 1 90.69 25 GLY B CA 1
ATOM 2954 C C . GLY B 1 25 ? -7.461 1.979 24.156 1 90.69 25 GLY B C 1
ATOM 2955 O O . GLY B 1 25 ? -8.43 1.332 24.547 1 90.69 25 GLY B O 1
ATOM 2956 N N . ASP B 1 26 ? -6.98 2.949 24.859 1 93.5 26 ASP B N 1
ATOM 2957 C CA . ASP B 1 26 ? -7.453 3.354 26.172 1 93.5 26 ASP B CA 1
ATOM 2958 C C . ASP B 1 26 ? -8.508 4.457 26.062 1 93.5 26 ASP B C 1
ATOM 2960 O O . ASP B 1 26 ? -8.18 5.598 25.734 1 93.5 26 ASP B O 1
ATOM 2964 N N . ALA B 1 27 ? -9.672 4.121 26.484 1 91.31 27 ALA B N 1
ATOM 2965 C CA . ALA B 1 27 ? -10.797 5.055 26.391 1 91.31 27 ALA B CA 1
ATOM 2966 C C . ALA B 1 27 ? -10.555 6.289 27.25 1 91.31 27 ALA B C 1
ATOM 2968 O O . ALA B 1 27 ? -10.953 7.398 26.891 1 91.31 27 ALA B O 1
ATOM 2969 N N . ALA B 1 28 ? -9.969 6.09 28.359 1 94.31 28 ALA B N 1
ATOM 2970 C CA . ALA B 1 28 ? -9.688 7.215 29.25 1 94.31 28 ALA B CA 1
ATOM 2971 C C . ALA B 1 28 ? -8.695 8.188 28.609 1 94.31 28 ALA B C 1
ATOM 2973 O O . ALA B 1 28 ? -8.852 9.406 28.734 1 94.31 28 ALA B O 1
ATOM 2974 N N . PHE B 1 29 ? -7.73 7.609 27.969 1 95.88 29 PHE B N 1
ATOM 2975 C CA . PHE B 1 29 ? -6.77 8.445 27.266 1 95.88 29 PHE B CA 1
ATOM 2976 C C . PHE B 1 29 ? -7.469 9.281 26.188 1 95.88 29 PHE B C 1
ATOM 2978 O O . PHE B 1 29 ? -7.227 10.484 26.078 1 95.88 29 PHE B O 1
ATOM 2985 N N . LEU B 1 30 ? -8.305 8.664 25.438 1 94.31 30 LEU B N 1
ATOM 2986 C CA . LEU B 1 30 ? -8.992 9.336 24.344 1 94.31 30 LEU B CA 1
ATOM 2987 C C . LEU B 1 30 ? -9.891 10.453 24.875 1 94.31 30 LEU B C 1
ATOM 2989 O O . LEU B 1 30 ? -9.938 11.539 24.281 1 94.31 30 LEU B O 1
ATOM 2993 N N . GLU B 1 31 ? -10.555 10.164 25.938 1 92.31 31 GLU B N 1
ATOM 2994 C CA . GLU B 1 31 ? -11.406 11.18 26.531 1 92.31 31 GLU B CA 1
ATOM 2995 C C . GLU B 1 31 ? -10.586 12.367 27.031 1 92.31 31 GLU B C 1
ATOM 2997 O O . GLU B 1 31 ? -10.977 13.523 26.828 1 92.31 31 GLU B O 1
ATOM 3002 N N . GLN B 1 32 ? -9.539 12.047 27.578 1 94.44 32 GLN B N 1
ATOM 3003 C CA . GLN B 1 32 ? -8.648 13.094 28.062 1 94.44 32 GLN B CA 1
ATOM 3004 C C . GLN B 1 32 ? -8.109 13.93 26.906 1 94.44 32 GLN B C 1
ATOM 3006 O O . GLN B 1 32 ? -8.078 15.164 26.984 1 94.44 32 GLN B O 1
ATOM 3011 N N . ALA B 1 33 ? -7.691 13.273 25.875 1 96 33 ALA B N 1
ATOM 3012 C CA . ALA B 1 33 ? -7.141 13.969 24.719 1 96 33 ALA B CA 1
ATOM 3013 C C . ALA B 1 33 ? -8.188 14.875 24.078 1 96 33 ALA B C 1
ATOM 3015 O O . ALA B 1 33 ? -7.863 15.953 23.578 1 96 33 ALA B O 1
ATOM 3016 N N . LEU B 1 34 ? -9.414 14.438 24.094 1 94.5 34 LEU B N 1
ATOM 3017 C CA . LEU B 1 34 ? -10.508 15.141 23.453 1 94.5 34 LEU B CA 1
ATOM 3018 C C . LEU B 1 34 ? -10.938 16.359 24.266 1 94.5 34 LEU B C 1
ATOM 3020 O O . LEU B 1 34 ? -11.258 17.406 23.703 1 94.5 34 LEU B O 1
ATOM 3024 N N . THR B 1 35 ? -10.875 16.25 25.562 1 92.44 35 THR B N 1
ATOM 3025 C CA . THR B 1 35 ? -11.453 17.266 26.422 1 92.44 35 THR B CA 1
ATOM 3026 C C . THR B 1 35 ? -10.367 18.156 27.016 1 92.44 35 THR B C 1
ATOM 3028 O O . THR B 1 35 ? -10.664 19.141 27.703 1 92.44 35 THR B O 1
ATOM 3031 N N . SER B 1 36 ? -9.211 17.859 26.719 1 94.75 36 SER B N 1
ATOM 3032 C CA . SER B 1 36 ? -8.078 18.625 27.219 1 94.75 36 SER B CA 1
ATOM 3033 C C . SER B 1 36 ? -8.133 20.078 26.734 1 94.75 36 SER B C 1
ATOM 3035 O O . SER B 1 36 ? -8.625 20.344 25.641 1 94.75 36 SER B O 1
ATOM 3037 N N . ALA B 1 37 ? -7.574 21 27.562 1 95.88 37 ALA B N 1
ATOM 3038 C CA . ALA B 1 37 ? -7.406 22.391 27.125 1 95.88 37 ALA B CA 1
ATOM 3039 C C . ALA B 1 37 ? -6.406 22.484 25.969 1 95.88 37 ALA B C 1
ATOM 3041 O O . ALA B 1 37 ? -6.383 23.484 25.25 1 95.88 37 ALA B O 1
ATOM 3042 N N . ARG B 1 38 ? -5.699 21.406 25.797 1 97.19 38 ARG B N 1
ATOM 3043 C CA . ARG B 1 38 ? -4.66 21.375 24.766 1 97.19 38 ARG B CA 1
ATOM 3044 C C . ARG B 1 38 ? -5.172 20.734 23.484 1 97.19 38 ARG B C 1
ATOM 3046 O O . ARG B 1 38 ? -4.406 20.516 22.547 1 97.19 38 ARG B O 1
ATOM 3053 N N . ALA B 1 39 ? -6.445 20.406 23.469 1 97.56 39 ALA B N 1
ATOM 3054 C CA . ALA B 1 39 ? -7.027 19.859 22.234 1 97.56 39 ALA B CA 1
ATOM 3055 C C . ALA B 1 39 ? -7.18 20.953 21.188 1 97.56 39 ALA B C 1
ATOM 3057 O O . ALA B 1 39 ? -7.574 22.078 21.5 1 97.56 39 ALA B O 1
ATOM 3058 N N . ARG B 1 40 ? -6.762 20.688 19.984 1 98.12 40 ARG B N 1
ATOM 3059 C CA . ARG B 1 40 ? -6.93 21.547 18.812 1 98.12 40 ARG B CA 1
ATOM 3060 C C . ARG B 1 40 ? -7.676 20.812 17.703 1 98.12 40 ARG B C 1
ATOM 3062 O O . ARG B 1 40 ? -7.398 19.656 17.422 1 98.12 40 ARG B O 1
ATOM 3069 N N . PHE B 1 41 ? -8.625 21.484 17.141 1 97.38 41 PHE B N 1
ATOM 3070 C CA . PHE B 1 41 ? -9.508 20.875 16.156 1 97.38 41 PHE B CA 1
ATOM 3071 C C . PHE B 1 41 ? -9.344 21.516 14.797 1 97.38 41 PHE B C 1
ATOM 3073 O O . PHE B 1 41 ? -9.477 22.734 14.664 1 97.38 41 PHE B O 1
ATOM 3080 N N . LEU B 1 42 ? -9.008 20.75 13.852 1 97.94 42 LEU B N 1
ATOM 3081 C CA . LEU B 1 42 ? -8.875 21.172 12.469 1 97.94 42 LEU B CA 1
ATOM 3082 C C . LEU B 1 42 ? -10.164 20.922 11.695 1 97.94 42 LEU B C 1
ATOM 3084 O O . LEU B 1 42 ? -10.492 19.781 11.375 1 97.94 42 LEU B O 1
ATOM 3088 N N . PRO B 1 43 ? -10.883 21.953 11.32 1 97.5 43 PRO B N 1
ATOM 3089 C CA . PRO B 1 43 ? -12.18 21.75 10.68 1 97.5 43 PRO B CA 1
ATOM 3090 C C . PRO B 1 43 ? -12.055 21.391 9.203 1 97.5 43 PRO B C 1
ATOM 3092 O O . PRO B 1 43 ? -11.203 21.938 8.5 1 97.5 43 PRO B O 1
ATOM 3095 N N . PHE B 1 44 ? -12.844 20.484 8.789 1 97.62 44 PHE B N 1
ATOM 3096 C CA . PHE B 1 44 ? -13.008 20.078 7.402 1 97.62 44 PHE B CA 1
ATOM 3097 C C . PHE B 1 44 ? -14.469 20.203 6.973 1 97.62 44 PHE B C 1
ATOM 3099 O O . PHE B 1 44 ? -15.375 19.844 7.73 1 97.62 44 PHE B O 1
ATOM 3106 N N . VAL B 1 45 ? -14.688 20.734 5.758 1 96.88 45 VAL B N 1
ATOM 3107 C CA . VAL B 1 45 ? -15.992 20.75 5.117 1 96.88 45 VAL B CA 1
ATOM 3108 C C . VAL B 1 45 ? -15.922 20 3.787 1 96.88 45 VAL B C 1
ATOM 3110 O O . VAL B 1 45 ? -15.188 20.391 2.883 1 96.88 45 VAL B O 1
ATOM 3113 N N . ASN B 1 46 ? -16.672 18.938 3.672 1 96.19 46 ASN B N 1
ATOM 3114 C CA . ASN B 1 46 ? -16.656 18.109 2.465 1 96.19 46 ASN B CA 1
ATOM 3115 C C . ASN B 1 46 ? -15.242 17.719 2.061 1 96.19 46 ASN B C 1
ATOM 3117 O O . ASN B 1 46 ? -14.852 17.891 0.904 1 96.19 46 ASN B O 1
ATOM 3121 N N . LEU B 1 47 ? -14.414 17.375 3.051 1 97.06 47 LEU B N 1
ATOM 3122 C CA . LEU B 1 47 ? -13.055 16.859 2.92 1 97.06 47 LEU B CA 1
ATOM 3123 C C . LEU B 1 47 ? -12.109 17.953 2.445 1 97.06 47 LEU B C 1
ATOM 3125 O O . LEU B 1 47 ? -10.984 17.656 2.021 1 97.06 47 LEU B O 1
ATOM 3129 N N . GLU B 1 48 ? -12.562 19.188 2.463 1 98.06 48 GLU B N 1
ATOM 3130 C CA . GLU B 1 48 ? -11.695 20.344 2.256 1 98.06 48 GLU B CA 1
ATOM 3131 C C . GLU B 1 48 ? -11.297 20.984 3.584 1 98.06 48 GLU B C 1
ATOM 3133 O O . GLU B 1 48 ? -12.117 21.078 4.5 1 98.06 48 GLU B O 1
ATOM 3138 N N . VAL B 1 49 ? -10.102 21.375 3.678 1 97.81 49 VAL B N 1
ATOM 3139 C CA . VAL B 1 49 ? -9.609 21.906 4.941 1 97.81 49 VAL B CA 1
ATOM 3140 C C . VAL B 1 49 ? -10 23.375 5.062 1 97.81 49 VAL B C 1
ATOM 3142 O O . VAL B 1 49 ? -9.969 24.125 4.078 1 97.81 49 VAL B O 1
ATOM 3145 N N . VAL B 1 50 ? -10.359 23.828 6.266 1 97.19 50 VAL B N 1
ATOM 3146 C CA . VAL B 1 50 ? -10.742 25.219 6.465 1 97.19 50 VAL B CA 1
ATOM 3147 C C . VAL B 1 50 ? -9.492 26.062 6.734 1 97.19 50 VAL B C 1
ATOM 3149 O O . VAL B 1 50 ? -8.688 25.719 7.598 1 97.19 50 VAL B O 1
ATOM 3152 N N . VAL B 1 51 ? -9.352 27.109 5.957 1 95.62 51 VAL B N 1
ATOM 3153 C CA . VAL B 1 51 ? -8.234 28.031 6.102 1 95.62 51 VAL B CA 1
ATOM 3154 C C . VAL B 1 51 ? -8.75 29.453 6.234 1 95.62 51 VAL B C 1
ATOM 3156 O O . VAL B 1 51 ? -9.891 29.75 5.863 1 95.62 51 VAL B O 1
ATOM 3159 N N . ASN B 1 52 ? -7.949 30.266 6.898 1 91.75 52 ASN B N 1
ATOM 3160 C CA . ASN B 1 52 ? -8.211 31.703 6.977 1 91.75 52 ASN B CA 1
ATOM 3161 C C . ASN B 1 52 ? -7.324 32.5 6.023 1 91.75 52 ASN B C 1
ATOM 3163 O O . ASN B 1 52 ? -6.102 32.312 6.023 1 91.75 52 ASN B O 1
ATOM 3167 N N . SER B 1 53 ? -8.016 33.25 5.082 1 83.44 53 SER B N 1
ATOM 3168 C CA . SER B 1 53 ? -7.27 34.125 4.184 1 83.44 53 SER B CA 1
ATOM 3169 C C . SER B 1 53 ? -7.648 35.594 4.383 1 83.44 53 SER B C 1
ATOM 3171 O O . SER B 1 53 ? -8.727 36.031 3.963 1 83.44 53 SER B O 1
ATOM 3173 N N . THR B 1 54 ? -7 36.469 5.191 1 67.75 54 THR B N 1
ATOM 3174 C CA . THR B 1 54 ? -7.391 37.844 5.535 1 67.75 54 THR B CA 1
ATOM 3175 C C . THR B 1 54 ? -7.324 38.75 4.312 1 67.75 54 THR B C 1
ATOM 3177 O O . THR B 1 54 ? -7.973 39.812 4.273 1 67.75 54 THR B O 1
ATOM 3180 N N . SER B 1 55 ? -6.418 38.5 3.379 1 61.12 55 SER B N 1
ATOM 3181 C CA . SER B 1 55 ? -6.387 39.312 2.152 1 61.12 55 SER B CA 1
ATOM 3182 C C . SER B 1 55 ? -6.02 38.438 0.95 1 61.12 55 SER B C 1
ATOM 3184 O O . SER B 1 55 ? -5.582 37.312 1.107 1 61.12 55 SER B O 1
ATOM 3186 N N . SER B 1 56 ? -6.582 38.875 -0.243 1 59.5 56 SER B N 1
ATOM 3187 C CA . SER B 1 56 ? -6.254 38.188 -1.482 1 59.5 56 SER B CA 1
ATOM 3188 C C . SER B 1 56 ? -4.754 37.938 -1.597 1 59.5 56 SER B C 1
ATOM 3190 O O . SER B 1 56 ? -4.32 36.969 -2.258 1 59.5 56 SER B O 1
ATOM 3192 N N . ALA B 1 57 ? -4.062 38.75 -0.855 1 62.22 57 ALA B N 1
ATOM 3193 C CA . ALA B 1 57 ? -2.607 38.688 -0.943 1 62.22 57 ALA B CA 1
ATOM 3194 C C . ALA B 1 57 ? -2.033 37.844 0.203 1 62.22 57 ALA B C 1
ATOM 3196 O O . ALA B 1 57 ? -0.864 37.469 0.17 1 62.22 57 ALA B O 1
ATOM 3197 N N . ALA B 1 58 ? -3.014 37.5 1.036 1 70.94 58 ALA B N 1
ATOM 3198 C CA . ALA B 1 58 ? -2.484 36.875 2.236 1 70.94 58 ALA B CA 1
ATOM 3199 C C . ALA B 1 58 ? -2.402 35.344 2.055 1 70.94 58 ALA B C 1
ATOM 3201 O O . ALA B 1 58 ? -3.225 34.75 1.351 1 70.94 58 ALA B O 1
ATOM 3202 N N . VAL B 1 59 ? -1.374 34.719 2.559 1 82.81 59 VAL B N 1
ATOM 3203 C CA . VAL B 1 59 ? -1.145 33.281 2.574 1 82.81 59 VAL B CA 1
ATOM 3204 C C . VAL B 1 59 ? -2.18 32.594 3.467 1 82.81 59 VAL B C 1
ATOM 3206 O O . VAL B 1 59 ? -2.348 32.969 4.629 1 82.81 59 VAL B O 1
ATOM 3209 N N . PRO B 1 60 ? -2.994 31.75 2.863 1 89.81 60 PRO B N 1
ATOM 3210 C CA . PRO B 1 60 ? -3.963 31.016 3.689 1 89.81 60 PRO B CA 1
ATOM 3211 C C . PRO B 1 60 ? -3.305 30.266 4.84 1 89.81 60 PRO B C 1
ATOM 3213 O O . PRO B 1 60 ? -2.223 29.688 4.672 1 89.81 60 PRO B O 1
ATOM 3216 N N . LYS B 1 61 ? -3.92 30.375 5.988 1 91.94 61 LYS B N 1
ATOM 3217 C CA . LYS B 1 61 ? -3.438 29.656 7.172 1 91.94 61 LYS B CA 1
ATOM 3218 C C . LYS B 1 61 ? -4.488 28.688 7.695 1 91.94 61 LYS B C 1
ATOM 3220 O O . LYS B 1 61 ? -5.684 28.984 7.688 1 91.94 61 LYS B O 1
ATOM 3225 N N . LEU B 1 62 ? -4.027 27.594 8.219 1 95.69 62 LEU B N 1
ATOM 3226 C CA . LEU B 1 62 ? -4.953 26.625 8.797 1 95.69 62 LEU B CA 1
ATOM 3227 C C . LEU B 1 62 ? -5.699 27.219 9.984 1 95.69 62 LEU B C 1
ATOM 3229 O O . LEU B 1 62 ? -5.117 27.953 10.781 1 95.69 62 LEU B O 1
ATOM 3233 N N . VAL B 1 63 ? -6.914 26.844 10.125 1 95.81 63 VAL B N 1
ATOM 3234 C CA . VAL B 1 63 ? -7.707 27.188 11.297 1 95.81 63 VAL B CA 1
ATOM 3235 C C . VAL B 1 63 ? -7.602 26.078 12.344 1 95.81 63 VAL B C 1
ATOM 3237 O O . VAL B 1 63 ? -7.879 24.906 12.055 1 95.81 63 VAL B O 1
ATOM 3240 N N . TRP B 1 64 ? -7.176 26.438 13.5 1 97.06 64 TRP B N 1
ATOM 3241 C CA . TRP B 1 64 ? -7.191 25.531 14.641 1 97.06 64 TRP B CA 1
ATOM 3242 C C . TRP B 1 64 ? -8.141 26.031 15.719 1 97.06 64 TRP B C 1
ATOM 3244 O O . TRP B 1 64 ? -7.934 27.109 16.281 1 97.06 64 TRP B O 1
ATOM 3254 N N . LEU B 1 65 ? -9.133 25.234 16.031 1 96.62 65 LEU B N 1
ATOM 3255 C CA . LEU B 1 65 ? -10.109 25.594 17.047 1 96.62 65 LEU B CA 1
ATOM 3256 C C . LEU B 1 65 ? -9.75 24.984 18.391 1 96.62 65 LEU B C 1
ATOM 3258 O O . LEU B 1 65 ? -9.227 23.859 18.453 1 96.62 65 LEU B O 1
ATOM 3262 N N . SER B 1 66 ? -10.078 25.719 19.422 1 95.94 66 SER B N 1
ATOM 3263 C CA . SER B 1 66 ? -9.93 25.172 20.766 1 95.94 66 SER B CA 1
ATOM 3264 C C . SER B 1 66 ? -11.242 24.609 21.281 1 95.94 66 SER B C 1
ATOM 3266 O O . SER B 1 66 ? -12.289 24.766 20.656 1 95.94 66 SER B O 1
ATOM 3268 N N . ARG B 1 67 ? -11.141 23.984 22.422 1 92.19 67 ARG B N 1
ATOM 3269 C CA . ARG B 1 67 ? -12.32 23.375 23.031 1 92.19 67 ARG B CA 1
ATOM 3270 C C . ARG B 1 67 ? -13.344 24.422 23.438 1 92.19 67 ARG B C 1
ATOM 3272 O O . ARG B 1 67 ? -14.539 24.141 23.516 1 92.19 67 ARG B O 1
ATOM 3279 N N . GLN B 1 68 ? -12.852 25.641 23.578 1 92.75 68 GLN B N 1
ATOM 3280 C CA . GLN B 1 68 ? -13.719 26.719 24.047 1 92.75 68 GLN B CA 1
ATOM 3281 C C . GLN B 1 68 ? -14.516 27.312 22.891 1 92.75 68 GLN B C 1
ATOM 3283 O O . GLN B 1 68 ? -15.484 28.047 23.109 1 92.75 68 GLN B O 1
ATOM 3288 N N . HIS B 1 69 ? -14.031 27.078 21.703 1 94.62 69 HIS B N 1
ATOM 3289 C CA . HIS B 1 69 ? -14.797 27.578 20.578 1 94.62 69 HIS B CA 1
ATOM 3290 C C . HIS B 1 69 ? -16.234 27.078 20.609 1 94.62 69 HIS B C 1
ATOM 3292 O O . HIS B 1 69 ? -16.484 25.906 20.891 1 94.62 69 HIS B O 1
ATOM 3298 N N . PRO B 1 70 ? -17.172 27.875 20.266 1 93 70 PRO B N 1
ATOM 3299 C CA . PRO B 1 70 ? -18.594 27.516 20.438 1 93 70 PRO B CA 1
ATOM 3300 C C . PRO B 1 70 ? -18.984 26.281 19.641 1 93 70 PRO B C 1
ATOM 3302 O O . PRO B 1 70 ? -19.734 25.438 20.141 1 93 70 PRO B O 1
ATOM 3305 N N . ALA B 1 71 ? -18.531 26.188 18.484 1 92.06 71 ALA B N 1
ATOM 3306 C CA . ALA B 1 71 ? -18.859 25.031 17.656 1 92.06 71 ALA B CA 1
ATOM 3307 C C . ALA B 1 71 ? -18.359 23.734 18.297 1 92.06 71 ALA B C 1
ATOM 3309 O O . ALA B 1 71 ? -19.031 22.703 18.203 1 92.06 71 ALA B O 1
ATOM 3310 N N . ILE B 1 72 ? -17.203 23.766 18.891 1 93.38 72 ILE B N 1
ATOM 3311 C CA . ILE B 1 72 ? -16.609 22.594 19.516 1 93.38 72 ILE B CA 1
ATOM 3312 C C . ILE B 1 72 ? -17.297 22.328 20.859 1 93.38 72 ILE B C 1
ATOM 3314 O O . ILE B 1 72 ? -17.609 21.172 21.188 1 93.38 72 ILE B O 1
ATOM 3318 N N . ALA B 1 73 ? -17.484 23.422 21.562 1 90.81 73 ALA B N 1
ATOM 3319 C CA . ALA B 1 73 ? -18.156 23.297 22.844 1 90.81 73 ALA B CA 1
ATOM 3320 C C . ALA B 1 73 ? -19.516 22.641 22.688 1 90.81 73 ALA B C 1
ATOM 3322 O O . ALA B 1 73 ? -19.891 21.766 23.484 1 90.81 73 ALA B O 1
ATOM 3323 N N . ALA B 1 74 ? -20.234 23.047 21.719 1 86.62 74 ALA B N 1
ATOM 3324 C CA . ALA B 1 74 ? -21.547 22.484 21.453 1 86.62 74 ALA B CA 1
ATOM 3325 C C . ALA B 1 74 ? -21.453 20.984 21.141 1 86.62 74 ALA B C 1
ATOM 3327 O O . ALA B 1 74 ? -22.312 20.203 21.562 1 86.62 74 ALA B O 1
ATOM 3328 N N . LEU B 1 75 ? -20.484 20.672 20.391 1 84.25 75 LEU B N 1
ATOM 3329 C CA . LEU B 1 75 ? -20.234 19.281 20.016 1 84.25 75 LEU B CA 1
ATOM 3330 C C . LEU B 1 75 ? -19.922 18.438 21.25 1 84.25 75 LEU B C 1
ATOM 3332 O O . LEU B 1 75 ? -20.422 17.328 21.391 1 84.25 75 LEU B O 1
ATOM 3336 N N . LEU B 1 76 ? -19.078 18.938 22.141 1 85.5 76 LEU B N 1
ATOM 3337 C CA . LEU B 1 76 ? -18.594 18.203 23.297 1 85.5 76 LEU B CA 1
ATOM 3338 C C . LEU B 1 76 ? -19.688 18.078 24.359 1 85.5 76 LEU B C 1
ATOM 3340 O O . LEU B 1 76 ? -19.719 17.125 25.125 1 85.5 76 LEU B O 1
ATOM 3344 N N . ASP B 1 77 ? -20.547 19.078 24.422 1 81.19 77 ASP B N 1
ATOM 3345 C CA . ASP B 1 77 ? -21.641 19.078 25.391 1 81.19 77 ASP B CA 1
ATOM 3346 C C . ASP B 1 77 ? -22.766 18.125 24.953 1 81.19 77 ASP B C 1
ATOM 3348 O O . ASP B 1 77 ? -23.484 17.594 25.797 1 81.19 77 ASP B O 1
ATOM 3352 N N . ASN B 1 78 ? -23.016 18.203 23.719 1 68 78 ASN B N 1
ATOM 3353 C CA . ASN B 1 78 ? -24.109 17.375 23.219 1 68 78 ASN B CA 1
ATOM 3354 C C . ASN B 1 78 ? -23.906 15.898 23.562 1 68 78 ASN B C 1
ATOM 3356 O O . ASN B 1 78 ? -22.906 15.289 23.156 1 68 78 ASN B O 1
ATOM 3360 N N . SER B 1 79 ? -24.453 15.586 24.859 1 56.5 79 SER B N 1
ATOM 3361 C CA . SER B 1 79 ? -24.469 14.195 25.312 1 56.5 79 SER B CA 1
ATOM 3362 C C . SER B 1 79 ? -25.188 13.305 24.312 1 56.5 79 SER B C 1
ATOM 3364 O O . SER B 1 79 ? -25.109 12.078 24.406 1 56.5 79 SER B O 1
ATOM 3366 N N . ALA B 1 80 ? -26.25 13.875 23.703 1 47.19 80 ALA B N 1
ATOM 3367 C CA . ALA B 1 80 ? -27.125 13.086 22.859 1 47.19 80 ALA B CA 1
ATOM 3368 C C . ALA B 1 80 ? -26.375 12.516 21.656 1 47.19 80 ALA B C 1
ATOM 3370 O O . ALA B 1 80 ? -25.844 13.273 20.844 1 47.19 80 ALA B O 1
ATOM 3371 N N . SER B 1 81 ? -25.578 11.594 21.875 1 47.31 81 SER B N 1
ATOM 3372 C CA . SER B 1 81 ? -25.062 10.805 20.75 1 47.31 81 SER B CA 1
ATOM 3373 C C . SER B 1 81 ? -26.141 10.562 19.703 1 47.31 81 SER B C 1
ATOM 3375 O O . SER B 1 81 ? -27.094 9.828 19.938 1 47.31 81 SER B O 1
ATOM 3377 N N . SER B 1 82 ? -26.656 11.531 19.078 1 41.06 82 SER B N 1
ATOM 3378 C CA . SER B 1 82 ? -27.656 11.164 18.094 1 41.06 82 SER B CA 1
ATOM 3379 C C . SER B 1 82 ? -27.297 9.836 17.422 1 41.06 82 SER B C 1
ATOM 3381 O O . SER B 1 82 ? -26.125 9.547 17.172 1 41.06 82 SER B O 1
ATOM 3383 N N . SER B 1 83 ? -28.188 8.898 17.641 1 42.66 83 SER B N 1
ATOM 3384 C CA . SER B 1 83 ? -28.141 7.551 17.078 1 42.66 83 SER B CA 1
ATOM 3385 C C . SER B 1 83 ? -27.469 7.539 15.711 1 42.66 83 SER B C 1
ATOM 3387 O O . SER B 1 83 ? -26.781 6.578 15.359 1 42.66 83 SER B O 1
ATOM 3389 N N . ASP B 1 84 ? -27.969 8.445 14.914 1 45.16 84 ASP B N 1
ATOM 3390 C CA . ASP B 1 84 ? -27.594 8.328 13.516 1 45.16 84 ASP B CA 1
ATOM 3391 C C . ASP B 1 84 ? -26.094 8.562 13.328 1 45.16 84 ASP B C 1
ATOM 3393 O O . ASP B 1 84 ? -25.5 8.109 12.344 1 45.16 84 ASP B O 1
ATOM 3397 N N . ASP B 1 85 ? -25.484 9.398 14.227 1 49.31 85 ASP B N 1
ATOM 3398 C CA . ASP B 1 85 ? -24.109 9.805 13.992 1 49.31 85 ASP B CA 1
ATOM 3399 C C . ASP B 1 85 ? -23.125 8.938 14.789 1 49.31 85 ASP B C 1
ATOM 3401 O O . ASP B 1 85 ? -22.031 9.375 15.117 1 49.31 85 ASP B O 1
ATOM 3405 N N . LYS B 1 86 ? -23.625 7.906 15.297 1 48.56 86 LYS B N 1
ATOM 3406 C CA . LYS B 1 86 ? -22.828 6.984 16.094 1 48.56 86 LYS B CA 1
ATOM 3407 C C . LYS B 1 86 ? -21.594 6.516 15.312 1 48.56 86 LYS B C 1
ATOM 3409 O O . LYS B 1 86 ? -20.75 5.809 15.859 1 48.56 86 LYS B O 1
ATOM 3414 N N . HIS B 1 87 ? -21.656 6.773 13.969 1 53.53 87 HIS B N 1
ATOM 3415 C CA . HIS B 1 87 ? -20.578 6.297 13.125 1 53.53 87 HIS B CA 1
ATOM 3416 C C . HIS B 1 87 ? -19.234 6.902 13.547 1 53.53 87 HIS B C 1
ATOM 3418 O O . HIS B 1 87 ? -18.188 6.305 13.328 1 53.53 87 HIS B O 1
ATOM 3424 N N . PHE B 1 88 ? -19.391 8.133 14.055 1 55 88 PHE B N 1
ATOM 3425 C CA . PHE B 1 88 ? -18.141 8.789 14.406 1 55 88 PHE B CA 1
ATOM 3426 C C . PHE B 1 88 ? -17.938 8.797 15.914 1 55 88 PHE B C 1
ATOM 3428 O O . PHE B 1 88 ? -18.828 9.195 16.672 1 55 88 PHE B O 1
ATOM 3435 N N . SER B 1 89 ? -17.172 7.816 16.281 1 57.97 89 SER B N 1
ATOM 3436 C CA . SER B 1 89 ? -16.781 7.867 17.688 1 57.97 89 SER B CA 1
ATOM 3437 C C . SER B 1 89 ? -16.188 9.227 18.031 1 57.97 89 SER B C 1
ATOM 3439 O O . SER B 1 89 ? -15.906 10.039 17.156 1 57.97 89 SER B O 1
ATOM 3441 N N . HIS B 1 90 ? -16.25 9.68 19.203 1 66.69 90 HIS B N 1
ATOM 3442 C CA . HIS B 1 90 ? -15.609 10.836 19.828 1 66.69 90 HIS B CA 1
ATOM 3443 C C . HIS B 1 90 ? -16.203 12.133 19.297 1 66.69 90 HIS B C 1
ATOM 3445 O O . HIS B 1 90 ? -15.461 13.023 18.859 1 66.69 90 HIS B O 1
ATOM 3451 N N . LYS B 1 91 ? -17.562 12.102 19.234 1 70.25 91 LYS B N 1
ATOM 3452 C CA . LYS B 1 91 ? -18.375 13.258 18.859 1 70.25 91 LYS B CA 1
ATOM 3453 C C . LYS B 1 91 ? -18.125 13.648 17.406 1 70.25 91 LYS B C 1
ATOM 3455 O O . LYS B 1 91 ? -18.062 14.836 17.078 1 70.25 91 LYS B O 1
ATOM 3460 N N . GLY B 1 92 ? -17.625 12.633 16.625 1 81.38 92 GLY B N 1
ATOM 3461 C CA . GLY B 1 92 ? -17.438 12.828 15.195 1 81.38 92 GLY B CA 1
ATOM 3462 C C . GLY B 1 92 ? -16.031 13.281 14.836 1 81.38 92 GLY B C 1
ATOM 3463 O O . GLY B 1 92 ? -15.711 13.43 13.656 1 81.38 92 GLY B O 1
ATOM 3464 N N . CYS B 1 93 ? -15.195 13.43 15.805 1 92.25 93 CYS B N 1
ATOM 3465 C CA . CYS B 1 93 ? -13.828 13.867 15.562 1 92.25 93 CYS B CA 1
ATOM 3466 C C . CYS B 1 93 ? -12.875 12.68 15.492 1 92.25 93 CYS B C 1
ATOM 3468 O O . CYS B 1 93 ? -13.203 11.594 15.977 1 92.25 93 CYS B O 1
ATOM 3470 N N . VAL B 1 94 ? -11.789 12.922 14.875 1 95.12 94 VAL B N 1
ATOM 3471 C CA . VAL B 1 94 ? -10.789 11.875 14.688 1 95.12 94 VAL B CA 1
ATOM 3472 C C . VAL B 1 94 ? -9.445 12.336 15.25 1 95.12 94 VAL B C 1
ATOM 3474 O O . VAL B 1 94 ? -8.969 13.422 14.914 1 95.12 94 VAL B O 1
ATOM 3477 N N . LEU B 1 95 ? -8.828 11.516 16.062 1 96.69 95 LEU B N 1
ATOM 3478 C CA . LEU B 1 95 ? -7.539 11.867 16.656 1 96.69 95 LEU B CA 1
ATOM 3479 C C . LEU B 1 95 ? -6.414 11.719 15.633 1 96.69 95 LEU B C 1
ATOM 3481 O O . LEU B 1 95 ? -6.246 10.656 15.031 1 96.69 95 LEU B O 1
ATOM 3485 N N . LEU B 1 96 ? -5.672 12.758 15.438 1 97.69 96 LEU B N 1
ATOM 3486 C CA . LEU B 1 96 ? -4.512 12.734 14.555 1 97.69 96 LEU B CA 1
ATOM 3487 C C . LEU B 1 96 ? -3.238 12.422 15.336 1 97.69 96 LEU B C 1
ATOM 3489 O O . LEU B 1 96 ? -2.285 11.867 14.781 1 97.69 96 LEU B O 1
ATOM 3493 N N . GLY B 1 97 ? -3.189 12.844 16.594 1 97.31 97 GLY B N 1
ATOM 3494 C CA . GLY B 1 97 ? -2.053 12.531 17.453 1 97.31 97 GLY B CA 1
ATOM 3495 C C . GLY B 1 97 ? -1.653 13.688 18.344 1 97.31 97 GLY B C 1
ATOM 3496 O O . GLY B 1 97 ? -2.408 14.648 18.5 1 97.31 97 GLY B O 1
ATOM 3497 N N . LYS B 1 98 ? -0.527 13.531 19 1 98.38 98 LYS B N 1
ATOM 3498 C CA . LYS B 1 98 ? 0.037 14.523 19.906 1 98.38 98 LYS B CA 1
ATOM 3499 C C . LYS B 1 98 ? 1.254 15.211 19.281 1 98.38 98 LYS B C 1
ATOM 3501 O O . LYS B 1 98 ? 2.182 14.539 18.828 1 98.38 98 LYS B O 1
ATOM 3506 N N . VAL B 1 99 ? 1.279 16.531 19.312 1 98.44 99 VAL B N 1
ATOM 3507 C CA . VAL B 1 99 ? 2.322 17.312 18.641 1 98.44 99 VAL B CA 1
ATOM 3508 C C . VAL B 1 99 ? 3.65 17.109 19.375 1 98.44 99 VAL B C 1
ATOM 3510 O O . VAL B 1 99 ? 3.729 17.297 20.594 1 98.44 99 VAL B O 1
ATOM 3513 N N . THR B 1 100 ? 4.668 16.781 18.609 1 97.5 100 THR B N 1
ATOM 3514 C CA . THR B 1 100 ? 6.004 16.609 19.172 1 97.5 100 THR B CA 1
ATOM 3515 C C . THR B 1 100 ? 6.965 17.656 18.625 1 97.5 100 THR B C 1
ATOM 3517 O O . THR B 1 100 ? 8.031 17.891 19.203 1 97.5 100 THR B O 1
ATOM 3520 N N . ASP B 1 101 ? 6.625 18.188 17.5 1 97.12 101 ASP B N 1
ATOM 3521 C CA . ASP B 1 101 ? 7.375 19.266 16.875 1 97.12 101 ASP B CA 1
ATOM 3522 C C . ASP B 1 101 ? 6.43 20.297 16.25 1 97.12 101 ASP B C 1
ATOM 3524 O O . ASP B 1 101 ? 5.688 19.984 15.312 1 97.12 101 ASP B O 1
ATOM 3528 N N . ALA B 1 102 ? 6.461 21.5 16.719 1 96.75 102 ALA B N 1
ATOM 3529 C CA . ALA B 1 102 ? 5.504 22.516 16.266 1 96.75 102 ALA B CA 1
ATOM 3530 C C . ALA B 1 102 ? 6.191 23.562 15.406 1 96.75 102 ALA B C 1
ATOM 3532 O O . ALA B 1 102 ? 5.621 24.625 15.148 1 96.75 102 ALA B O 1
ATOM 3533 N N . THR B 1 103 ? 7.41 23.312 14.922 1 94.94 103 THR B N 1
ATOM 3534 C CA . THR B 1 103 ? 8.234 24.297 14.227 1 94.94 103 THR B CA 1
ATOM 3535 C C . THR B 1 103 ? 7.527 24.812 12.977 1 94.94 103 THR B C 1
ATOM 3537 O O . THR B 1 103 ? 7.629 26 12.633 1 94.94 103 THR B O 1
ATOM 3540 N N . GLU B 1 104 ? 6.762 24 12.32 1 94.38 104 GLU B N 1
ATOM 3541 C CA . GLU B 1 104 ? 6.125 24.375 11.07 1 94.38 104 GLU B CA 1
ATOM 3542 C C . GLU B 1 104 ? 4.605 24.453 11.219 1 94.38 104 GLU B C 1
ATOM 3544 O O . GLU B 1 104 ? 3.869 24.281 10.25 1 94.38 104 GLU B O 1
ATOM 3549 N N . LEU B 1 105 ? 4.18 24.641 12.453 1 94.81 105 LEU B N 1
ATOM 3550 C CA . LEU B 1 105 ? 2.75 24.719 12.719 1 94.81 105 LEU B CA 1
ATOM 3551 C C . LEU B 1 105 ? 2.398 26.047 13.391 1 94.81 105 LEU B C 1
ATOM 3553 O O . LEU B 1 105 ? 3.043 26.453 14.359 1 94.81 105 LEU B O 1
ATOM 3557 N N . ASP B 1 106 ? 1.418 26.656 12.844 1 91.19 106 ASP B N 1
ATOM 3558 C CA . ASP B 1 106 ? 0.94 27.891 13.453 1 91.19 106 ASP B CA 1
ATOM 3559 C C . ASP B 1 106 ? -0.162 27.609 14.477 1 91.19 106 ASP B C 1
ATOM 3561 O O . ASP B 1 106 ? -1.024 26.766 14.242 1 91.19 106 ASP B O 1
ATOM 3565 N N . ASN B 1 107 ? -0.127 28.281 15.648 1 91.81 107 ASN B N 1
ATOM 3566 C CA . ASN B 1 107 ? -1.172 28.266 16.672 1 91.81 107 ASN B CA 1
ATOM 3567 C C . ASN B 1 107 ? -1.322 26.891 17.297 1 91.81 107 ASN B C 1
ATOM 3569 O O . ASN B 1 107 ? -2.418 26.5 17.703 1 91.81 107 ASN B O 1
ATOM 3573 N N . VAL B 1 108 ? -0.34 26.078 17.188 1 96.5 108 VAL B N 1
ATOM 3574 C CA . VAL B 1 108 ? -0.236 24.75 17.797 1 96.5 108 VAL B CA 1
ATOM 3575 C C . VAL B 1 108 ? 1.076 24.641 18.578 1 96.5 108 VAL B C 1
ATOM 3577 O O . VAL B 1 108 ? 2.092 25.219 18.172 1 96.5 108 VAL B O 1
ATOM 3580 N N . GLU B 1 109 ? 1.071 23.984 19.672 1 97.69 109 GLU B N 1
ATOM 3581 C CA . GLU B 1 109 ? 2.26 23.828 20.5 1 97.69 109 GLU B CA 1
ATOM 3582 C C . GLU B 1 109 ? 2.555 22.344 20.75 1 97.69 109 GLU B C 1
ATOM 3584 O O . GLU B 1 109 ? 1.67 21.5 20.609 1 97.69 109 GLU B O 1
ATOM 3589 N N . VAL B 1 110 ? 3.803 22.141 21.047 1 98.19 110 VAL B N 1
ATOM 3590 C CA . VAL B 1 110 ? 4.199 20.797 21.453 1 98.19 110 VAL B CA 1
ATOM 3591 C C . VAL B 1 110 ? 3.332 20.328 22.609 1 98.19 110 VAL B C 1
ATOM 3593 O O . VAL B 1 110 ? 3.109 21.078 23.562 1 98.19 110 VAL B O 1
ATOM 3596 N N . GLY B 1 111 ? 2.791 19.109 22.516 1 97.94 111 GLY B N 1
ATOM 3597 C CA . GLY B 1 111 ? 1.938 18.562 23.562 1 97.94 111 GLY B CA 1
ATOM 3598 C C . GLY B 1 111 ? 0.459 18.688 23.234 1 97.94 111 GLY B C 1
ATOM 3599 O O . GLY B 1 111 ? -0.371 18.031 23.875 1 97.94 111 GLY B O 1
ATOM 3600 N N . ASP B 1 112 ? 0.107 19.516 22.281 1 98.56 112 ASP B N 1
ATOM 3601 C CA . ASP B 1 112 ? -1.29 19.641 21.875 1 98.56 112 ASP B CA 1
ATOM 3602 C C . ASP B 1 112 ? -1.788 18.328 21.25 1 98.56 112 ASP B C 1
ATOM 3604 O O . ASP B 1 112 ? -1.04 17.656 20.531 1 98.56 112 ASP B O 1
ATOM 3608 N N . PHE B 1 113 ? -3.023 17.984 21.531 1 98.12 113 PHE B N 1
ATOM 3609 C CA . PHE B 1 113 ? -3.707 16.891 20.844 1 98.12 113 PHE B CA 1
ATOM 3610 C C . PHE B 1 113 ? -4.461 17.406 19.625 1 98.12 113 PHE B C 1
ATOM 3612 O O . PHE B 1 113 ? -5.352 18.25 19.75 1 98.12 113 PHE B O 1
ATOM 3619 N N . LEU B 1 114 ? -4.117 16.922 18.484 1 98.19 114 LEU B N 1
ATOM 3620 C CA . LEU B 1 114 ? -4.746 17.375 17.25 1 98.19 114 LEU B CA 1
ATOM 3621 C C . LEU B 1 114 ? -5.887 16.438 16.859 1 98.19 114 LEU B C 1
ATOM 3623 O O . LEU B 1 114 ? -5.727 15.219 16.859 1 98.19 114 LEU B O 1
ATOM 3627 N N . TRP B 1 115 ? -7.027 17.016 16.5 1 97.31 115 TRP B N 1
ATOM 3628 C CA . TRP B 1 115 ? -8.211 16.297 16.031 1 97.31 115 TRP B CA 1
ATOM 3629 C C . TRP B 1 115 ? -8.695 16.844 14.695 1 97.31 115 TRP B C 1
ATOM 3631 O O . TRP B 1 115 ? -8.688 18.047 14.477 1 97.31 115 TRP B O 1
ATOM 3641 N N . ALA B 1 116 ? -9.039 16 13.789 1 97.31 116 ALA B N 1
ATOM 3642 C CA . ALA B 1 116 ? -9.82 16.422 12.633 1 97.31 116 ALA B CA 1
ATOM 3643 C C . ALA B 1 116 ? -11.297 16.547 12.984 1 97.31 116 ALA B C 1
ATOM 3645 O O . ALA B 1 116 ? -11.867 15.664 13.617 1 97.31 116 ALA B O 1
ATOM 3646 N N . PHE B 1 117 ? -11.852 17.625 12.578 1 95.81 117 PHE B N 1
ATOM 3647 C CA . PHE B 1 117 ? -13.234 17.953 12.922 1 95.81 117 PHE B CA 1
ATOM 3648 C C . PHE B 1 117 ? -14.078 18.125 11.664 1 95.81 117 PHE B C 1
ATOM 3650 O O . PHE B 1 117 ? -14.141 19.234 11.109 1 95.81 117 PHE B O 1
ATOM 3657 N N . PRO B 1 118 ? -14.734 17.062 11.211 1 94.88 118 PRO B N 1
ATOM 3658 C CA . PRO B 1 118 ? -15.664 17.234 10.094 1 94.88 118 PRO B CA 1
ATOM 3659 C C . PRO B 1 118 ? -16.891 18.062 10.477 1 94.88 118 PRO B C 1
ATOM 3661 O O . PRO B 1 118 ? -17.531 17.797 11.492 1 94.88 118 PRO B O 1
ATOM 3664 N N . THR B 1 119 ? -17.125 19.078 9.711 1 93.62 119 THR B N 1
ATOM 3665 C CA . THR B 1 119 ? -18.25 19.969 9.969 1 93.62 119 THR B CA 1
ATOM 3666 C C . THR B 1 119 ? -18.984 20.312 8.672 1 93.62 119 THR B C 1
ATOM 3668 O O . THR B 1 119 ? -18.75 19.672 7.645 1 93.62 119 THR B O 1
ATOM 3671 N N . THR B 1 120 ? -20 21.172 8.773 1 93.75 120 THR B N 1
ATOM 3672 C CA . THR B 1 120 ? -20.859 21.469 7.629 1 93.75 120 THR B CA 1
ATOM 3673 C C . THR B 1 120 ? -20.719 22.938 7.227 1 93.75 120 THR B C 1
ATOM 3675 O O . THR B 1 120 ? -20.266 23.766 8.023 1 93.75 120 THR B O 1
ATOM 3678 N 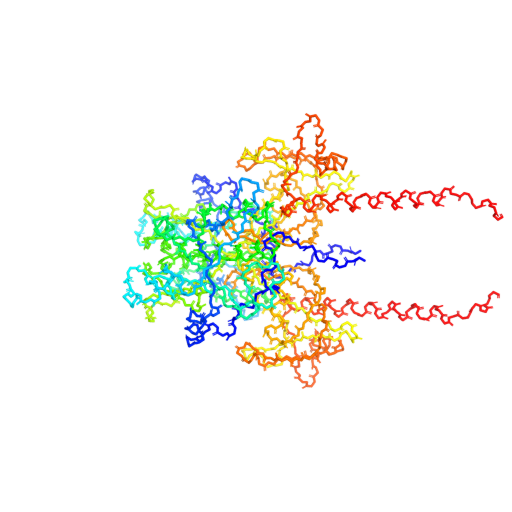N . PRO B 1 121 ? -21.094 23.234 5.969 1 93.75 121 PRO B N 1
ATOM 3679 C CA . PRO B 1 121 ? -21.109 24.641 5.57 1 93.75 121 PRO B CA 1
ATOM 3680 C C . PRO B 1 121 ? -21.969 25.516 6.488 1 93.75 121 PRO B C 1
ATOM 3682 O O . PRO B 1 121 ? -21.625 26.672 6.758 1 93.75 121 PRO B O 1
ATOM 3685 N N . GLN B 1 122 ? -23.031 24.953 6.957 1 92.81 122 GLN B N 1
ATOM 3686 C CA . GLN B 1 122 ? -23.922 25.688 7.852 1 92.81 122 GLN B CA 1
ATOM 3687 C C . GLN B 1 122 ? -23.234 26.047 9.164 1 92.81 122 GLN B C 1
ATOM 3689 O O . GLN B 1 122 ? -23.297 27.188 9.617 1 92.81 122 GLN B O 1
ATOM 3694 N N . THR B 1 123 ? -22.547 25.062 9.742 1 91.88 123 THR B N 1
ATOM 3695 C CA . THR B 1 123 ? -21.828 25.297 10.992 1 91.88 123 THR B CA 1
ATOM 3696 C C . THR B 1 123 ? -20.734 26.344 10.797 1 91.88 123 THR B C 1
ATOM 3698 O O . THR B 1 123 ? -20.516 27.188 11.656 1 91.88 123 THR B O 1
ATOM 3701 N N . LEU B 1 124 ? -20.031 26.234 9.695 1 92.12 124 LEU B N 1
ATOM 3702 C CA . LEU B 1 124 ? -18.984 27.188 9.375 1 92.12 124 LEU B CA 1
ATOM 3703 C C . LEU B 1 124 ? -19.547 28.609 9.281 1 92.12 124 LEU B C 1
ATOM 3705 O O . LEU B 1 124 ? -18.922 29.562 9.75 1 92.12 124 LEU B O 1
ATOM 3709 N N . ALA B 1 125 ? -20.719 28.703 8.695 1 90.25 125 ALA B N 1
ATOM 3710 C CA . ALA B 1 125 ? -21.359 30 8.516 1 90.25 125 ALA B CA 1
ATOM 3711 C C . ALA B 1 125 ? -21.859 30.547 9.844 1 90.25 125 ALA B C 1
ATOM 3713 O O . ALA B 1 125 ? -21.812 31.75 10.078 1 90.25 125 ALA B O 1
ATOM 3714 N N . GLU B 1 126 ? -22.328 29.672 10.633 1 90.62 126 GLU B N 1
ATOM 3715 C CA . GLU B 1 126 ? -22.984 30.062 11.883 1 90.62 126 GLU B CA 1
ATOM 3716 C C . GLU B 1 126 ? -21.953 30.422 12.953 1 90.62 126 GLU B C 1
ATOM 3718 O O . GLU B 1 126 ? -22.234 31.234 13.844 1 90.62 126 GLU B O 1
ATOM 3723 N N . HIS B 1 127 ? -20.859 29.75 12.734 1 89.56 127 HIS B N 1
ATOM 3724 C CA . HIS B 1 127 ? -19.828 29.969 13.75 1 89.56 127 HIS B CA 1
ATOM 3725 C C . HIS B 1 127 ? -18.609 30.656 13.156 1 89.56 127 HIS B C 1
ATOM 3727 O O . HIS B 1 127 ? -18.234 30.406 12.008 1 89.56 127 HIS B O 1
ATOM 3733 N N . SER B 1 128 ? -18.078 31.641 13.758 1 85.81 128 SER B N 1
ATOM 3734 C CA . SER B 1 128 ? -16.906 32.344 13.273 1 85.81 128 SER B CA 1
ATOM 3735 C C . SER B 1 128 ? -15.633 31.547 13.516 1 85.81 128 SER B C 1
ATOM 3737 O O . SER B 1 128 ? -15.133 31.484 14.641 1 85.81 128 SER B O 1
ATOM 3739 N N . PHE B 1 129 ? -15.148 30.891 12.484 1 90.38 129 PHE B N 1
ATOM 3740 C CA . PHE B 1 129 ? -13.891 30.156 12.586 1 90.38 129 PHE B CA 1
ATOM 3741 C C . PHE B 1 129 ? -12.703 31.078 12.312 1 90.38 129 PHE B C 1
ATOM 3743 O O . PHE B 1 129 ? -11.547 30.672 12.461 1 90.38 129 PHE B O 1
ATOM 3750 N N . GLY B 1 130 ? -12.992 32.344 12.016 1 84.38 130 GLY B N 1
ATOM 3751 C CA . GLY B 1 130 ? -12.039 33.344 11.609 1 84.38 130 GLY B CA 1
ATOM 3752 C C . GLY B 1 130 ? -12.609 34.344 10.625 1 84.38 130 GLY B C 1
ATOM 3753 O O . GLY B 1 130 ? -13.695 34.125 10.078 1 84.38 130 GLY B O 1
ATOM 3754 N N . GLU B 1 131 ? -11.938 35.438 10.391 1 79.94 131 GLU B N 1
ATOM 3755 C CA . GLU B 1 131 ? -12.445 36.562 9.617 1 79.94 131 GLU B CA 1
ATOM 3756 C C . GLU B 1 131 ? -12.781 36.156 8.188 1 79.94 131 GLU B C 1
ATOM 3758 O O . GLU B 1 131 ? -13.797 36.562 7.633 1 79.94 131 GLU B O 1
ATOM 3763 N N . ALA B 1 132 ? -12.016 35.25 7.617 1 88.62 132 ALA B N 1
ATOM 3764 C CA . ALA B 1 132 ? -12.211 34.812 6.234 1 88.62 132 ALA B CA 1
ATOM 3765 C C . ALA B 1 132 ? -12.031 33.312 6.105 1 88.62 132 ALA B C 1
ATOM 3767 O O . ALA B 1 132 ? -11.375 32.844 5.18 1 88.62 132 ALA B O 1
ATOM 3768 N N . ALA B 1 133 ? -12.664 32.656 7.051 1 93.69 133 ALA B N 1
ATOM 3769 C CA . ALA B 1 133 ? -12.516 31.219 7.055 1 93.69 133 ALA B CA 1
ATOM 3770 C C . ALA B 1 133 ? -13.328 30.578 5.93 1 93.69 133 ALA B C 1
ATOM 3772 O O . ALA B 1 133 ? -14.508 30.891 5.75 1 93.69 133 ALA B O 1
ATOM 3773 N N . ALA B 1 134 ? -12.719 29.734 5.129 1 94.56 134 ALA B N 1
ATOM 3774 C CA . ALA B 1 134 ? -13.391 29.047 4.027 1 94.56 134 ALA B CA 1
ATOM 3775 C C . ALA B 1 134 ? -12.703 27.719 3.721 1 94.56 134 ALA B C 1
ATOM 3777 O O . ALA B 1 134 ? -11.508 27.547 3.971 1 94.56 134 ALA B O 1
ATOM 3778 N N . PRO B 1 135 ? -13.461 26.781 3.232 1 96.31 135 PRO B N 1
ATOM 3779 C CA . PRO B 1 135 ? -12.844 25.516 2.818 1 96.31 135 PRO B CA 1
ATOM 3780 C C . PRO B 1 135 ? -11.938 25.688 1.6 1 96.31 135 PRO B C 1
ATOM 3782 O O . PRO B 1 135 ? -12.234 26.484 0.708 1 96.31 135 PRO B O 1
ATOM 3785 N N . LEU B 1 136 ? -10.852 25 1.606 1 95.88 136 LEU B N 1
ATOM 3786 C CA . LEU B 1 136 ? -9.891 24.969 0.506 1 95.88 136 LEU B CA 1
ATOM 3787 C C . LEU B 1 136 ? -9.477 23.531 0.191 1 95.88 136 LEU B C 1
ATOM 3789 O O . LEU B 1 136 ? -9.219 22.75 1.101 1 95.88 136 LEU B O 1
ATOM 3793 N N . ASN B 1 137 ? -9.453 23.25 -1.062 1 96.38 137 ASN B N 1
ATOM 3794 C CA . ASN B 1 137 ? -9 21.938 -1.495 1 96.38 137 ASN B CA 1
ATOM 3795 C C . ASN B 1 137 ? -7.617 21.609 -0.931 1 96.38 137 ASN B C 1
ATOM 3797 O O . ASN B 1 137 ? -6.699 22.422 -1.011 1 96.38 137 ASN B O 1
ATOM 3801 N N . VAL B 1 138 ? -7.449 20.391 -0.455 1 96.69 138 VAL B N 1
ATOM 3802 C CA . VAL B 1 138 ? -6.23 19.984 0.238 1 96.69 138 VAL B CA 1
ATOM 3803 C C . VAL B 1 138 ? -5.047 20.031 -0.724 1 96.69 138 VAL B C 1
ATOM 3805 O O . VAL B 1 138 ? -3.947 20.438 -0.342 1 96.69 138 VAL B O 1
ATOM 3808 N N . ARG B 1 139 ? -5.238 19.609 -1.939 1 94.31 139 ARG B N 1
ATOM 3809 C CA . ARG B 1 139 ? -4.168 19.641 -2.932 1 94.31 139 ARG B CA 1
ATOM 3810 C C . ARG B 1 139 ? -3.697 21.078 -3.18 1 94.31 139 ARG B C 1
ATOM 3812 O O . ARG B 1 139 ? -2.494 21.344 -3.195 1 94.31 139 ARG B O 1
ATOM 3819 N N . THR B 1 140 ? -4.652 21.953 -3.357 1 92.44 140 THR B N 1
ATOM 3820 C CA . THR B 1 140 ? -4.352 23.359 -3.586 1 92.44 140 THR B CA 1
ATOM 3821 C C . THR B 1 140 ? -3.604 23.953 -2.395 1 92.44 140 THR B C 1
ATOM 3823 O O . THR B 1 140 ? -2.588 24.641 -2.566 1 92.44 140 THR B O 1
ATOM 3826 N N . TYR B 1 141 ? -4.043 23.672 -1.235 1 94.12 141 TYR B N 1
ATOM 3827 C CA . TYR B 1 141 ? -3.395 24.188 -0.035 1 94.12 141 TYR B CA 1
ATOM 3828 C C . TYR B 1 141 ? -1.961 23.688 0.073 1 94.12 141 TYR B C 1
ATOM 3830 O O . TYR B 1 141 ? -1.036 24.469 0.298 1 94.12 141 TYR B O 1
ATOM 3838 N N . ALA B 1 142 ? -1.8 22.406 -0.144 1 92.75 142 ALA B N 1
ATOM 3839 C CA . ALA B 1 142 ? -0.51 21.75 0.045 1 92.75 142 ALA B CA 1
ATOM 3840 C C . ALA B 1 142 ? 0.512 22.25 -0.976 1 92.75 142 ALA B C 1
ATOM 3842 O O . ALA B 1 142 ? 1.693 22.391 -0.657 1 92.75 142 ALA B O 1
ATOM 3843 N N . LEU B 1 143 ? 0.108 22.469 -2.184 1 82.88 143 LEU B N 1
ATOM 3844 C CA . LEU B 1 143 ? 1.05 22.766 -3.258 1 82.88 143 LEU B CA 1
ATOM 3845 C C . LEU B 1 143 ? 1.298 24.266 -3.361 1 82.88 143 LEU B C 1
ATOM 3847 O O . LEU B 1 143 ? 2.234 24.703 -4.035 1 82.88 143 LEU B O 1
ATOM 3851 N N . SER B 1 144 ? 0.533 25.078 -2.613 1 79.75 144 SER B N 1
ATOM 3852 C CA . SER B 1 144 ? 0.689 26.516 -2.773 1 79.75 144 SER B CA 1
ATOM 3853 C C . SER B 1 144 ? 1.28 27.156 -1.52 1 79.75 144 SER B C 1
ATOM 3855 O O . SER B 1 144 ? 2.234 27.938 -1.601 1 79.75 144 SER B O 1
ATOM 3857 N N . THR B 1 145 ? 0.785 26.828 -0.353 1 83.25 145 THR B N 1
ATOM 3858 C CA . THR B 1 145 ? 1.051 27.703 0.779 1 83.25 145 THR B CA 1
ATOM 3859 C C . THR B 1 145 ? 1.514 26.906 1.992 1 83.25 145 THR B C 1
ATOM 3861 O O . THR B 1 145 ? 2.17 27.438 2.887 1 83.25 145 THR B O 1
ATOM 3864 N N . ALA B 1 146 ? 1.219 25.75 2.037 1 92.44 146 ALA B N 1
ATOM 3865 C CA . ALA B 1 146 ? 1.392 24.969 3.262 1 92.44 146 ALA B CA 1
ATOM 3866 C C . ALA B 1 146 ? 2.867 24.672 3.525 1 92.44 146 ALA B C 1
ATOM 3868 O O . ALA B 1 146 ? 3.646 24.5 2.588 1 92.44 146 ALA B O 1
ATOM 3869 N N . THR B 1 147 ? 3.182 24.75 4.805 1 93.94 147 THR B N 1
ATOM 3870 C CA . THR B 1 147 ? 4.449 24.141 5.176 1 93.94 147 THR B CA 1
ATOM 3871 C C . THR B 1 147 ? 4.406 22.625 4.949 1 93.94 147 THR B C 1
ATOM 3873 O O . THR B 1 147 ? 3.334 22.062 4.715 1 93.94 147 THR B O 1
ATOM 3876 N N . ARG B 1 148 ? 5.539 21.984 5.027 1 92.94 148 ARG B N 1
ATOM 3877 C CA . ARG B 1 148 ? 5.617 20.547 4.844 1 92.94 148 ARG B CA 1
ATOM 3878 C C . ARG B 1 148 ? 4.797 19.812 5.895 1 92.94 148 ARG B C 1
ATOM 3880 O O . ARG B 1 148 ? 4.055 18.875 5.574 1 92.94 148 ARG B O 1
ATOM 3887 N N . THR B 1 149 ? 4.914 20.219 7.074 1 95.69 149 THR B N 1
ATOM 3888 C CA . THR B 1 149 ? 4.215 19.578 8.18 1 95.69 149 THR B CA 1
ATOM 3889 C C . THR B 1 149 ? 2.707 19.781 8.055 1 95.69 149 THR B C 1
ATOM 3891 O O . THR B 1 149 ? 1.932 18.844 8.242 1 95.69 149 THR B O 1
ATOM 3894 N N . GLU B 1 150 ? 2.309 20.984 7.703 1 96.62 150 GLU B N 1
ATOM 3895 C CA . GLU B 1 150 ? 0.885 21.266 7.535 1 96.62 150 GLU B CA 1
ATOM 3896 C C . GLU B 1 150 ? 0.282 20.406 6.422 1 96.62 150 GLU B C 1
ATOM 3898 O O . GLU B 1 150 ? -0.811 19.859 6.574 1 96.62 150 GLU B O 1
ATOM 3903 N N . ALA B 1 151 ? 1.008 20.344 5.32 1 96.81 151 ALA B N 1
ATOM 3904 C CA . ALA B 1 151 ? 0.545 19.531 4.199 1 96.81 151 ALA B CA 1
ATOM 3905 C C . ALA B 1 151 ? 0.376 18.062 4.617 1 96.81 151 ALA B C 1
ATOM 3907 O O . ALA B 1 151 ? -0.615 17.422 4.262 1 96.81 151 ALA B O 1
ATOM 3908 N N . ALA B 1 152 ? 1.306 17.578 5.363 1 97.25 152 ALA B N 1
ATOM 3909 C CA . ALA B 1 152 ? 1.296 16.188 5.793 1 97.25 152 ALA B CA 1
ATOM 3910 C C . ALA B 1 152 ? 0.139 15.914 6.75 1 97.25 152 ALA B C 1
ATOM 3912 O O . ALA B 1 152 ? -0.554 14.898 6.625 1 97.25 152 ALA B O 1
ATOM 3913 N N . ILE B 1 153 ? -0.076 16.781 7.68 1 97.5 153 ILE B N 1
ATOM 3914 C CA . ILE B 1 153 ? -1.131 16.609 8.68 1 97.5 153 ILE B CA 1
ATOM 3915 C C . ILE B 1 153 ? -2.496 16.688 7.996 1 97.5 153 ILE B C 1
ATOM 3917 O O . ILE B 1 153 ? -3.395 15.906 8.312 1 97.5 153 ILE B O 1
ATOM 3921 N N . THR B 1 154 ? -2.664 17.656 7.07 1 97.44 154 THR B N 1
ATOM 3922 C CA . THR B 1 154 ? -3.924 17.781 6.344 1 97.44 154 THR B CA 1
ATOM 3923 C C . THR B 1 154 ? -4.195 16.531 5.504 1 97.44 154 THR B C 1
ATOM 3925 O O . THR B 1 154 ? -5.336 16.094 5.398 1 97.44 154 THR B O 1
ATOM 3928 N N . ALA B 1 155 ? -3.117 15.992 4.941 1 96.56 155 ALA B N 1
ATOM 3929 C CA . ALA B 1 155 ? -3.248 14.75 4.188 1 96.56 155 ALA B CA 1
ATOM 3930 C C . ALA B 1 155 ? -3.705 13.609 5.09 1 96.56 155 ALA B C 1
ATOM 3932 O O . ALA B 1 155 ? -4.59 12.828 4.723 1 96.56 155 ALA B O 1
ATOM 3933 N N . HIS B 1 156 ? -3.082 13.492 6.195 1 97.31 156 HIS B N 1
ATOM 3934 C CA . HIS B 1 156 ? -3.436 12.484 7.188 1 97.31 156 HIS B CA 1
ATOM 3935 C C . HIS B 1 156 ? -4.902 12.602 7.594 1 97.31 156 HIS B C 1
ATOM 3937 O O . HIS B 1 156 ? -5.641 11.617 7.555 1 97.31 156 HIS B O 1
ATOM 3943 N N . ALA B 1 157 ? -5.336 13.781 7.883 1 97.56 157 ALA B N 1
ATOM 3944 C CA . ALA B 1 157 ? -6.707 14.055 8.312 1 97.56 157 ALA B CA 1
ATOM 3945 C C . ALA B 1 157 ? -7.703 13.719 7.207 1 97.56 157 ALA B C 1
ATOM 3947 O O . ALA B 1 157 ? -8.688 13.016 7.441 1 97.56 157 ALA B O 1
ATOM 3948 N N . LYS B 1 158 ? -7.414 14.227 6.051 1 97.75 158 LYS B N 1
ATOM 3949 C CA . LYS B 1 158 ? -8.328 14.031 4.93 1 97.75 158 LYS B CA 1
ATOM 3950 C C . LYS B 1 158 ? -8.539 12.539 4.648 1 97.75 158 LYS B C 1
ATOM 3952 O O . LYS B 1 158 ? -9.664 12.094 4.449 1 97.75 158 LYS B O 1
ATOM 3957 N N . ALA B 1 159 ? -7.438 11.844 4.594 1 97.25 159 ALA B N 1
ATOM 3958 C CA . ALA B 1 159 ? -7.512 10.414 4.285 1 97.25 159 ALA B CA 1
ATOM 3959 C C . ALA B 1 159 ? -8.32 9.664 5.336 1 97.25 159 ALA B C 1
ATOM 3961 O O . ALA B 1 159 ? -9.141 8.812 5.004 1 97.25 159 ALA B O 1
ATOM 3962 N N . LEU B 1 160 ? -8.109 9.961 6.59 1 95.69 160 LEU B N 1
ATOM 3963 C CA . LEU B 1 160 ? -8.836 9.297 7.668 1 95.69 160 LEU B CA 1
ATOM 3964 C C . LEU B 1 160 ? -10.32 9.633 7.605 1 95.69 160 LEU B C 1
ATOM 3966 O O . LEU B 1 160 ? -11.164 8.75 7.77 1 95.69 160 LEU B O 1
ATOM 3970 N N . LEU B 1 161 ? -10.633 10.898 7.383 1 95.81 161 LEU B N 1
ATOM 3971 C CA . LEU B 1 161 ? -12.023 11.32 7.281 1 95.81 161 LEU B CA 1
ATOM 3972 C C . LEU B 1 161 ? -12.711 10.641 6.102 1 95.81 161 LEU B C 1
ATOM 3974 O O . LEU B 1 161 ? -13.867 10.211 6.211 1 95.81 161 LEU B O 1
ATOM 3978 N N . GLU B 1 162 ? -11.992 10.562 5.012 1 95.56 162 GLU B N 1
ATOM 3979 C CA . GLU B 1 162 ? -12.57 9.922 3.836 1 95.56 162 GLU B CA 1
ATOM 3980 C C . GLU B 1 162 ? -12.789 8.43 4.07 1 95.56 162 GLU B C 1
ATOM 3982 O O . GLU B 1 162 ? -13.797 7.867 3.631 1 95.56 162 GLU B O 1
ATOM 3987 N N . PHE B 1 163 ? -11.891 7.781 4.785 1 95.25 163 PHE B N 1
ATOM 3988 C CA . PHE B 1 163 ? -12.062 6.395 5.207 1 95.25 163 PHE B CA 1
ATOM 3989 C C . PHE B 1 163 ? -13.352 6.227 5.996 1 95.25 163 PHE B C 1
ATOM 3991 O O . PHE B 1 163 ? -14.156 5.344 5.703 1 95.25 163 PHE B O 1
ATOM 3998 N N . LEU B 1 164 ? -13.547 7.062 6.895 1 93.69 164 LEU B N 1
ATOM 3999 C CA . LEU B 1 164 ? -14.734 6.973 7.738 1 93.69 164 LEU B CA 1
ATOM 4000 C C . LEU B 1 164 ? -16 7.219 6.926 1 93.69 164 LEU B C 1
ATOM 4002 O O . LEU B 1 164 ? -17.016 6.539 7.121 1 93.69 164 LEU B O 1
ATOM 4006 N N . GLN B 1 165 ? -15.922 8.148 6.004 1 93.06 165 GLN B N 1
ATOM 4007 C CA . GLN B 1 165 ? -17.078 8.492 5.18 1 93.06 165 GLN B CA 1
ATOM 4008 C C . GLN B 1 165 ? -17.453 7.34 4.246 1 93.06 165 GLN B C 1
ATOM 4010 O O . GLN B 1 165 ? -18.625 7.145 3.93 1 93.06 165 GLN B O 1
ATOM 4015 N N . ARG B 1 166 ? -16.484 6.566 3.906 1 94.62 166 ARG B N 1
ATOM 4016 C CA . ARG B 1 166 ? -16.719 5.523 2.912 1 94.62 166 ARG B CA 1
ATOM 4017 C C . ARG B 1 166 ? -17.094 4.203 3.58 1 94.62 166 ARG B C 1
ATOM 4019 O O . ARG B 1 166 ? -17.484 3.25 2.906 1 94.62 166 ARG B O 1
ATOM 4026 N N . HIS B 1 167 ? -16.953 4.133 4.859 1 94.5 167 HIS B N 1
ATOM 4027 C CA . HIS B 1 167 ? -17.234 2.898 5.586 1 94.5 167 HIS B CA 1
ATOM 4028 C C . HIS B 1 167 ? -18.25 3.127 6.699 1 94.5 167 HIS B C 1
ATOM 4030 O O . HIS B 1 167 ? -17.953 2.891 7.875 1 94.5 167 HIS B O 1
ATOM 4036 N N . ARG B 1 168 ? -19.375 3.361 6.309 1 95.12 168 ARG B N 1
ATOM 4037 C CA . ARG B 1 168 ? -20.469 3.605 7.254 1 95.12 168 ARG B CA 1
ATOM 4038 C C . ARG B 1 168 ? -21.156 2.305 7.637 1 95.12 168 ARG B C 1
ATOM 4040 O O . ARG B 1 168 ? -21.766 2.211 8.703 1 95.12 168 ARG B O 1
ATOM 4047 N N . PHE B 1 169 ? -21.016 1.37 6.773 1 97.06 169 PHE B N 1
ATOM 4048 C CA . PHE B 1 169 ? -21.672 0.082 7 1 97.06 169 PHE B CA 1
ATOM 4049 C C . PHE B 1 169 ? -20.656 -1.057 6.875 1 97.06 169 PHE B C 1
ATOM 4051 O O . PHE B 1 169 ? -19.688 -0.953 6.129 1 97.06 169 PHE B O 1
ATOM 4058 N N . CYS B 1 170 ? -20.953 -2.129 7.621 1 97.44 170 CYS B N 1
ATOM 4059 C CA . CYS B 1 170 ? -20.078 -3.299 7.688 1 97.44 170 CYS B CA 1
ATOM 4060 C C . CYS B 1 170 ? -20.109 -4.078 6.379 1 97.44 170 CYS B C 1
ATOM 4062 O O . CYS B 1 170 ? -21.172 -4.496 5.926 1 97.44 170 CYS B O 1
ATOM 4064 N N . GLY B 1 171 ? -19 -4.352 5.828 1 97.19 171 GLY B N 1
ATOM 4065 C CA . GLY B 1 171 ? -18.906 -5.09 4.582 1 97.19 171 GLY B CA 1
ATOM 4066 C C . GLY B 1 171 ? -19.312 -6.543 4.711 1 97.19 171 GLY B C 1
ATOM 4067 O O . GLY B 1 171 ? -19.625 -7.199 3.713 1 97.19 171 GLY B O 1
ATOM 4068 N N . LEU B 1 172 ? -19.359 -7.027 5.879 1 97.19 172 LEU B N 1
ATOM 4069 C CA . LEU B 1 172 ? -19.656 -8.438 6.113 1 97.19 172 LEU B CA 1
ATOM 4070 C C . LEU B 1 172 ? -21.156 -8.664 6.262 1 97.19 172 LEU B C 1
ATOM 4072 O O . LEU B 1 172 ? -21.703 -9.656 5.77 1 97.19 172 LEU B O 1
ATOM 4076 N N . CYS B 1 173 ? -21.875 -7.641 6.895 1 97.44 173 CYS B N 1
ATOM 4077 C CA . CYS B 1 173 ? -23.25 -7.965 7.23 1 97.44 173 CYS B CA 1
ATOM 4078 C C . CYS B 1 173 ? -24.172 -6.805 6.887 1 97.44 173 CYS B C 1
ATOM 4080 O O . CYS B 1 173 ? -25.391 -6.918 7.027 1 97.44 173 CYS B O 1
ATOM 4082 N N . GLY B 1 174 ? -23.641 -5.637 6.621 1 97.06 174 GLY B N 1
ATOM 4083 C CA . GLY B 1 174 ? -24.453 -4.523 6.152 1 97.06 174 GLY B CA 1
ATOM 4084 C C . GLY B 1 174 ? -24.953 -3.633 7.273 1 97.06 174 GLY B C 1
ATOM 4085 O O . GLY B 1 174 ? -25.625 -2.629 7.027 1 97.06 174 GLY B O 1
ATOM 4086 N N . LYS B 1 175 ? -24.625 -4.012 8.477 1 97.19 175 LYS B N 1
ATOM 4087 C CA . LYS B 1 175 ? -25.016 -3.166 9.602 1 97.19 175 LYS B CA 1
ATOM 4088 C C . LYS B 1 175 ? -24.047 -1.994 9.773 1 97.19 175 LYS B C 1
ATOM 4090 O O . LYS B 1 175 ? -22.984 -1.968 9.156 1 97.19 175 LYS B O 1
ATOM 4095 N N . ARG B 1 176 ? -24.422 -1.123 10.562 1 95.5 176 ARG B N 1
ATOM 4096 C CA . ARG B 1 176 ? -23.594 0.066 10.773 1 95.5 176 ARG B CA 1
ATOM 4097 C C . ARG B 1 176 ? -22.312 -0.284 11.508 1 95.5 176 ARG B C 1
ATOM 4099 O O . ARG B 1 176 ? -22.219 -1.333 12.148 1 95.5 176 ARG B O 1
ATOM 4106 N N . VAL B 1 177 ? -21.328 0.605 11.352 1 95.06 177 VAL B N 1
ATOM 4107 C CA . VAL B 1 177 ? -20.062 0.44 12.062 1 95.06 177 VAL B CA 1
ATOM 4108 C C . VAL B 1 177 ? -19.859 1.606 13.031 1 95.06 177 VAL B C 1
ATOM 4110 O O . VAL B 1 177 ? -20.484 2.658 12.883 1 95.06 177 VAL B O 1
ATOM 4113 N N . VAL B 1 178 ? -19.016 1.384 14.023 1 92.69 178 VAL B N 1
ATOM 4114 C CA . VAL B 1 178 ? -18.688 2.418 15 1 92.69 178 VAL B CA 1
ATOM 4115 C C . VAL B 1 178 ? -17.172 2.652 15.023 1 92.69 178 VAL B C 1
ATOM 4117 O O . VAL B 1 178 ? -16.391 1.706 14.93 1 92.69 178 VAL B O 1
ATOM 4120 N N . ALA B 1 179 ? -16.812 3.922 15.141 1 92.88 179 ALA B N 1
ATOM 4121 C CA . ALA B 1 179 ? -15.398 4.277 15.203 1 92.88 179 ALA B CA 1
ATOM 4122 C C . ALA B 1 179 ? -14.812 3.98 16.578 1 92.88 179 ALA B C 1
ATOM 4124 O O . ALA B 1 179 ? -15.461 4.227 17.594 1 92.88 179 ALA B O 1
ATOM 4125 N N . ARG B 1 180 ? -13.672 3.398 16.578 1 92 180 ARG B N 1
ATOM 4126 C CA . ARG B 1 180 ? -12.891 3.09 17.766 1 92 180 ARG B CA 1
ATOM 4127 C C . ARG B 1 180 ? -11.461 3.623 17.641 1 92 180 ARG B C 1
ATOM 4129 O O . ARG B 1 180 ? -11.055 4.055 16.562 1 92 180 ARG B O 1
ATOM 4136 N N . LYS B 1 181 ? -10.773 3.74 18.828 1 94.06 181 LYS B N 1
ATOM 4137 C CA . LYS B 1 181 ? -9.359 4.098 18.875 1 94.06 181 LYS B CA 1
ATOM 4138 C C . LYS B 1 181 ? -9.102 5.438 18.188 1 94.06 181 LYS B C 1
ATOM 4140 O O . LYS B 1 181 ? -8.188 5.559 17.375 1 94.06 181 LYS B O 1
ATOM 4145 N N . GLY B 1 182 ? -9.992 6.383 18.453 1 94 182 GLY B N 1
ATOM 4146 C CA . GLY B 1 182 ? -9.82 7.727 17.922 1 94 182 GLY B CA 1
ATOM 4147 C C . GLY B 1 182 ? -10.07 7.816 16.422 1 94 182 GLY B C 1
ATOM 4148 O O . GLY B 1 182 ? -9.523 8.695 15.75 1 94 182 GLY B O 1
ATOM 4149 N N . GLY B 1 183 ? -10.805 6.84 15.844 1 93.75 183 GLY B N 1
ATOM 4150 C CA . GLY B 1 183 ? -11.141 6.863 14.43 1 93.75 183 GLY B CA 1
ATOM 4151 C C . GLY B 1 183 ? -10.219 6 13.586 1 93.75 183 GLY B C 1
ATOM 4152 O O . GLY B 1 183 ? -10.398 5.906 12.367 1 93.75 183 GLY B O 1
ATOM 4153 N N . SER B 1 184 ? -9.258 5.324 14.203 1 94 184 SER B N 1
ATOM 4154 C CA . SER B 1 184 ? -8.289 4.531 13.453 1 94 184 SER B CA 1
ATOM 4155 C C . SER B 1 184 ? -8.781 3.105 13.25 1 94 184 SER B C 1
ATOM 4157 O O . SER B 1 184 ? -8.102 2.285 12.633 1 94 184 SER B O 1
ATOM 4159 N N . GLU B 1 185 ? -9.938 2.787 13.727 1 95 185 GLU B N 1
ATOM 4160 C CA . GLU B 1 185 ? -10.578 1.483 13.578 1 95 185 GLU B CA 1
ATOM 4161 C C . GLU B 1 185 ? -12.102 1.615 13.539 1 95 185 GLU B C 1
ATOM 4163 O O . GLU B 1 185 ? -12.672 2.441 14.25 1 95 185 GLU B O 1
ATOM 4168 N N . LEU B 1 186 ? -12.719 0.853 12.672 1 95.38 186 LEU B N 1
ATOM 4169 C CA . LEU B 1 186 ? -14.172 0.706 12.672 1 95.38 186 LEU B CA 1
ATOM 4170 C C . LEU B 1 186 ? -14.578 -0.717 13.039 1 95.38 186 LEU B C 1
ATOM 4172 O O . LEU B 1 186 ? -13.945 -1.68 12.602 1 95.38 186 LEU B O 1
ATOM 4176 N N . ALA B 1 187 ? -15.547 -0.809 13.891 1 95.88 187 ALA B N 1
ATOM 4177 C CA . ALA B 1 187 ? -16.062 -2.111 14.305 1 95.88 187 ALA B CA 1
ATOM 4178 C C . ALA B 1 187 ? -17.547 -2.225 14.016 1 95.88 187 ALA B C 1
ATOM 4180 O O . ALA B 1 187 ? -18.297 -1.261 14.195 1 95.88 187 ALA B O 1
ATOM 4181 N N . CYS B 1 188 ? -17.984 -3.359 13.609 1 96.88 188 CYS B N 1
ATOM 4182 C CA . CYS B 1 188 ? -19.391 -3.6 13.359 1 96.88 188 CYS B CA 1
ATOM 4183 C C . CYS B 1 188 ? -20.203 -3.443 14.641 1 96.88 188 CYS B C 1
ATOM 4185 O O . CYS B 1 188 ? -19.812 -3.941 15.695 1 96.88 188 CYS B O 1
ATOM 4187 N N . GLU B 1 189 ? -21.312 -2.859 14.586 1 94.88 189 GLU B N 1
ATOM 4188 C CA . GLU B 1 189 ? -22.172 -2.639 15.75 1 94.88 189 GLU B CA 1
ATOM 4189 C C . GLU B 1 189 ? -22.828 -3.936 16.203 1 94.88 189 GLU B C 1
ATOM 4191 O O . GLU B 1 189 ? -23.328 -4.023 17.328 1 94.88 189 GLU B O 1
ATOM 4196 N N . ALA B 1 190 ? -22.844 -4.863 15.344 1 95.62 190 ALA B N 1
ATOM 4197 C CA . ALA B 1 190 ? -23.484 -6.129 15.656 1 95.62 190 ALA B CA 1
ATOM 4198 C C . ALA B 1 190 ? -22.547 -7.059 16.406 1 95.62 190 ALA B C 1
ATOM 4200 O O . ALA B 1 190 ? -22.859 -8.234 16.625 1 95.62 190 ALA B O 1
ATOM 4201 N N . ALA B 1 191 ? -21.453 -6.562 16.781 1 90.94 191 ALA B N 1
ATOM 4202 C CA . ALA B 1 191 ? -20.547 -7.387 17.578 1 90.94 191 ALA B CA 1
ATOM 4203 C C . ALA B 1 191 ? -21.25 -7.91 18.828 1 90.94 191 ALA B C 1
ATOM 4205 O O . ALA B 1 191 ? -22.031 -7.188 19.469 1 90.94 191 ALA B O 1
ATOM 4206 N N . PRO B 1 192 ? -21.062 -9.188 19.203 1 93.06 192 PRO B N 1
ATOM 4207 C CA . PRO B 1 192 ? -20.031 -10.117 18.734 1 93.06 192 PRO B CA 1
ATOM 4208 C C . PRO B 1 192 ? -20.547 -11.031 17.609 1 93.06 192 PRO B C 1
ATOM 4210 O O . PRO B 1 192 ? -19.797 -11.844 17.078 1 93.06 192 PRO B O 1
ATOM 4213 N N . GLU B 1 193 ? -21.75 -10.898 17.234 1 96.31 193 GLU B N 1
ATOM 4214 C CA . GLU B 1 193 ? -22.328 -11.727 16.188 1 96.31 193 GLU B CA 1
ATOM 4215 C C . GLU B 1 193 ? -21.547 -11.57 14.875 1 96.31 193 GLU B C 1
ATOM 4217 O O . GLU B 1 193 ? -21.406 -12.531 14.117 1 96.31 193 GLU B O 1
ATOM 4222 N N . CYS B 1 194 ? -21.203 -10.336 14.641 1 97.19 194 CYS B N 1
ATOM 4223 C CA . CYS B 1 194 ? -20.344 -10.055 13.5 1 97.19 194 CYS B CA 1
ATOM 4224 C C . CYS B 1 194 ? -19 -9.5 13.953 1 97.19 194 CYS B C 1
ATOM 4226 O O . CYS B 1 194 ? -18.938 -8.547 14.734 1 97.19 194 CYS B O 1
ATOM 4228 N N . THR B 1 195 ? -17.938 -10.031 13.414 1 95.44 195 THR B N 1
ATOM 4229 C CA . THR B 1 195 ? -16.594 -9.68 13.875 1 95.44 195 THR B CA 1
ATOM 4230 C C . THR B 1 195 ? -15.945 -8.68 12.914 1 95.44 195 THR B C 1
ATOM 4232 O O . THR B 1 195 ? -14.719 -8.586 12.852 1 95.44 195 THR B O 1
ATOM 4235 N N . GLY B 1 196 ? -16.75 -8.016 12.164 1 96.38 196 GLY B N 1
ATOM 4236 C CA . GLY B 1 196 ? -16.219 -7.074 11.195 1 96.38 196 GLY B CA 1
ATOM 4237 C C . GLY B 1 196 ? -15.383 -5.977 11.828 1 96.38 196 GLY B C 1
ATOM 4238 O O . GLY B 1 196 ? -15.836 -5.297 12.75 1 96.38 196 GLY B O 1
ATOM 4239 N N . ARG B 1 197 ? -14.148 -5.82 11.367 1 96.44 197 ARG B N 1
ATOM 4240 C CA . ARG B 1 197 ? -13.219 -4.746 11.695 1 96.44 197 ARG B CA 1
ATOM 4241 C C . ARG B 1 197 ? -12.617 -4.141 10.438 1 96.44 197 ARG B C 1
ATOM 4243 O O . ARG B 1 197 ? -12.266 -4.859 9.5 1 96.44 197 ARG B O 1
ATOM 4250 N N . TRP B 1 198 ? -12.594 -2.873 10.43 1 95.5 198 TRP B N 1
ATOM 4251 C CA . TRP B 1 198 ? -12.062 -2.162 9.273 1 95.5 198 TRP B CA 1
ATOM 4252 C C . TRP B 1 198 ? -11.023 -1.129 9.695 1 95.5 198 TRP B C 1
ATOM 4254 O O . TRP B 1 198 ? -11.195 -0.45 10.711 1 95.5 198 TRP B O 1
ATOM 4264 N N . PHE B 1 199 ? -10 -1.006 8.93 1 96.44 199 PHE B N 1
ATOM 4265 C CA . PHE B 1 199 ? -8.875 -0.116 9.203 1 96.44 199 PHE B CA 1
ATOM 4266 C C . PHE B 1 199 ? -8.609 0.799 8.008 1 96.44 199 PHE B C 1
ATOM 4268 O O . PHE B 1 199 ? -8.977 0.474 6.879 1 96.44 199 PHE B O 1
ATOM 4275 N N . PRO B 1 200 ? -8.008 1.965 8.305 1 95.62 200 PRO B N 1
ATOM 4276 C CA . PRO B 1 200 ? -7.703 2.873 7.195 1 95.62 200 PRO B CA 1
ATOM 4277 C C . PRO B 1 200 ? -6.93 2.191 6.07 1 95.62 200 PRO B C 1
ATOM 4279 O O . PRO B 1 200 ? -6.055 1.361 6.332 1 95.62 200 PRO B O 1
ATOM 4282 N N . ARG B 1 201 ? -7.312 2.625 4.871 1 93.5 201 ARG B N 1
ATOM 4283 C CA . ARG B 1 201 ? -6.805 2.016 3.645 1 93.5 201 ARG B CA 1
ATOM 4284 C C . ARG B 1 201 ? -5.734 2.893 3.002 1 93.5 201 ARG B C 1
ATOM 4286 O O . ARG B 1 201 ? -5.848 4.121 3.004 1 93.5 201 ARG B O 1
ATOM 4293 N N . THR B 1 202 ? -4.656 2.34 2.564 1 96.31 202 THR B N 1
ATOM 4294 C CA . THR B 1 202 ? -3.654 2.967 1.71 1 96.31 202 THR B CA 1
ATOM 4295 C C . THR B 1 202 ? -3.375 2.105 0.481 1 96.31 202 THR B C 1
ATOM 4297 O O . THR B 1 202 ? -2.902 0.975 0.604 1 96.31 202 THR B O 1
ATOM 4300 N N . ASP B 1 203 ? -3.641 2.598 -0.682 1 97.25 203 ASP B N 1
ATOM 4301 C CA . ASP B 1 203 ? -3.467 1.829 -1.911 1 97.25 203 ASP B CA 1
ATOM 4302 C C . ASP B 1 203 ? -2.117 2.129 -2.561 1 97.25 203 ASP B C 1
ATOM 4304 O O . ASP B 1 203 ? -1.864 3.26 -2.984 1 97.25 203 ASP B O 1
ATOM 4308 N N . PRO B 1 204 ? -1.251 1.149 -2.641 1 98.31 204 PRO B N 1
ATOM 4309 C CA . PRO B 1 204 ? 0.033 1.395 -3.301 1 98.31 204 PRO B CA 1
ATOM 4310 C C . PRO B 1 204 ? -0.106 1.593 -4.809 1 98.31 204 PRO B C 1
ATOM 4312 O O . PRO B 1 204 ? -0.856 0.865 -5.465 1 98.31 204 PRO B O 1
ATOM 4315 N N . VAL B 1 205 ? 0.56 2.572 -5.312 1 98.62 205 VAL B N 1
ATOM 4316 C CA . VAL B 1 205 ? 0.652 2.934 -6.723 1 98.62 205 VAL B CA 1
ATOM 4317 C C . VAL B 1 205 ? 2.119 3.045 -7.133 1 98.62 205 VAL B C 1
ATOM 4319 O O . VAL B 1 205 ? 2.906 3.723 -6.469 1 98.62 205 VAL B O 1
ATOM 4322 N N . VAL B 1 206 ? 2.473 2.367 -8.148 1 98.69 206 VAL B N 1
ATOM 4323 C CA . VAL B 1 206 ? 3.818 2.582 -8.672 1 98.69 206 VAL B CA 1
ATOM 4324 C C . VAL B 1 206 ? 3.809 3.736 -9.672 1 98.69 206 VAL B C 1
ATOM 4326 O O . VAL B 1 206 ? 2.852 3.898 -10.43 1 98.69 206 VAL B O 1
ATOM 4329 N N . ILE B 1 207 ? 4.781 4.504 -9.625 1 98.88 207 ILE B N 1
ATOM 4330 C CA . ILE B 1 207 ? 5.004 5.609 -10.547 1 98.88 207 ILE B CA 1
ATOM 4331 C C . ILE B 1 207 ? 6.473 5.645 -10.969 1 98.88 207 ILE B C 1
ATOM 4333 O O . ILE B 1 207 ? 7.363 5.426 -10.148 1 98.88 207 ILE B O 1
ATOM 4337 N N . MET B 1 208 ? 6.734 5.883 -12.344 1 98.81 208 MET B N 1
ATOM 4338 C CA . MET B 1 208 ? 8.125 5.715 -12.758 1 98.81 208 MET B CA 1
ATOM 4339 C C . MET B 1 208 ? 8.445 6.617 -13.945 1 98.81 208 MET B C 1
ATOM 4341 O O . MET B 1 208 ? 7.582 6.891 -14.781 1 98.81 208 MET B O 1
ATOM 4345 N N . VAL B 1 209 ? 9.602 7.082 -13.945 1 98.56 209 VAL B N 1
ATOM 4346 C CA . VAL B 1 209 ? 10.203 7.555 -15.188 1 98.56 209 VAL B CA 1
ATOM 4347 C C . VAL B 1 209 ? 10.93 6.402 -15.875 1 98.56 209 VAL B C 1
ATOM 4349 O O . VAL B 1 209 ? 11.734 5.703 -15.258 1 98.56 209 VAL B O 1
ATOM 4352 N N . VAL B 1 210 ? 10.562 6.129 -17.078 1 98.88 210 VAL B N 1
ATOM 4353 C CA . VAL B 1 210 ? 11.203 5.102 -17.891 1 98.88 210 VAL B CA 1
ATOM 4354 C C . VAL B 1 210 ? 12.297 5.734 -18.766 1 98.88 210 VAL B C 1
ATOM 4356 O O . VAL B 1 210 ? 12.055 6.723 -19.453 1 98.88 210 VAL B O 1
ATOM 4359 N N . VAL B 1 211 ? 13.453 5.164 -18.719 1 98.69 211 VAL B N 1
ATOM 4360 C CA . VAL B 1 211 ? 14.609 5.762 -19.359 1 98.69 211 VAL B CA 1
ATOM 4361 C C . VAL B 1 211 ? 15.141 4.82 -20.438 1 98.69 211 VAL B C 1
ATOM 4363 O O . VAL B 1 211 ? 15.234 3.607 -20.234 1 98.69 211 VAL B O 1
ATOM 4366 N N . ASP B 1 212 ? 15.43 5.309 -21.609 1 98.38 212 ASP B N 1
ATOM 4367 C CA . ASP B 1 212 ? 16.219 4.598 -22.625 1 98.38 212 ASP B CA 1
ATOM 4368 C C . ASP B 1 212 ? 17.703 4.672 -22.297 1 98.38 212 ASP B C 1
ATOM 4370 O O . ASP B 1 212 ? 18.328 5.723 -22.453 1 98.38 212 ASP B O 1
ATOM 4374 N N . PRO B 1 213 ? 18.25 3.559 -21.938 1 95.62 213 PRO B N 1
ATOM 4375 C CA . PRO B 1 213 ? 19.656 3.611 -21.516 1 95.62 213 PRO B CA 1
ATOM 4376 C C . PRO B 1 213 ? 20.594 4 -22.641 1 95.62 213 PRO B C 1
ATOM 4378 O O . PRO B 1 213 ? 21.719 4.461 -22.375 1 95.62 213 PRO B O 1
ATOM 4381 N N . ALA B 1 214 ? 20.234 3.855 -23.812 1 95.75 214 ALA B N 1
ATOM 4382 C CA . ALA B 1 214 ? 21.078 4.16 -24.969 1 95.75 214 ALA B CA 1
ATOM 4383 C C . ALA B 1 214 ? 21.156 5.664 -25.219 1 95.75 214 ALA B C 1
ATOM 4385 O O . ALA B 1 214 ? 22.203 6.184 -25.609 1 95.75 214 ALA B O 1
ATOM 4386 N N . THR B 1 215 ? 20.094 6.367 -24.953 1 96.62 215 THR B N 1
ATOM 4387 C CA . THR B 1 215 ? 20.031 7.766 -25.375 1 96.62 215 THR B CA 1
ATOM 4388 C C . THR B 1 215 ? 19.812 8.672 -24.156 1 96.62 215 THR B C 1
ATOM 4390 O O . THR B 1 215 ? 19.922 9.898 -24.266 1 96.62 215 THR B O 1
ATOM 4393 N N . ASN B 1 216 ? 19.391 8.109 -23.031 1 97.31 216 ASN B N 1
ATOM 4394 C CA . ASN B 1 216 ? 19.016 8.82 -21.812 1 97.31 216 ASN B CA 1
ATOM 4395 C C . ASN B 1 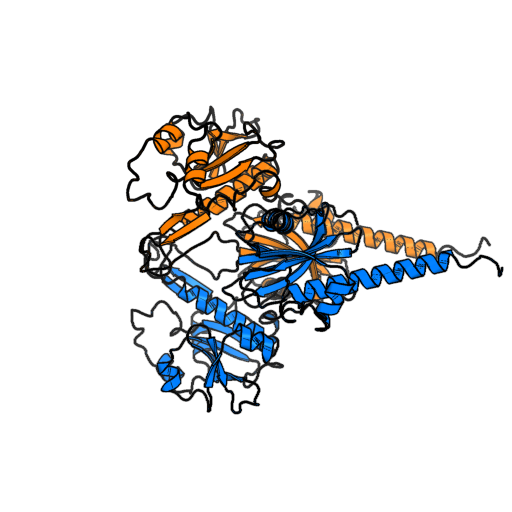216 ? 17.688 9.562 -21.969 1 97.31 216 ASN B C 1
ATOM 4397 O O . ASN B 1 216 ? 17.359 10.43 -21.172 1 97.31 216 ASN B O 1
ATOM 4401 N N . SER B 1 217 ? 17 9.266 -23.031 1 98.31 217 SER B N 1
ATOM 4402 C CA . SER B 1 217 ? 15.656 9.836 -23.172 1 98.31 217 SER B CA 1
ATOM 4403 C C . SER B 1 217 ? 14.695 9.258 -22.141 1 98.31 217 SER B C 1
ATOM 4405 O O . SER B 1 217 ? 14.891 8.133 -21.656 1 98.31 217 SER B O 1
ATOM 4407 N N . ALA B 1 218 ? 13.719 10.039 -21.812 1 98.69 218 ALA B N 1
ATOM 4408 C CA . ALA B 1 218 ? 12.719 9.609 -20.828 1 98.69 218 ALA B CA 1
ATOM 4409 C C . ALA B 1 218 ? 11.352 9.43 -21.5 1 98.69 218 ALA B C 1
ATOM 4411 O O . ALA B 1 218 ? 10.93 10.266 -22.297 1 98.69 218 ALA B O 1
ATOM 4412 N N . LEU B 1 219 ? 10.695 8.312 -21.203 1 98.81 219 LEU B N 1
ATOM 4413 C CA . LEU B 1 219 ? 9.32 8.086 -21.625 1 98.81 219 LEU B CA 1
ATOM 4414 C C . LEU B 1 219 ? 8.336 8.797 -20.703 1 98.81 219 LEU B C 1
ATOM 4416 O O . LEU B 1 219 ? 8.305 8.516 -19.5 1 98.81 219 LEU B O 1
ATOM 4420 N N . LEU B 1 220 ? 7.59 9.758 -21.188 1 98.31 220 LEU B N 1
ATOM 4421 C CA . LEU B 1 220 ? 6.527 10.453 -20.469 1 98.31 220 LEU B CA 1
ATOM 4422 C C . LEU B 1 220 ? 5.195 10.305 -21.203 1 98.31 220 LEU B C 1
ATOM 4424 O O . LEU B 1 220 ? 5.168 9.992 -22.391 1 98.31 220 LEU B O 1
ATOM 4428 N N . ALA B 1 221 ? 4.18 10.453 -20.422 1 98.06 221 ALA B N 1
ATOM 4429 C CA . ALA B 1 221 ? 2.848 10.266 -20.984 1 98.06 221 ALA B CA 1
ATOM 4430 C C . ALA B 1 221 ? 1.89 11.352 -20.5 1 98.06 221 ALA B C 1
ATOM 4432 O O . ALA B 1 221 ? 2.221 12.117 -19.594 1 98.06 221 ALA B O 1
ATOM 4433 N N . ARG B 1 222 ? 0.75 11.438 -21.172 1 96.19 222 ARG B N 1
ATOM 4434 C CA . ARG B 1 222 ? -0.287 12.367 -20.75 1 96.19 222 ARG B CA 1
ATOM 4435 C C . ARG B 1 222 ? -1.675 11.766 -20.922 1 96.19 222 ARG B C 1
ATOM 4437 O O . ARG B 1 222 ? -1.889 10.938 -21.812 1 96.19 222 ARG B O 1
ATOM 4444 N N . GLN B 1 223 ? -2.482 12.125 -20.016 1 93.81 223 GLN B N 1
ATOM 4445 C CA . GLN B 1 223 ? -3.904 11.812 -20.109 1 93.81 223 GLN B CA 1
ATOM 4446 C C . GLN B 1 223 ? -4.703 13 -20.625 1 93.81 223 GLN B C 1
ATOM 4448 O O . GLN B 1 223 ? -4.242 14.141 -20.562 1 93.81 223 GLN B O 1
ATOM 4453 N N . SER B 1 224 ? -5.895 12.719 -21.078 1 90.62 224 SER B N 1
ATOM 4454 C CA . SER B 1 224 ? -6.727 13.766 -21.672 1 90.62 224 SER B CA 1
ATOM 4455 C C . SER B 1 224 ? -7.086 14.836 -20.641 1 90.62 224 SER B C 1
ATOM 4457 O O . SER B 1 224 ? -7.254 16 -21 1 90.62 224 SER B O 1
ATOM 4459 N N . ARG B 1 225 ? -7.133 14.477 -19.453 1 90.38 225 ARG B N 1
ATOM 4460 C CA . ARG B 1 225 ? -7.578 15.398 -18.406 1 90.38 225 ARG B CA 1
ATOM 4461 C C . ARG B 1 225 ? -6.445 16.312 -17.969 1 90.38 225 ARG B C 1
ATOM 4463 O O . ARG B 1 225 ? -6.672 17.297 -17.25 1 90.38 225 ARG B O 1
ATOM 4470 N N . TYR B 1 226 ? -5.25 16.062 -18.359 1 91.56 226 TYR B N 1
ATOM 4471 C CA . TYR B 1 226 ? -4.121 16.891 -17.938 1 91.56 226 TYR B CA 1
ATOM 4472 C C . TYR B 1 226 ? -4.184 18.25 -18.594 1 91.56 226 TYR B C 1
ATOM 4474 O O . TYR B 1 226 ? -4.637 18.391 -19.734 1 91.56 226 TYR B O 1
ATOM 4482 N N . PRO B 1 227 ? -3.725 19.297 -17.891 1 90.75 227 PRO B N 1
ATOM 4483 C CA . PRO B 1 227 ? -3.578 20.594 -18.562 1 90.75 227 PRO B CA 1
ATOM 4484 C C . PRO B 1 227 ? -2.734 20.516 -19.828 1 90.75 227 PRO B C 1
ATOM 4486 O O . PRO B 1 227 ? -1.846 19.656 -19.922 1 90.75 227 PRO B O 1
ATOM 4489 N N . PRO B 1 228 ? -3.074 21.406 -20.797 1 90.5 228 PRO B N 1
ATOM 4490 C CA . PRO B 1 228 ? -2.291 21.391 -22.031 1 90.5 228 PRO B CA 1
ATOM 4491 C C . PRO B 1 228 ? -0.79 21.516 -21.781 1 90.5 228 PRO B C 1
ATOM 4493 O O . PRO B 1 228 ? -0.365 22.312 -20.938 1 90.5 228 PRO B O 1
ATOM 4496 N N . GLY B 1 229 ? -0.066 20.641 -22.422 1 92.19 229 GLY B N 1
ATOM 4497 C CA . GLY B 1 229 ? 1.385 20.734 -22.375 1 92.19 229 GLY B CA 1
ATOM 4498 C C . GLY B 1 229 ? 2.002 19.906 -21.266 1 92.19 229 GLY B C 1
ATOM 4499 O O . GLY B 1 229 ? 3.211 19.672 -21.266 1 92.19 229 GLY B O 1
ATOM 4500 N N . MET B 1 230 ? 1.183 19.438 -20.359 1 94.75 230 MET B N 1
ATOM 4501 C CA . MET B 1 230 ? 1.748 18.703 -19.234 1 94.75 230 MET B CA 1
ATOM 4502 C C . MET B 1 230 ? 1.959 17.234 -19.594 1 94.75 230 MET B C 1
ATOM 4504 O O . MET B 1 230 ? 1.058 16.594 -20.125 1 94.75 230 MET B O 1
ATOM 4508 N N . TRP B 1 231 ? 3.139 16.781 -19.375 1 96.56 231 TRP B N 1
ATOM 4509 C CA . TRP B 1 231 ? 3.525 15.375 -19.516 1 96.56 231 TRP B CA 1
ATOM 4510 C C . TRP B 1 231 ? 4.055 14.828 -18.188 1 96.56 231 TRP B C 1
ATOM 4512 O O . TRP B 1 231 ? 4.793 15.508 -17.484 1 96.56 231 TRP B O 1
ATOM 4522 N N . SER B 1 232 ? 3.652 13.711 -17.844 1 97.62 232 SER B N 1
ATOM 4523 C CA . SER B 1 232 ? 3.984 13.156 -16.531 1 97.62 232 SER B CA 1
ATOM 4524 C C . SER B 1 232 ? 4.547 11.742 -16.672 1 97.62 232 SER B C 1
ATOM 4526 O O . SER B 1 232 ? 4.605 11.188 -17.766 1 97.62 232 SER B O 1
ATOM 4528 N N . ALA B 1 233 ? 5.082 11.219 -15.547 1 98.38 233 ALA B N 1
ATOM 4529 C CA . ALA B 1 233 ? 5.523 9.828 -15.445 1 98.38 233 ALA B CA 1
ATOM 4530 C C . ALA B 1 233 ? 4.348 8.867 -15.578 1 98.38 233 ALA B C 1
ATOM 4532 O O . ALA B 1 233 ? 3.195 9.25 -15.359 1 98.38 233 ALA B O 1
ATOM 4533 N N . LEU B 1 234 ? 4.598 7.637 -16.016 1 98.38 234 LEU B N 1
ATOM 4534 C CA . LEU B 1 234 ? 3.576 6.598 -16.016 1 98.38 234 LEU B CA 1
ATOM 4535 C C . LEU B 1 234 ? 3.307 6.098 -14.602 1 98.38 234 LEU B C 1
ATOM 4537 O O . LEU B 1 234 ? 4.199 6.113 -13.75 1 98.38 234 LEU B O 1
ATOM 4541 N N . ALA B 1 235 ? 2.111 5.719 -14.344 1 98.12 235 ALA B N 1
ATOM 4542 C CA . ALA B 1 235 ? 1.734 5.25 -13.008 1 98.12 235 ALA B CA 1
ATOM 4543 C C . ALA B 1 235 ? 0.543 4.301 -13.078 1 98.12 235 ALA B C 1
ATOM 4545 O O . ALA B 1 235 ? -0.248 4.355 -14.023 1 98.12 235 ALA B O 1
ATOM 4546 N N . GLY B 1 236 ? 0.418 3.461 -12.055 1 97.12 236 GLY B N 1
ATOM 4547 C CA . GLY B 1 236 ? -0.721 2.561 -11.961 1 97.12 236 GLY B CA 1
ATOM 4548 C C . GLY B 1 236 ? -0.803 1.839 -10.633 1 97.12 236 GLY B C 1
ATOM 4549 O O . GLY B 1 236 ? 0.215 1.635 -9.969 1 97.12 236 GLY B O 1
ATOM 4550 N N . PHE B 1 237 ? -1.975 1.416 -10.305 1 97.25 237 PHE B N 1
ATOM 4551 C CA . PHE B 1 237 ? -2.213 0.709 -9.055 1 97.25 237 PHE B CA 1
ATOM 4552 C C . PHE B 1 237 ? -1.555 -0.666 -9.07 1 97.25 237 PHE B C 1
ATOM 4554 O O . PHE B 1 237 ? -1.496 -1.316 -10.117 1 97.25 237 PHE B O 1
ATOM 4561 N N . MET B 1 238 ? -1.114 -1.06 -7.902 1 97.44 238 MET B N 1
ATOM 4562 C CA . MET B 1 238 ? -0.588 -2.414 -7.766 1 97.44 238 MET B CA 1
ATOM 4563 C C . MET B 1 238 ? -1.721 -3.43 -7.648 1 97.44 238 MET B C 1
ATOM 4565 O O . MET B 1 238 ? -2.842 -3.074 -7.281 1 97.44 238 MET B O 1
ATOM 4569 N N . GLU B 1 239 ? -1.422 -4.645 -7.988 1 96 239 GLU B N 1
ATOM 4570 C CA . GLU B 1 239 ? -2.336 -5.777 -7.848 1 96 239 GLU B CA 1
ATOM 4571 C C . GLU B 1 239 ? -1.726 -6.879 -6.988 1 96 239 GLU B C 1
ATOM 4573 O O . GLU B 1 239 ? -0.529 -6.848 -6.691 1 96 239 GLU B O 1
ATOM 4578 N N . HIS B 1 240 ? -2.533 -7.812 -6.613 1 95.19 240 HIS B N 1
ATOM 4579 C CA . HIS B 1 240 ? -2.09 -8.875 -5.719 1 95.19 240 HIS B CA 1
ATOM 4580 C C . HIS B 1 240 ? -1.136 -9.828 -6.426 1 95.19 240 HIS B C 1
ATOM 4582 O O . HIS B 1 240 ? -1.259 -10.055 -7.633 1 95.19 240 HIS B O 1
ATOM 4588 N N . GLY B 1 241 ? -0.189 -10.336 -5.637 1 94.94 241 GLY B N 1
ATOM 4589 C CA . GLY B 1 241 ? 0.688 -11.367 -6.16 1 94.94 241 GLY B CA 1
ATOM 4590 C C . GLY B 1 241 ? 1.834 -10.82 -6.988 1 94.94 241 GLY B C 1
ATOM 4591 O O . GLY B 1 241 ? 2.439 -11.547 -7.777 1 94.94 241 GLY B O 1
ATOM 4592 N N . GLU B 1 242 ? 2.07 -9.562 -6.902 1 96 242 GLU B N 1
ATOM 4593 C CA . GLU B 1 242 ? 3.201 -8.977 -7.613 1 96 242 GLU B CA 1
ATOM 4594 C C . GLU B 1 242 ? 4.02 -8.07 -6.699 1 96 242 GLU B C 1
ATOM 4596 O O . GLU B 1 242 ? 3.48 -7.484 -5.758 1 96 242 GLU B O 1
ATOM 4601 N N . SER B 1 243 ? 5.32 -7.996 -6.945 1 96.88 243 SER B N 1
ATOM 4602 C CA . SER B 1 243 ? 6.176 -7.008 -6.297 1 96.88 243 SER B CA 1
ATOM 4603 C C . SER B 1 243 ? 5.996 -5.629 -6.914 1 96.88 243 SER B C 1
ATOM 4605 O O . SER B 1 243 ? 5.355 -5.488 -7.961 1 96.88 243 SER B O 1
ATOM 4607 N N . ALA B 1 244 ? 6.488 -4.613 -6.238 1 97.88 244 ALA B N 1
ATOM 4608 C CA . ALA B 1 244 ? 6.422 -3.264 -6.793 1 97.88 244 ALA B CA 1
ATOM 4609 C C . ALA B 1 244 ? 7.129 -3.193 -8.148 1 97.88 244 ALA B C 1
ATOM 4611 O O . ALA B 1 244 ? 6.633 -2.559 -9.078 1 97.88 244 ALA B O 1
ATOM 4612 N N . GLU B 1 245 ? 8.273 -3.877 -8.273 1 97.25 245 GLU B N 1
ATOM 4613 C CA . GLU B 1 245 ? 9.047 -3.891 -9.508 1 97.25 245 GLU B CA 1
ATOM 4614 C C . GLU B 1 245 ? 8.266 -4.547 -10.648 1 97.25 245 GLU B C 1
ATOM 4616 O O . GLU B 1 245 ? 8.273 -4.059 -11.781 1 97.25 245 GLU B O 1
ATOM 4621 N N . GLU B 1 246 ? 7.57 -5.621 -10.305 1 96.62 246 GLU B N 1
ATOM 4622 C CA . GLU B 1 246 ? 6.742 -6.297 -11.297 1 96.62 246 GLU B CA 1
ATOM 4623 C C . GLU B 1 246 ? 5.574 -5.418 -11.734 1 96.62 246 GLU B C 1
ATOM 4625 O O . GLU B 1 246 ? 5.184 -5.43 -12.906 1 96.62 246 GLU B O 1
ATOM 4630 N N . ALA B 1 247 ? 4.992 -4.707 -10.797 1 97.81 247 ALA B N 1
ATOM 4631 C CA . ALA B 1 247 ? 3.92 -3.773 -11.133 1 97.81 247 ALA B CA 1
ATOM 4632 C C . ALA B 1 247 ? 4.41 -2.695 -12.094 1 97.81 247 ALA B C 1
ATOM 4634 O O . ALA B 1 247 ? 3.691 -2.297 -13.016 1 97.81 247 ALA B O 1
ATOM 4635 N N . VAL B 1 248 ? 5.66 -2.189 -11.875 1 98.25 248 VAL B N 1
ATOM 4636 C CA . VAL B 1 248 ? 6.258 -1.219 -12.781 1 98.25 248 VAL B CA 1
ATOM 4637 C C . VAL B 1 248 ? 6.293 -1.791 -14.195 1 98.25 248 VAL B C 1
ATOM 4639 O O . VAL B 1 248 ? 5.828 -1.15 -15.148 1 98.25 248 VAL B O 1
ATOM 4642 N N . ARG B 1 249 ? 6.777 -2.992 -14.297 1 97.25 249 ARG B N 1
ATOM 4643 C CA . ARG B 1 249 ? 6.891 -3.637 -15.602 1 97.25 249 ARG B CA 1
ATOM 4644 C C . ARG B 1 249 ? 5.523 -3.822 -16.25 1 97.25 249 ARG B C 1
ATOM 4646 O O . ARG B 1 249 ? 5.344 -3.531 -17.438 1 97.25 249 ARG B O 1
ATOM 4653 N N . ARG B 1 250 ? 4.566 -4.27 -15.461 1 96.44 250 ARG B N 1
ATOM 4654 C CA . ARG B 1 250 ? 3.223 -4.512 -15.977 1 96.44 250 ARG B CA 1
ATOM 4655 C C . ARG B 1 250 ? 2.576 -3.219 -16.453 1 96.44 250 ARG B C 1
ATOM 4657 O O . ARG B 1 250 ? 2.064 -3.152 -17.578 1 96.44 250 ARG B O 1
ATOM 4664 N N . GLU B 1 251 ? 2.641 -2.174 -15.648 1 97.44 251 GLU B N 1
ATOM 4665 C CA . GLU B 1 251 ? 1.96 -0.919 -15.953 1 97.44 251 GLU B CA 1
ATOM 4666 C C . GLU B 1 251 ? 2.568 -0.248 -17.188 1 97.44 251 GLU B C 1
ATOM 4668 O O . GLU B 1 251 ? 1.85 0.327 -18 1 97.44 251 GLU B O 1
ATOM 4673 N N . VAL B 1 252 ? 3.873 -0.27 -17.312 1 98.19 252 VAL B N 1
ATOM 4674 C CA . VAL B 1 252 ? 4.527 0.346 -18.469 1 98.19 252 VAL B CA 1
ATOM 4675 C C . VAL B 1 252 ? 4.133 -0.393 -19.734 1 98.19 252 VAL B C 1
ATOM 4677 O O . VAL B 1 252 ? 3.83 0.232 -20.766 1 98.19 252 VAL B O 1
ATOM 4680 N N . GLN B 1 253 ? 4.113 -1.713 -19.641 1 96.75 253 GLN B N 1
ATOM 4681 C CA . GLN B 1 253 ? 3.703 -2.52 -20.797 1 96.75 253 GLN B CA 1
ATOM 4682 C C . GLN B 1 253 ? 2.24 -2.268 -21.156 1 96.75 253 GLN B C 1
ATOM 4684 O O . GLN B 1 253 ? 1.9 -2.111 -22.328 1 96.75 253 GLN B O 1
ATOM 4689 N N . GLU B 1 254 ? 1.344 -2.229 -20.172 1 95.44 254 GLU B N 1
ATOM 4690 C CA . GLU B 1 254 ? -0.085 -2.037 -20.406 1 95.44 254 GLU B CA 1
ATOM 4691 C C . GLU B 1 254 ? -0.368 -0.656 -20.984 1 95.44 254 GLU B C 1
ATOM 4693 O O . GLU B 1 254 ? -1.17 -0.521 -21.906 1 95.44 254 GLU B O 1
ATOM 4698 N N . GLU B 1 255 ? 0.308 0.387 -20.484 1 96.88 255 GLU B N 1
ATOM 4699 C CA . GLU B 1 255 ? -0.034 1.766 -20.828 1 96.88 255 GLU B CA 1
ATOM 4700 C C . GLU B 1 255 ? 0.675 2.215 -22.094 1 96.88 255 GLU B C 1
ATOM 4702 O O . GLU B 1 255 ? 0.104 2.951 -22.906 1 96.88 255 GLU B O 1
ATOM 4707 N N . ALA B 1 256 ? 1.946 1.73 -22.312 1 97.94 256 ALA B N 1
ATOM 4708 C CA . ALA B 1 256 ? 2.742 2.316 -23.375 1 97.94 256 ALA B CA 1
ATOM 4709 C C . ALA B 1 256 ? 3.332 1.232 -24.281 1 97.94 256 ALA B C 1
ATOM 4711 O O . ALA B 1 256 ? 3.979 1.534 -25.281 1 97.94 256 ALA B O 1
ATOM 4712 N N . GLY B 1 257 ? 3.166 -0.042 -23.953 1 97 257 GLY B N 1
ATOM 4713 C CA . GLY B 1 257 ? 3.676 -1.139 -24.766 1 97 257 GLY B CA 1
ATOM 4714 C C . GLY B 1 257 ? 5.184 -1.292 -24.672 1 97 257 GLY B C 1
ATOM 4715 O O . GLY B 1 257 ? 5.789 -1.984 -25.5 1 97 257 GLY B O 1
ATOM 4716 N N . VAL B 1 258 ? 5.82 -0.648 -23.766 1 98.38 258 VAL B N 1
ATOM 4717 C CA . VAL B 1 258 ? 7.27 -0.678 -23.609 1 98.38 258 VAL B CA 1
ATOM 4718 C C . VAL B 1 258 ? 7.656 -1.692 -22.531 1 98.38 258 VAL B C 1
ATOM 4720 O O . VAL B 1 258 ? 7 -1.78 -21.5 1 98.38 258 VAL B O 1
ATOM 4723 N N . ARG B 1 259 ? 8.703 -2.445 -22.766 1 97.69 259 ARG B N 1
ATOM 4724 C CA . ARG B 1 259 ? 9.219 -3.377 -21.781 1 97.69 259 ARG B CA 1
ATOM 4725 C C . ARG B 1 259 ? 10.359 -2.75 -20.984 1 97.69 259 ARG B C 1
ATOM 4727 O O . ARG B 1 259 ? 11.148 -1.974 -21.516 1 97.69 259 ARG B O 1
ATOM 4734 N N . VAL B 1 260 ? 10.422 -3.102 -19.672 1 97.25 260 VAL B N 1
ATOM 4735 C CA . VAL B 1 260 ? 11.469 -2.541 -18.828 1 97.25 260 VAL B CA 1
ATOM 4736 C C . VAL B 1 260 ? 12.18 -3.662 -18.078 1 97.25 260 VAL B C 1
ATOM 4738 O O . VAL B 1 260 ? 11.586 -4.711 -17.797 1 97.25 260 VAL B O 1
ATOM 4741 N N . GLY B 1 261 ? 13.461 -3.486 -17.781 1 95.19 261 GLY B N 1
ATOM 4742 C CA . GLY B 1 261 ? 14.297 -4.398 -17.016 1 95.19 261 GLY B CA 1
ATOM 4743 C C . GLY B 1 261 ? 14.523 -3.934 -15.594 1 95.19 261 GLY B C 1
ATOM 4744 O O . GLY B 1 261 ? 13.625 -4.027 -14.75 1 95.19 261 GLY B O 1
ATOM 4745 N N . ALA B 1 262 ? 15.617 -3.246 -15.359 1 95.5 262 ALA B N 1
ATOM 4746 C CA . ALA B 1 262 ? 16.016 -2.801 -14.023 1 95.5 262 ALA B CA 1
ATOM 4747 C C . ALA B 1 262 ? 15.086 -1.698 -13.523 1 95.5 262 ALA B C 1
ATOM 4749 O O . ALA B 1 262 ? 14.742 -0.779 -14.266 1 95.5 262 ALA B O 1
ATOM 4750 N N . CYS B 1 263 ? 14.648 -1.859 -12.312 1 95.94 263 CYS B N 1
ATOM 4751 C CA . CYS B 1 263 ? 13.836 -0.871 -11.609 1 95.94 263 CYS B CA 1
ATOM 4752 C C . CYS B 1 263 ? 14.516 -0.433 -10.312 1 95.94 263 CYS B C 1
ATOM 4754 O O . CYS B 1 263 ? 14.836 -1.265 -9.461 1 95.94 263 CYS B O 1
ATOM 4756 N N . THR B 1 264 ? 14.727 0.82 -10.172 1 96.69 264 THR B N 1
ATOM 4757 C CA . THR B 1 264 ? 15.359 1.35 -8.969 1 96.69 264 THR B CA 1
ATOM 4758 C C . THR B 1 264 ? 14.383 2.221 -8.18 1 96.69 264 THR B C 1
ATOM 4760 O O . THR B 1 264 ? 13.836 3.191 -8.711 1 96.69 264 THR B O 1
ATOM 4763 N N . TYR B 1 265 ? 14.188 1.842 -6.91 1 97.38 265 TYR B N 1
ATOM 4764 C CA . TYR B 1 265 ? 13.336 2.615 -6.016 1 97.38 265 TYR B CA 1
ATOM 4765 C C . TYR B 1 265 ? 13.953 3.975 -5.711 1 97.38 265 TYR B C 1
ATOM 4767 O O . TYR B 1 265 ? 15.148 4.066 -5.41 1 97.38 265 TYR B O 1
ATOM 4775 N N . HIS B 1 266 ? 13.156 5.031 -5.82 1 97.44 266 HIS B N 1
ATOM 4776 C CA . HIS B 1 266 ? 13.617 6.391 -5.574 1 97.44 266 HIS B CA 1
ATOM 4777 C C . HIS B 1 266 ? 13.102 6.922 -4.242 1 97.44 266 HIS B C 1
ATOM 4779 O O . HIS B 1 266 ? 13.891 7.305 -3.373 1 97.44 266 HIS B O 1
ATOM 4785 N N . SER B 1 267 ? 11.859 6.902 -4.039 1 97.38 267 SER B N 1
ATOM 4786 C CA . SER B 1 267 ? 11.188 7.449 -2.867 1 97.38 267 SER B CA 1
ATOM 4787 C C . SER B 1 267 ? 9.695 7.141 -2.889 1 97.38 267 SER B C 1
ATOM 4789 O O . SER B 1 267 ? 9.195 6.508 -3.824 1 97.38 267 SER B O 1
ATOM 4791 N N . SER B 1 268 ? 9.008 7.539 -1.819 1 98.06 268 SER B N 1
ATOM 4792 C CA . SER B 1 268 ? 7.562 7.355 -1.77 1 98.06 268 SER B CA 1
ATOM 4793 C C . SER B 1 268 ? 6.855 8.641 -1.355 1 98.06 268 SER B C 1
ATOM 4795 O O . SER B 1 268 ? 7.465 9.523 -0.75 1 98.06 268 SER B O 1
ATOM 4797 N N . GLN B 1 269 ? 5.609 8.734 -1.742 1 97.56 269 GLN B N 1
ATOM 4798 C CA . GLN B 1 269 ? 4.805 9.922 -1.471 1 97.56 269 GLN B CA 1
ATOM 4799 C C . GLN B 1 269 ? 3.359 9.547 -1.153 1 97.56 269 GLN B C 1
ATOM 4801 O O . GLN B 1 269 ? 2.684 8.914 -1.97 1 97.56 269 GLN B O 1
ATOM 4806 N N . PRO B 1 270 ? 2.914 9.938 0.073 1 97.31 270 PRO B N 1
ATOM 4807 C CA . PRO B 1 270 ? 1.467 9.836 0.277 1 97.31 270 PRO B CA 1
ATOM 4808 C C . PRO B 1 270 ? 0.672 10.734 -0.67 1 97.31 270 PRO B C 1
ATOM 4810 O O . PRO B 1 270 ? 1.104 11.844 -0.982 1 97.31 270 PRO B O 1
ATOM 4813 N N . TRP B 1 271 ? -0.401 10.25 -1.14 1 96.81 271 TRP B N 1
ATOM 4814 C CA . TRP B 1 271 ? -1.308 10.984 -2.021 1 96.81 271 TRP B CA 1
ATOM 4815 C C . TRP B 1 271 ? -2.758 10.789 -1.591 1 96.81 271 TRP B C 1
ATOM 4817 O O . TRP B 1 271 ? -3.416 9.836 -2.008 1 96.81 271 TRP B O 1
ATOM 4827 N N . PRO B 1 272 ? -3.295 11.758 -0.758 1 97.19 272 PRO B N 1
ATOM 4828 C CA . PRO B 1 272 ? -4.582 11.555 -0.087 1 97.19 272 PRO B CA 1
ATOM 4829 C C . PRO B 1 272 ? -5.773 11.805 -1.008 1 97.19 272 PRO B C 1
ATOM 4831 O O . PRO B 1 272 ? -6.758 12.43 -0.597 1 97.19 272 PRO B O 1
ATOM 4834 N N . PHE B 1 273 ? -5.766 11.305 -2.27 1 94.31 273 PHE B N 1
ATOM 4835 C CA . PHE B 1 273 ? -6.844 11.461 -3.234 1 94.31 273 PHE B CA 1
ATOM 4836 C C . PHE B 1 273 ? -7.215 10.117 -3.852 1 94.31 273 PHE B C 1
ATOM 4838 O O . PHE B 1 273 ? -7.016 9.906 -5.051 1 94.31 273 PHE B O 1
ATOM 4845 N N . PRO B 1 274 ? -7.883 9.148 -3.105 1 92.62 274 PRO B N 1
ATOM 4846 C CA . PRO B 1 274 ? -8.25 9.5 -1.732 1 92.62 274 PRO B CA 1
ATOM 4847 C C . PRO B 1 274 ? -7.211 9.062 -0.708 1 92.62 274 PRO B C 1
ATOM 4849 O O . PRO B 1 274 ? -7.117 9.641 0.375 1 92.62 274 PRO B O 1
ATOM 4852 N N . TYR B 1 275 ? -6.57 7.918 -0.799 1 94.94 275 TYR B N 1
ATOM 4853 C CA . TYR B 1 275 ? -5.566 7.406 0.127 1 94.94 275 TYR B CA 1
ATOM 4854 C C . TYR B 1 275 ? -4.602 6.461 -0.58 1 94.94 275 TYR B C 1
ATOM 4856 O O . TYR B 1 275 ? -4.562 5.266 -0.281 1 94.94 275 TYR B O 1
ATOM 4864 N N . SER B 1 276 ? -3.682 7.016 -1.376 1 97.12 276 SER B N 1
ATOM 4865 C CA . SER B 1 276 ? -2.695 6.238 -2.117 1 97.12 276 SER B CA 1
ATOM 4866 C C . SER B 1 276 ? -1.289 6.465 -1.571 1 97.12 276 SER B C 1
ATOM 4868 O O . SER B 1 276 ? -1.048 7.43 -0.844 1 97.12 276 SER B O 1
ATOM 4870 N N . LEU B 1 277 ? -0.476 5.559 -1.774 1 98.19 277 LEU B N 1
ATOM 4871 C CA . LEU B 1 277 ? 0.967 5.668 -1.588 1 98.19 277 LEU B CA 1
ATOM 4872 C C . LEU B 1 277 ? 1.699 5.504 -2.916 1 98.19 277 LEU B C 1
ATOM 4874 O O . LEU B 1 277 ? 1.719 4.414 -3.49 1 98.19 277 LEU B O 1
ATOM 4878 N N . MET B 1 278 ? 2.277 6.602 -3.396 1 98.5 278 MET B N 1
ATOM 4879 C CA . MET B 1 278 ? 3.062 6.562 -4.629 1 98.5 278 MET B CA 1
ATOM 4880 C C . MET B 1 278 ? 4.457 6.012 -4.367 1 98.5 278 MET B C 1
ATOM 4882 O O . MET B 1 278 ? 5.203 6.555 -3.549 1 98.5 278 MET B O 1
ATOM 4886 N N . LEU B 1 279 ? 4.73 4.93 -4.965 1 98.62 279 LEU B N 1
ATOM 4887 C CA . LEU B 1 279 ? 6.078 4.371 -4.938 1 98.62 279 LEU B CA 1
ATOM 4888 C C . LEU B 1 279 ? 6.844 4.742 -6.207 1 98.62 279 LEU B C 1
ATOM 4890 O O . LEU B 1 279 ? 6.547 4.23 -7.289 1 98.62 279 LEU B O 1
ATOM 4894 N N . GLY B 1 280 ? 7.84 5.574 -6.043 1 98.69 280 GLY B N 1
ATOM 4895 C CA . GLY B 1 280 ? 8.57 6.121 -7.176 1 98.69 280 GLY B CA 1
ATOM 4896 C C . GLY B 1 280 ? 9.758 5.273 -7.586 1 98.69 280 GLY B C 1
ATOM 4897 O O . GLY B 1 280 ? 10.562 4.871 -6.738 1 98.69 280 GLY B O 1
ATOM 4898 N N . PHE B 1 281 ? 9.859 5.055 -8.922 1 98.62 281 PHE B N 1
ATOM 4899 C CA . PHE B 1 281 ? 10.945 4.242 -9.469 1 98.62 281 PHE B CA 1
ATOM 4900 C C . PHE B 1 281 ? 11.562 4.91 -10.688 1 98.62 281 PHE B C 1
ATOM 4902 O O . PHE B 1 281 ? 10.914 5.727 -11.352 1 98.62 281 PHE B O 1
ATOM 4909 N N . VAL B 1 282 ? 12.797 4.602 -10.93 1 98.44 282 VAL B N 1
ATOM 4910 C CA . VAL B 1 282 ? 13.414 4.77 -12.234 1 98.44 282 VAL B CA 1
ATOM 4911 C C . VAL B 1 282 ? 13.57 3.412 -12.914 1 98.44 282 VAL B C 1
ATOM 4913 O O . VAL B 1 282 ? 14.156 2.488 -12.344 1 98.44 282 VAL B O 1
ATOM 4916 N N . ALA B 1 283 ? 13.008 3.305 -14.102 1 98.5 283 ALA B N 1
ATOM 4917 C CA . ALA B 1 283 ? 13.008 2.023 -14.805 1 98.5 283 ALA B CA 1
ATOM 4918 C C . ALA B 1 283 ? 13.805 2.113 -16.109 1 98.5 283 ALA B C 1
ATOM 4920 O O . ALA B 1 283 ? 13.711 3.105 -16.828 1 98.5 283 ALA B O 1
ATOM 4921 N N . GLN B 1 284 ? 14.555 1.086 -16.422 1 98.38 284 GLN B N 1
ATOM 4922 C CA . GLN B 1 284 ? 15.344 1.037 -17.641 1 98.38 284 GLN B CA 1
ATOM 4923 C C . GLN B 1 284 ? 14.617 0.265 -18.734 1 98.38 284 GLN B C 1
ATOM 4925 O O . GLN B 1 284 ? 14.344 -0.927 -18.594 1 98.38 284 GLN B O 1
ATOM 4930 N N . ALA B 1 285 ? 14.391 0.951 -19.859 1 98.69 285 ALA B N 1
ATOM 4931 C CA . ALA B 1 285 ? 13.688 0.327 -20.969 1 98.69 285 ALA B CA 1
ATOM 4932 C C . ALA B 1 285 ? 14.562 -0.719 -21.656 1 98.69 285 ALA B C 1
ATOM 4934 O O . ALA B 1 285 ? 15.766 -0.52 -21.812 1 98.69 285 ALA B O 1
ATOM 4935 N N . THR B 1 286 ? 13.93 -1.798 -22.094 1 98.31 286 THR B N 1
ATOM 4936 C CA . THR B 1 286 ? 14.602 -2.795 -22.906 1 98.31 286 THR B CA 1
ATOM 4937 C C . THR B 1 286 ? 14.055 -2.781 -24.328 1 98.31 286 THR B C 1
ATOM 4939 O O . THR B 1 286 ? 14.625 -3.41 -25.234 1 98.31 286 THR B O 1
ATOM 4942 N N . THR B 1 287 ? 12.945 -2.176 -24.531 1 98.31 287 THR B N 1
ATOM 4943 C CA . THR B 1 287 ? 12.375 -1.854 -25.828 1 98.31 287 THR B CA 1
ATOM 4944 C C . THR B 1 287 ? 11.984 -0.381 -25.906 1 98.31 287 THR B C 1
ATOM 4946 O O . THR B 1 287 ? 11.875 0.289 -24.875 1 98.31 287 THR B O 1
ATOM 4949 N N . THR B 1 288 ? 11.797 0.146 -27.141 1 98 288 THR B N 1
ATOM 4950 C CA . THR B 1 288 ? 11.523 1.577 -27.219 1 98 288 THR B CA 1
ATOM 4951 C C . THR B 1 288 ? 10.289 1.854 -28.078 1 98 288 THR B C 1
ATOM 4953 O O . THR B 1 288 ? 9.805 2.984 -28.125 1 98 288 THR B O 1
ATOM 4956 N N . ASP B 1 289 ? 9.773 0.822 -28.734 1 98.12 289 ASP B N 1
ATOM 4957 C CA . ASP B 1 289 ? 8.555 1.02 -29.516 1 98.12 289 ASP B CA 1
ATOM 4958 C C . ASP B 1 289 ? 7.355 1.262 -28.609 1 98.12 289 ASP B C 1
ATOM 4960 O O . ASP B 1 289 ? 7.098 0.48 -27.688 1 98.12 289 ASP B O 1
ATOM 4964 N N . ILE B 1 290 ? 6.613 2.301 -28.938 1 98.12 290 ILE B N 1
ATOM 4965 C CA . ILE B 1 290 ? 5.492 2.695 -28.094 1 98.12 290 ILE B CA 1
ATOM 4966 C C . ILE B 1 290 ? 4.184 2.225 -28.719 1 98.12 290 ILE B C 1
ATOM 4968 O O . ILE B 1 290 ? 3.953 2.416 -29.906 1 98.12 290 ILE B O 1
ATOM 4972 N N . THR B 1 291 ? 3.375 1.581 -27.984 1 96.81 291 THR B N 1
ATOM 4973 C CA . THR B 1 291 ? 1.974 1.313 -28.297 1 96.81 291 THR B CA 1
ATOM 4974 C C . THR B 1 291 ? 1.072 1.77 -27.156 1 96.81 291 THR B C 1
ATOM 4976 O O . THR B 1 291 ? 0.992 1.106 -26.109 1 96.81 291 THR B O 1
ATOM 4979 N N . VAL B 1 292 ? 0.345 2.826 -27.359 1 95.69 292 VAL B N 1
ATOM 4980 C CA . VAL B 1 292 ? -0.443 3.459 -26.312 1 95.69 292 VAL B CA 1
ATOM 4981 C C . VAL B 1 292 ? -1.797 2.762 -26.188 1 95.69 292 VAL B C 1
ATOM 4983 O O . VAL B 1 292 ? -2.434 2.451 -27.203 1 95.69 292 VAL B O 1
ATOM 4986 N N . ASP B 1 293 ? -2.16 2.494 -25.016 1 91.19 293 ASP B N 1
ATOM 4987 C CA . ASP B 1 293 ? -3.553 2.131 -24.766 1 91.19 293 ASP B CA 1
ATOM 4988 C C . ASP B 1 293 ? -4.445 3.371 -24.719 1 91.19 293 ASP B C 1
ATOM 4990 O O . ASP B 1 293 ? -4.402 4.141 -23.75 1 91.19 293 ASP B O 1
ATOM 4994 N N . PRO B 1 294 ? -5.293 3.494 -25.641 1 88.94 294 PRO B N 1
ATOM 4995 C CA . PRO B 1 294 ? -6.07 4.73 -25.75 1 88.94 294 PRO B CA 1
ATOM 4996 C C . PRO B 1 294 ? -7.094 4.887 -24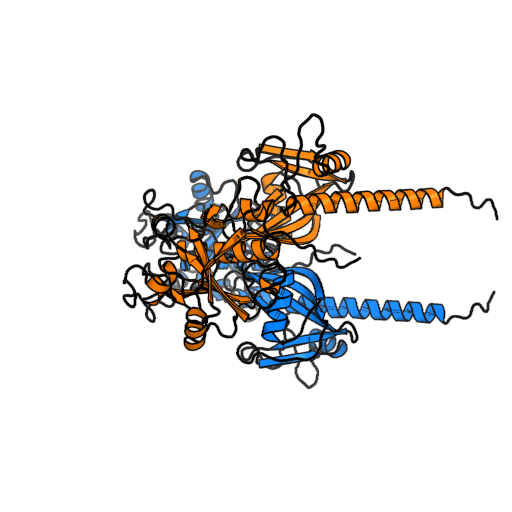.625 1 88.94 294 PRO B C 1
ATOM 4998 O O . PRO B 1 294 ? -7.625 5.98 -24.422 1 88.94 294 PRO B O 1
ATOM 5001 N N . ASN B 1 295 ? -7.387 3.809 -23.984 1 85.94 295 ASN B N 1
ATOM 5002 C CA . ASN B 1 295 ? -8.344 3.896 -22.875 1 85.94 295 ASN B CA 1
ATOM 5003 C C . ASN B 1 295 ? -7.707 4.508 -21.641 1 85.94 295 ASN B C 1
ATOM 5005 O O . ASN B 1 295 ? -8.414 4.969 -20.734 1 85.94 295 ASN B O 1
ATOM 5009 N N . GLU B 1 296 ? -6.434 4.578 -21.609 1 88.25 296 GLU B N 1
ATOM 5010 C CA . GLU B 1 296 ? -5.742 5.031 -20.406 1 88.25 296 GLU B CA 1
ATOM 5011 C C . GLU B 1 296 ? -4.984 6.332 -20.656 1 88.25 296 GLU B C 1
ATOM 5013 O O . GLU B 1 296 ? -4.98 7.23 -19.812 1 88.25 296 GLU B O 1
ATOM 5018 N N . LEU B 1 297 ? -4.344 6.344 -21.844 1 93.06 297 LEU B N 1
ATOM 5019 C CA . LEU B 1 297 ? -3.473 7.477 -22.141 1 93.06 297 LEU B CA 1
ATOM 5020 C C . LEU B 1 297 ? -3.898 8.164 -23.438 1 93.06 297 LEU B C 1
ATOM 5022 O O . LEU B 1 297 ? -4.328 7.5 -24.375 1 93.06 297 LEU B O 1
ATOM 5026 N N . GLU B 1 298 ? -3.719 9.5 -23.438 1 95.62 298 GLU B N 1
ATOM 5027 C CA . GLU B 1 298 ? -3.865 10.266 -24.672 1 95.62 298 GLU B CA 1
ATOM 5028 C C . GLU B 1 298 ? -2.639 10.117 -25.562 1 95.62 298 GLU B C 1
ATOM 5030 O O . GLU B 1 298 ? -2.764 10.016 -26.781 1 95.62 298 GLU B O 1
ATOM 5035 N N . ASP B 1 299 ? -1.521 10.094 -24.906 1 96.44 299 ASP B N 1
ATOM 5036 C CA . ASP B 1 299 ? -0.287 10 -25.672 1 96.44 299 ASP B CA 1
ATOM 5037 C C . ASP B 1 299 ? 0.893 9.617 -24.781 1 96.44 299 ASP B C 1
ATOM 5039 O O . ASP B 1 299 ? 0.812 9.727 -23.562 1 96.44 299 ASP B O 1
ATOM 5043 N N . ALA B 1 300 ? 1.928 9.094 -25.422 1 97.88 300 ALA B N 1
ATOM 5044 C CA . ALA B 1 300 ? 3.219 8.789 -24.812 1 97.88 300 ALA B CA 1
ATOM 5045 C C . ALA B 1 300 ? 4.363 9.047 -25.797 1 97.88 300 ALA B C 1
ATOM 5047 O O . ALA B 1 300 ? 4.242 8.75 -26.984 1 97.88 300 ALA B O 1
ATOM 5048 N N . ARG B 1 301 ? 5.449 9.641 -25.219 1 96.56 301 ARG B N 1
ATOM 5049 C CA . ARG B 1 301 ? 6.562 10.039 -26.078 1 96.56 301 ARG B CA 1
ATOM 5050 C C . ARG B 1 301 ? 7.891 9.93 -25.344 1 96.56 301 ARG B C 1
ATOM 5052 O O . ARG B 1 301 ? 7.93 10.031 -24.109 1 96.56 301 ARG B O 1
ATOM 5059 N N . TRP B 1 302 ? 8.828 9.641 -26.219 1 98.5 302 TRP B N 1
ATOM 5060 C CA . TRP B 1 302 ? 10.18 9.781 -25.688 1 98.5 302 TRP B CA 1
ATOM 5061 C C . TRP B 1 302 ? 10.633 11.242 -25.734 1 98.5 302 TRP B C 1
ATOM 5063 O O . TRP B 1 302 ? 10.539 11.898 -26.766 1 98.5 302 TRP B O 1
ATOM 5073 N N . PHE B 1 303 ? 11.117 11.766 -24.625 1 97.62 303 PHE B N 1
ATOM 5074 C CA . PHE B 1 303 ? 11.664 13.117 -24.531 1 97.62 303 PHE B CA 1
ATOM 5075 C C . PHE B 1 303 ? 13.172 13.062 -24.297 1 97.62 303 PHE B C 1
ATOM 5077 O O . PHE B 1 303 ? 13.648 12.32 -23.438 1 97.62 303 PHE B O 1
ATOM 5084 N N . THR B 1 304 ? 13.852 13.836 -25.031 1 96.88 304 THR B N 1
ATOM 5085 C CA . THR B 1 304 ? 15.297 13.914 -24.828 1 96.88 304 THR B CA 1
ATOM 5086 C C . THR B 1 304 ? 15.617 14.508 -23.453 1 96.88 304 THR B C 1
ATOM 5088 O O . THR B 1 304 ? 14.758 15.133 -22.828 1 96.88 304 THR B O 1
ATOM 5091 N N . LEU B 1 305 ? 16.828 14.258 -23.047 1 96.56 305 LEU B N 1
ATOM 5092 C CA . LEU B 1 305 ? 17.281 14.82 -21.781 1 96.56 305 LEU B CA 1
ATOM 5093 C C . LEU B 1 305 ? 17.141 16.328 -21.766 1 96.56 305 LEU B C 1
ATOM 5095 O O . LEU B 1 305 ? 16.719 16.922 -20.766 1 96.56 305 LEU B O 1
ATOM 5099 N N . ALA B 1 306 ? 17.484 16.969 -22.859 1 94.44 306 ALA B N 1
ATOM 5100 C CA . ALA B 1 306 ? 17.391 18.422 -23 1 94.44 306 ALA B CA 1
ATOM 5101 C C . ALA B 1 306 ? 15.945 18.891 -22.891 1 94.44 306 ALA B C 1
ATOM 5103 O O . ALA B 1 306 ? 15.664 19.938 -22.297 1 94.44 306 ALA B O 1
ATOM 5104 N N . GLU B 1 307 ? 15.062 18.172 -23.484 1 94.88 307 GLU B N 1
ATOM 5105 C CA . GLU B 1 307 ? 13.648 18.516 -23.422 1 94.88 307 GLU B CA 1
ATOM 5106 C C . GLU B 1 307 ? 13.125 18.438 -21.984 1 94.88 307 GLU B C 1
ATOM 5108 O O . GLU B 1 307 ? 12.398 19.328 -21.531 1 94.88 307 GLU B O 1
ATOM 5113 N N . VAL B 1 308 ? 13.453 17.391 -21.281 1 96.62 308 VAL B N 1
ATOM 5114 C CA . VAL B 1 308 ? 13.008 17.234 -19.891 1 96.62 308 VAL B CA 1
ATOM 5115 C C . VAL B 1 308 ? 13.578 18.344 -19.031 1 96.62 308 VAL B C 1
ATOM 5117 O O . VAL B 1 308 ? 12.875 18.922 -18.188 1 96.62 308 VAL B O 1
ATOM 5120 N N . GLN B 1 309 ? 14.844 18.672 -19.266 1 95.19 309 GLN B N 1
ATOM 5121 C CA . GLN B 1 309 ? 15.469 19.766 -18.531 1 95.19 309 GLN B CA 1
ATOM 5122 C C . GLN B 1 309 ? 14.734 21.094 -18.766 1 95.19 309 GLN B C 1
ATOM 5124 O O . GLN B 1 309 ? 14.5 21.844 -17.828 1 95.19 309 GLN B O 1
ATOM 5129 N N . ALA B 1 310 ? 14.422 21.312 -19.984 1 94.31 310 ALA B N 1
ATOM 5130 C CA . ALA B 1 310 ? 13.703 22.531 -20.344 1 94.31 310 ALA B CA 1
ATOM 5131 C C . ALA B 1 310 ? 12.344 22.594 -19.656 1 94.31 310 ALA B C 1
ATOM 5133 O O . ALA B 1 310 ? 11.906 23.656 -19.219 1 94.31 310 ALA B O 1
ATOM 5134 N N . MET B 1 311 ? 11.633 21.469 -19.594 1 94.88 311 MET B N 1
ATOM 5135 C CA . MET B 1 311 ? 10.344 21.391 -18.922 1 94.88 311 MET B CA 1
ATOM 5136 C C . MET B 1 311 ? 10.477 21.734 -17.453 1 94.88 311 MET B C 1
ATOM 5138 O O . MET B 1 311 ? 9.633 22.438 -16.891 1 94.88 311 MET B O 1
ATOM 5142 N N . LEU B 1 312 ? 11.516 21.25 -16.844 1 94.44 312 LEU B N 1
ATOM 5143 C CA . LEU B 1 312 ? 11.758 21.453 -15.422 1 94.44 312 LEU B CA 1
ATOM 5144 C C . LEU B 1 312 ? 12.062 22.922 -15.141 1 94.44 312 LEU B C 1
ATOM 5146 O O . LEU B 1 312 ? 11.734 23.438 -14.062 1 94.44 312 LEU B O 1
ATOM 5150 N N . GLU B 1 313 ? 12.664 23.547 -16.047 1 89.88 313 GLU B N 1
ATOM 5151 C CA . GLU B 1 313 ? 13.047 24.938 -15.898 1 89.88 313 GLU B CA 1
ATOM 5152 C C . GLU B 1 313 ? 11.906 25.875 -16.312 1 89.88 313 GLU B C 1
ATOM 5154 O O . GLU B 1 313 ? 12.047 27.094 -16.281 1 89.88 313 GLU B O 1
ATOM 5159 N N . ASN B 1 314 ? 10.719 25.234 -16.406 1 76.25 314 ASN B N 1
ATOM 5160 C CA . ASN B 1 314 ? 9.547 25.969 -16.859 1 76.25 314 ASN B CA 1
ATOM 5161 C C . ASN B 1 314 ? 9.844 26.781 -18.125 1 76.25 314 ASN B C 1
ATOM 5163 O O . ASN B 1 314 ? 9.328 27.891 -18.297 1 76.25 314 ASN B O 1
ATOM 5167 N N . SER B 1 315 ? 10.789 26.312 -18.734 1 61.88 315 SER B N 1
ATOM 5168 C CA . SER B 1 315 ? 11.148 26.969 -19.984 1 61.88 315 SER B CA 1
ATOM 5169 C C . SER B 1 315 ? 10.617 26.203 -21.188 1 61.88 315 SER B C 1
ATOM 5171 O O . SER B 1 315 ? 11.086 26.391 -22.312 1 61.88 315 SER B O 1
ATOM 5173 N N . GLY B 1 316 ? 9.711 25.203 -20.953 1 59.62 316 GLY B N 1
ATOM 5174 C CA . GLY B 1 316 ? 9.234 24.203 -21.891 1 59.62 316 GLY B CA 1
ATOM 5175 C C . GLY B 1 316 ? 9.109 24.734 -23.312 1 59.62 316 GLY B C 1
ATOM 5176 O O . GLY B 1 316 ? 8.672 24.016 -24.219 1 59.62 316 GLY B O 1
ATOM 5177 N N . GLY B 1 317 ? 9.719 25.828 -23.484 1 57.88 317 GLY B N 1
ATOM 5178 C CA . GLY B 1 317 ? 9.922 26.406 -24.797 1 57.88 317 GLY B CA 1
ATOM 5179 C C . GLY B 1 317 ? 8.625 26.734 -25.516 1 57.88 317 GLY B C 1
ATOM 5180 O O . GLY B 1 317 ? 7.609 27.016 -24.875 1 57.88 317 GLY B O 1
ATOM 5181 N N . GLN B 1 318 ? 8.609 26.688 -26.906 1 56.62 318 GLN B N 1
ATOM 5182 C CA . GLN B 1 318 ? 7.539 27.078 -27.812 1 56.62 318 GLN B CA 1
ATOM 5183 C C . GLN B 1 318 ? 6.355 26.125 -27.719 1 56.62 318 GLN B C 1
ATOM 5185 O O . GLN B 1 318 ? 5.211 26.516 -27.938 1 56.62 318 GLN B O 1
ATOM 5190 N N . ASP B 1 319 ? 6.641 24.859 -27.188 1 70.38 319 ASP B N 1
ATOM 5191 C CA . ASP B 1 319 ? 5.566 23.875 -27.25 1 70.38 319 ASP B CA 1
ATOM 5192 C C . ASP B 1 319 ? 4.797 23.812 -25.938 1 70.38 319 ASP B C 1
ATOM 5194 O O . ASP B 1 319 ? 3.791 23.109 -25.828 1 70.38 319 ASP B O 1
ATOM 5198 N N . GLY B 1 320 ? 5.242 24.641 -25.094 1 85.38 320 GLY B N 1
ATOM 5199 C CA . GLY B 1 320 ? 4.504 24.75 -23.844 1 85.38 320 GLY B CA 1
ATOM 5200 C C . GLY B 1 320 ? 4.535 23.484 -23.016 1 85.38 320 GLY B C 1
ATOM 5201 O O . GLY B 1 320 ? 3.598 23.203 -22.266 1 85.38 320 GLY B O 1
ATOM 5202 N N . LEU B 1 321 ? 5.582 22.703 -23.297 1 91.75 321 LEU B N 1
ATOM 5203 C CA . LEU B 1 321 ? 5.727 21.453 -22.547 1 91.75 321 LEU B CA 1
ATOM 5204 C C . LEU B 1 321 ? 6.066 21.719 -21.094 1 91.75 321 LEU B C 1
ATOM 5206 O O . LEU B 1 321 ? 6.898 22.578 -20.797 1 91.75 321 LEU B O 1
ATOM 5210 N N . ARG B 1 322 ? 5.355 21.047 -20.219 1 93.75 322 ARG B N 1
ATOM 5211 C CA . ARG B 1 322 ? 5.621 21.281 -18.797 1 93.75 322 ARG B CA 1
ATOM 5212 C C . ARG B 1 322 ? 5.516 19.984 -18 1 93.75 322 ARG B C 1
ATOM 5214 O O . ARG B 1 322 ? 4.891 19.016 -18.453 1 93.75 322 ARG B O 1
ATOM 5221 N N . THR B 1 323 ? 6.188 19.984 -16.875 1 94.56 323 THR B N 1
ATOM 5222 C CA . THR B 1 323 ? 6.105 18.891 -15.93 1 94.56 323 THR B CA 1
ATOM 5223 C C . THR B 1 323 ? 4.906 19.062 -15 1 94.56 323 THR B C 1
ATOM 5225 O O . THR B 1 323 ? 4.309 20.141 -14.945 1 94.56 323 THR B O 1
ATOM 5228 N N . PRO B 1 324 ? 4.574 18 -14.273 1 93.75 324 PRO B N 1
ATOM 5229 C CA . PRO B 1 324 ? 3.678 18.203 -13.133 1 93.75 324 PRO B CA 1
ATOM 5230 C C . PRO B 1 324 ? 4.25 19.188 -12.109 1 93.75 324 PRO B C 1
ATOM 5232 O O . PRO B 1 324 ? 5.441 19.5 -12.156 1 93.75 324 PRO B O 1
ATOM 5235 N N . PRO B 1 325 ? 3.352 19.672 -11.25 1 91.19 325 PRO B N 1
ATOM 5236 C CA . PRO B 1 325 ? 3.848 20.594 -10.227 1 91.19 325 PRO B CA 1
ATOM 5237 C C . PRO B 1 325 ? 5 20.016 -9.414 1 91.19 325 PRO B C 1
ATOM 5239 O O . PRO B 1 325 ? 5.121 18.797 -9.305 1 91.19 325 PRO B O 1
ATOM 5242 N N . SER B 1 326 ? 5.812 20.844 -8.812 1 91.62 326 SER B N 1
ATOM 5243 C CA . SER B 1 326 ? 7.051 20.453 -8.148 1 91.62 326 SER B CA 1
ATOM 5244 C C . SER B 1 326 ? 6.77 19.578 -6.93 1 91.62 326 SER B C 1
ATOM 5246 O O . SER B 1 326 ? 7.645 18.828 -6.473 1 91.62 326 SER B O 1
ATOM 5248 N N . GLY B 1 327 ? 5.594 19.641 -6.426 1 92.25 327 GLY B N 1
ATOM 5249 C CA . GLY B 1 327 ? 5.25 18.859 -5.25 1 92.25 327 GLY B CA 1
ATOM 5250 C C . GLY B 1 327 ? 4.891 17.422 -5.578 1 92.25 327 GLY B C 1
ATOM 5251 O O . GLY B 1 327 ? 4.793 16.578 -4.684 1 92.25 327 GLY B O 1
ATOM 5252 N N . ALA B 1 328 ? 4.703 17.141 -6.828 1 93.75 328 ALA B N 1
ATOM 5253 C CA . ALA B 1 328 ? 4.371 15.789 -7.258 1 93.75 328 ALA B CA 1
ATOM 5254 C C . ALA B 1 328 ? 5.629 14.938 -7.41 1 93.75 328 ALA B C 1
ATOM 5256 O O . ALA B 1 328 ? 6.648 15.414 -7.914 1 93.75 328 ALA B O 1
ATOM 5257 N N . ILE B 1 329 ? 5.566 13.695 -7.016 1 96.94 329 ILE B N 1
ATOM 5258 C CA . ILE B 1 329 ? 6.73 12.812 -7.051 1 96.94 329 ILE B CA 1
ATOM 5259 C C . ILE B 1 329 ? 7.188 12.625 -8.5 1 96.94 329 ILE B C 1
ATOM 5261 O O . ILE B 1 329 ? 8.375 12.398 -8.758 1 96.94 329 ILE B O 1
ATOM 5265 N N . ALA B 1 330 ? 6.293 12.727 -9.453 1 97.56 330 ALA B N 1
ATOM 5266 C CA . ALA B 1 330 ? 6.684 12.648 -10.859 1 97.56 330 ALA B CA 1
ATOM 5267 C C . ALA B 1 330 ? 7.727 13.711 -11.195 1 97.56 330 ALA B C 1
ATOM 5269 O O . ALA B 1 330 ? 8.695 13.438 -11.914 1 97.56 330 ALA B O 1
ATOM 5270 N N . HIS B 1 331 ? 7.477 14.93 -10.688 1 95.94 331 HIS B N 1
ATOM 5271 C CA . HIS B 1 331 ? 8.43 16.016 -10.875 1 95.94 331 HIS B CA 1
ATOM 5272 C C . HIS B 1 331 ? 9.797 15.664 -10.289 1 95.94 331 HIS B C 1
ATOM 5274 O O . HIS B 1 331 ? 10.828 15.906 -10.914 1 95.94 331 HIS B O 1
ATOM 5280 N N . GLN B 1 332 ? 9.789 15.086 -9.141 1 96.25 332 GLN B N 1
ATOM 5281 C CA . GLN B 1 332 ? 11.031 14.711 -8.461 1 96.25 332 GLN B CA 1
ATOM 5282 C C . GLN B 1 332 ? 11.781 13.633 -9.234 1 96.25 332 GLN B C 1
ATOM 5284 O O . GLN B 1 332 ? 13.008 13.641 -9.289 1 96.25 332 GLN B O 1
ATOM 5289 N N . LEU B 1 333 ? 11.055 12.703 -9.758 1 98.06 333 LEU B N 1
ATOM 5290 C CA . LEU B 1 333 ? 11.664 11.633 -10.539 1 98.06 333 LEU B CA 1
ATOM 5291 C C . LEU B 1 333 ? 12.336 12.188 -11.789 1 98.06 333 LEU B C 1
ATOM 5293 O O . LEU B 1 333 ? 13.445 11.773 -12.133 1 98.06 333 LEU B O 1
ATOM 5297 N N . MET B 1 334 ? 11.648 13.086 -12.469 1 97.5 334 MET B N 1
ATOM 5298 C CA . MET B 1 334 ? 12.203 13.711 -13.656 1 97.5 334 MET B CA 1
ATOM 5299 C C . MET B 1 334 ? 13.477 14.484 -13.32 1 97.5 334 MET B C 1
ATOM 5301 O O . MET B 1 334 ? 14.477 14.383 -14.039 1 97.5 334 MET B O 1
ATOM 5305 N N . ARG B 1 335 ? 13.414 15.211 -12.258 1 96.81 335 ARG B N 1
ATOM 5306 C CA . ARG B 1 335 ? 14.57 15.961 -11.805 1 96.81 335 ARG B CA 1
ATOM 5307 C C . ARG B 1 335 ? 15.742 15.039 -11.484 1 96.81 335 ARG B C 1
ATOM 5309 O O . ARG B 1 335 ? 16.891 15.336 -11.828 1 96.81 335 ARG B O 1
ATOM 5316 N N . HIS B 1 336 ? 15.461 14.031 -10.773 1 97.12 336 HIS B N 1
ATOM 5317 C CA . HIS B 1 336 ? 16.484 13.047 -10.43 1 97.12 336 HIS B CA 1
ATOM 5318 C C . HIS B 1 336 ? 17.125 12.461 -11.68 1 97.12 336 HIS B C 1
ATOM 5320 O O . HIS B 1 336 ? 18.344 12.305 -11.734 1 97.12 336 HIS B O 1
ATOM 5326 N N . HIS B 1 337 ? 16.297 12.094 -12.648 1 97.5 337 HIS B N 1
ATOM 5327 C CA . HIS B 1 337 ? 16.812 11.531 -13.891 1 97.5 337 HIS B CA 1
ATOM 5328 C C . HIS B 1 337 ? 17.75 12.5 -14.586 1 97.5 337 HIS B C 1
ATOM 5330 O O . HIS B 1 337 ? 18.859 12.117 -14.984 1 97.5 337 HIS B O 1
ATOM 5336 N N . VAL B 1 338 ? 17.344 13.758 -14.719 1 97.06 338 VAL B N 1
ATOM 5337 C CA . VAL B 1 338 ? 18.156 14.766 -15.391 1 97.06 338 VAL B CA 1
ATOM 5338 C C . VAL B 1 338 ? 19.484 14.938 -14.656 1 97.06 338 VAL B C 1
ATOM 5340 O O . VAL B 1 338 ? 20.547 14.961 -15.273 1 97.06 338 VAL B O 1
ATOM 5343 N N . ALA B 1 339 ? 19.422 15.031 -13.352 1 96.31 339 ALA B N 1
ATOM 5344 C CA . ALA B 1 339 ? 20.625 15.219 -12.547 1 96.31 339 ALA B CA 1
ATOM 5345 C C . ALA B 1 339 ? 21.578 14.039 -12.695 1 96.31 339 ALA B C 1
ATOM 5347 O O . ALA B 1 339 ? 22.781 14.219 -12.859 1 96.31 339 ALA B O 1
ATOM 5348 N N . THR B 1 340 ? 21.062 12.867 -12.617 1 96 340 THR B N 1
ATOM 5349 C CA . THR B 1 340 ? 21.859 11.648 -12.68 1 96 340 THR B CA 1
ATOM 5350 C C . THR B 1 340 ? 22.484 11.492 -14.055 1 96 340 THR B C 1
ATOM 5352 O O . THR B 1 340 ? 23.672 11.188 -14.172 1 96 340 THR B O 1
ATOM 5355 N N . ALA B 1 341 ? 21.703 11.68 -15.109 1 95.94 341 ALA B N 1
ATOM 5356 C CA . ALA B 1 341 ? 22.188 11.539 -16.484 1 95.94 341 ALA B CA 1
ATOM 5357 C C . ALA B 1 341 ? 23.25 12.578 -16.797 1 95.94 341 ALA B C 1
ATOM 5359 O O . ALA B 1 341 ? 24.234 12.281 -17.469 1 95.94 341 ALA B O 1
ATOM 5360 N N . THR B 1 342 ? 23.047 13.758 -16.344 1 94 342 THR B N 1
ATOM 5361 C CA . THR B 1 342 ? 24 14.828 -16.562 1 94 342 THR B CA 1
ATOM 5362 C C . THR B 1 342 ? 25.328 14.531 -15.844 1 94 342 THR B C 1
ATOM 5364 O O . THR B 1 342 ? 26.406 14.742 -16.406 1 94 342 THR B O 1
ATOM 5367 N N . ALA B 1 343 ? 25.234 14.047 -14.672 1 93.25 343 ALA B N 1
ATOM 5368 C CA . ALA B 1 343 ? 26.438 13.68 -13.922 1 93.25 343 ALA B CA 1
ATOM 5369 C C . ALA B 1 343 ? 27.203 12.57 -14.617 1 93.25 343 ALA B C 1
ATOM 5371 O O . ALA B 1 343 ? 28.438 12.586 -14.656 1 93.25 343 ALA B O 1
ATOM 5372 N N . GLN B 1 344 ? 26.531 11.656 -15.094 1 91.88 344 GLN B N 1
ATOM 5373 C CA . GLN B 1 344 ? 27.156 10.539 -15.797 1 91.88 344 GLN B CA 1
ATOM 5374 C C . GLN B 1 344 ? 27.844 11.008 -17.078 1 91.88 344 GLN B C 1
ATOM 5376 O O . GLN B 1 344 ? 28.938 10.547 -17.406 1 91.88 344 GLN B O 1
ATOM 5381 N N . GLN B 1 345 ? 27.203 11.875 -17.766 1 90.44 345 GLN B N 1
ATOM 5382 C CA . GLN B 1 345 ? 27.781 12.43 -18.984 1 90.44 345 GLN B CA 1
ATOM 5383 C C . GLN B 1 345 ? 29.047 13.211 -18.672 1 90.44 345 GLN B C 1
ATOM 5385 O O . GLN B 1 345 ? 30.031 13.125 -19.422 1 90.44 345 GLN B O 1
ATOM 5390 N N . GLN B 1 346 ? 29.016 13.875 -17.625 1 90.88 346 GLN B N 1
ATOM 5391 C CA . GLN B 1 346 ? 30.188 14.641 -17.219 1 90.88 346 GLN B CA 1
ATOM 5392 C C . GLN B 1 346 ? 31.344 13.727 -16.828 1 90.88 346 GLN B C 1
ATOM 5394 O O . GLN B 1 346 ? 32.5 13.992 -17.172 1 90.88 346 GLN B O 1
ATOM 5399 N N . GLN B 1 347 ? 31.047 12.719 -16.125 1 90.44 347 GLN B N 1
ATOM 5400 C CA . GLN B 1 347 ? 32.062 11.758 -15.734 1 90.44 347 GLN B CA 1
ATOM 5401 C C . GLN B 1 347 ? 32.688 11.07 -16.953 1 90.44 347 GLN B C 1
ATOM 5403 O O . GLN B 1 347 ? 33.875 10.852 -17.016 1 90.44 347 GLN B O 1
ATOM 5408 N N . GLN B 1 348 ? 31.859 10.75 -17.891 1 89.06 348 GLN B N 1
ATOM 5409 C CA . GLN B 1 348 ? 32.344 10.109 -19.109 1 89.06 348 GLN B CA 1
ATOM 5410 C C . GLN B 1 348 ? 33.219 11.055 -19.906 1 89.06 348 GLN B C 1
ATOM 5412 O O . GLN B 1 348 ? 34.25 10.633 -20.469 1 89.06 348 GLN B O 1
ATOM 5417 N N . GLN B 1 349 ? 32.844 12.242 -19.953 1 89.19 349 GLN B N 1
ATOM 5418 C CA . GLN B 1 349 ? 33.625 13.242 -20.656 1 89.19 349 GLN B CA 1
ATOM 5419 C C . GLN B 1 349 ? 35 13.438 -19.984 1 89.19 349 GLN B C 1
ATOM 5421 O O . GLN B 1 349 ? 36 13.57 -20.672 1 89.19 349 GLN B O 1
ATOM 5426 N N . GLN B 1 350 ? 34.938 13.43 -18.719 1 90.25 350 GLN B N 1
ATOM 5427 C CA . GLN B 1 350 ? 36.188 13.586 -17.969 1 90.25 350 GLN B CA 1
ATOM 5428 C C . GLN B 1 350 ? 37.125 12.383 -18.172 1 90.25 350 GLN B C 1
ATOM 5430 O O . GLN B 1 350 ? 38.344 12.547 -18.328 1 90.25 350 GLN B O 1
ATOM 5435 N N . GLN B 1 351 ? 36.562 11.305 -18.125 1 89.88 351 GLN B N 1
ATOM 5436 C CA . GLN B 1 351 ? 37.344 10.094 -18.344 1 89.88 351 GLN B CA 1
ATOM 5437 C C . GLN B 1 351 ? 37.938 10.062 -19.75 1 89.88 351 GLN B C 1
ATOM 5439 O O . GLN B 1 351 ? 39.062 9.656 -19.953 1 89.88 351 GLN B O 1
ATOM 5444 N N . GLN B 1 352 ? 37.188 10.508 -20.719 1 88.88 352 GLN B N 1
ATOM 5445 C CA . GLN B 1 352 ? 37.688 10.555 -22.094 1 88.88 352 GLN B CA 1
ATOM 5446 C C . GLN B 1 352 ? 38.781 11.586 -22.266 1 88.88 352 GLN B C 1
ATOM 5448 O O . GLN B 1 352 ? 39.75 11.359 -22.984 1 88.88 352 GLN B O 1
ATOM 5453 N N . GLN B 1 353 ? 38.625 12.664 -21.625 1 88.56 353 GLN B N 1
ATOM 5454 C CA . GLN B 1 353 ? 39.656 13.695 -21.672 1 88.56 353 GLN B CA 1
ATOM 5455 C C . GLN B 1 353 ? 40.969 13.227 -21.016 1 88.56 353 GLN B C 1
ATOM 5457 O O . GLN B 1 353 ? 42.062 13.531 -21.5 1 88.56 353 GLN B O 1
ATOM 5462 N N . GLN B 1 354 ? 40.844 12.523 -19.969 1 86.94 354 GLN B N 1
ATOM 5463 C CA . GLN B 1 354 ? 42.031 12 -19.281 1 86.94 354 GLN B CA 1
ATOM 5464 C C . GLN B 1 354 ? 42.719 10.938 -20.125 1 86.94 354 GLN B C 1
ATOM 5466 O O . GLN B 1 354 ? 43.969 10.828 -20.094 1 86.94 354 GLN B O 1
ATOM 5471 N N . GLN B 1 355 ? 42 10.266 -20.797 1 82.5 355 GLN B N 1
ATOM 5472 C CA . GLN B 1 355 ? 42.594 9.234 -21.641 1 82.5 355 GLN B CA 1
ATOM 5473 C C . GLN B 1 355 ? 43.25 9.836 -22.875 1 82.5 355 GLN B C 1
ATOM 5475 O O . GLN B 1 355 ? 44.219 9.266 -23.422 1 82.5 355 GLN B O 1
ATOM 5480 N N . G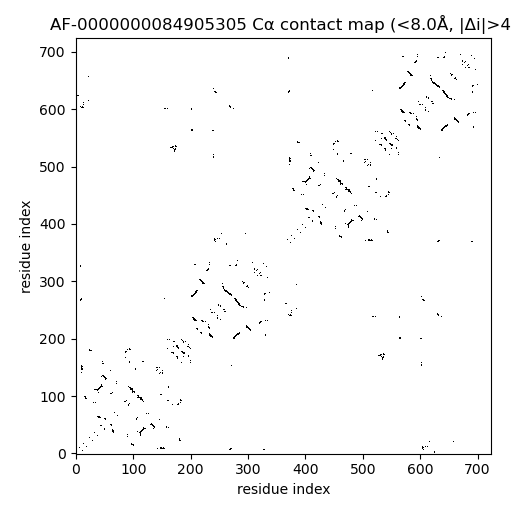LN B 1 356 ? 42.781 10.961 -23.312 1 76.12 356 GLN B N 1
ATOM 5481 C CA . GLN B 1 356 ? 43.375 11.602 -24.5 1 76.12 356 GLN B CA 1
ATOM 5482 C C . GLN B 1 356 ? 44.594 12.438 -24.125 1 76.12 356 GLN B C 1
ATOM 5484 O O . GLN B 1 356 ? 45.312 12.891 -25 1 76.12 356 GLN B O 1
ATOM 5489 N N . GLN B 1 357 ? 44.844 12.773 -22.875 1 66.25 357 GLN B N 1
ATOM 5490 C CA . GLN B 1 357 ? 46.062 13.5 -22.531 1 66.25 357 GLN B CA 1
ATOM 5491 C C . GLN B 1 357 ? 47.281 12.617 -22.719 1 66.25 357 GLN B C 1
ATOM 5493 O O . GLN B 1 357 ? 47.375 11.523 -22.156 1 66.25 357 GLN B O 1
ATOM 5498 N N . PRO B 1 358 ? 48.156 12.789 -23.812 1 60.56 358 PRO B N 1
ATOM 5499 C CA . PRO B 1 358 ? 49.406 12.078 -24.141 1 60.56 358 PRO B CA 1
ATOM 5500 C C . PRO B 1 358 ? 50.375 12.023 -22.969 1 60.56 358 PRO B C 1
ATOM 5502 O O . PRO B 1 358 ? 50.375 12.922 -22.125 1 60.56 358 PRO B O 1
ATOM 5505 N N . MET B 1 359 ? 50.812 10.766 -22.578 1 54.44 359 MET B N 1
ATOM 5506 C CA . MET B 1 359 ? 51.969 10.555 -21.719 1 54.44 359 MET B CA 1
ATOM 5507 C C . MET B 1 359 ? 53.125 11.453 -22.156 1 54.44 359 MET B C 1
ATOM 5509 O O . MET B 1 359 ? 54.281 11.016 -22.203 1 54.44 359 MET B O 1
ATOM 5513 N N . SER B 1 360 ? 52.938 12.422 -22.891 1 46.53 360 SER B N 1
ATOM 5514 C CA . SER B 1 360 ? 54.156 13.039 -23.375 1 46.53 360 SER B CA 1
ATOM 5515 C C . SER B 1 360 ? 55 13.578 -22.219 1 46.53 360 SER B C 1
ATOM 5517 O O . SER B 1 360 ? 56.219 13.773 -22.359 1 46.53 360 SER B O 1
ATOM 5519 N N . MET B 1 361 ? 54.406 14.32 -21.219 1 43.72 361 MET B N 1
ATOM 5520 C CA . MET B 1 361 ? 55.406 15.156 -20.609 1 43.72 361 MET B CA 1
ATOM 5521 C C . MET B 1 361 ? 56.25 14.359 -19.609 1 43.72 361 MET B C 1
ATOM 5523 O O . MET B 1 361 ? 56.656 14.891 -18.562 1 43.72 361 MET B O 1
ATOM 5527 N N . LEU B 1 362 ? 56.031 12.875 -19.5 1 34.97 362 LEU B N 1
ATOM 5528 C CA . LEU B 1 362 ? 57.312 12.43 -18.938 1 34.97 362 LEU B CA 1
ATOM 5529 C C . LEU B 1 362 ? 58.312 12.078 -20.047 1 34.97 362 LEU B C 1
ATOM 5531 O O . LEU B 1 362 ? 57.938 11.469 -21.047 1 34.97 362 LEU B O 1
#